Protein AF-0000000076763171 (afdb_homodimer)

Sequence (688 aa):
METGMLSGFSFFEFDQIQEATGNFSEENKLGEGGFGPVYKGHFVQGMEIAVKRLASHSGQGLVEFKNEVQLIAKLQHRNLVRLLGCCSQGEEKILVYEYMPNKSLDFFIFDERRKVLMDWNRRLSIIEGIAEGLLYLHKHSRLRVIHRDLKPSNILLDNEMNPKISDFGLAKIFSPNNNEENSTRRVVGTYGYMAPEYASEGLFSIKSDVFSFGVLVLEILSGKRNSGSHQCGDFINLLGYAWQLWEDRRWIDIVDASLNSFLPKTHPTEIMRCINIALLCVQENAVDRPNMLDVTTMLSSKTMILREPKHPPYFNLRVGNEEDTSATQSCSINGVTLSIATARMETGMLSGFSFFEFDQIQEATGNFSEENKLGEGGFGPVYKGHFVQGMEIAVKRLASHSGQGLVEFKNEVQLIAKLQHRNLVRLLGCCSQGEEKILVYEYMPNKSLDFFIFDERRKVLMDWNRRLSIIEGIAEGLLYLHKHSRLRVIHRDLKPSNILLDNEMNPKISDFGLAKIFSPNNNEENSTRRVVGTYGYMAPEYASEGLFSIKSDVFSFGVLVLEILSGKRNSGSHQCGDFINLLGYAWQLWEDRRWIDIVDASLNSFLPKTHPTEIMRCINIALLCVQENAVDRPNMLDVTTMLSSKTMILREPKHPPYFNLRVGNEEDTSATQSCSINGVTLSIATAR

InterPro domains:
  IPR000719 Protein kinase domain [PS50011] (24-314)
  IPR000719 Protein kinase domain [SM00220] (24-304)
  IPR001245 Serine-threonine/tyrosine-protein kinase, catalytic domain [PF07714] (27-297)
  IPR008271 Serine/threonine-protein kinase, active site [PS00108] (145-157)
  IPR011009 Protein kinase-like domain superfamily [SSF56112] (7-324)

Structure (mmCIF, N/CA/C/O backbone):
data_AF-0000000076763171-model_v1
#
loop_
_entity.id
_entity.type
_entity.pdbx_description
1 polymer 'Protein kinase domain-containing protein'
#
loop_
_atom_site.group_PDB
_atom_site.id
_atom_site.type_symbol
_atom_site.label_atom_id
_atom_site.label_alt_id
_atom_site.label_comp_id
_atom_site.label_asym_id
_atom_site.label_entity_id
_atom_site.label_seq_id
_atom_site.pdbx_PDB_ins_code
_atom_site.Cartn_x
_atom_site.Cartn_y
_atom_site.Cartn_z
_atom_site.occupancy
_atom_site.B_iso_or_equiv
_atom_site.auth_seq_id
_atom_site.auth_comp_id
_atom_site.auth_asym_id
_atom_site.auth_atom_id
_atom_site.pdbx_PDB_model_num
ATOM 1 N N . MET A 1 1 ? 35.25 35.438 4.773 1 22.56 1 MET A N 1
ATOM 2 C CA . MET A 1 1 ? 34.719 34.219 4.137 1 22.56 1 MET A CA 1
ATOM 3 C C . MET A 1 1 ? 33.188 34.25 4.047 1 22.56 1 MET A C 1
ATOM 5 O O . MET A 1 1 ? 32.531 34.469 5.055 1 22.56 1 MET A O 1
ATOM 9 N N . GLU A 1 2 ? 32.594 34.688 2.973 1 28.69 2 GLU A N 1
ATOM 10 C CA . GLU A 1 2 ? 31.219 35.062 2.68 1 28.69 2 GLU A CA 1
ATOM 11 C C . GLU A 1 2 ? 30.25 33.938 3.047 1 28.69 2 GLU A C 1
ATOM 13 O O . GLU A 1 2 ? 30.531 32.781 2.768 1 28.69 2 GLU A O 1
ATOM 18 N N . THR A 1 3 ? 29.609 33.875 4.141 1 33.19 3 THR A N 1
ATOM 19 C CA . THR A 1 3 ? 28.578 33.031 4.73 1 33.19 3 THR A CA 1
ATOM 20 C C . THR A 1 3 ? 27.578 32.594 3.674 1 33.19 3 THR A C 1
ATOM 22 O O . THR A 1 3 ? 26.688 33.344 3.295 1 33.19 3 THR A O 1
ATOM 25 N N . GLY A 1 4 ? 27.984 32.188 2.453 1 34.53 4 GLY A N 1
ATOM 26 C CA . GLY A 1 4 ? 27.219 31.922 1.249 1 34.53 4 GLY A CA 1
ATOM 27 C C . GLY A 1 4 ? 25.984 31.078 1.511 1 34.53 4 GLY A C 1
ATOM 28 O O . GLY A 1 4 ? 26.078 29.922 1.919 1 34.53 4 GLY A O 1
ATOM 29 N N . MET A 1 5 ? 24.906 31.578 2.059 1 41.38 5 MET A N 1
ATOM 30 C CA . MET A 1 5 ? 23.547 31.047 2.148 1 41.38 5 MET A CA 1
ATOM 31 C C . MET A 1 5 ? 23.25 30.109 0.985 1 41.38 5 MET A C 1
ATOM 33 O O . MET A 1 5 ? 23.453 30.469 -0.176 1 41.38 5 MET A O 1
ATOM 37 N N . LEU A 1 6 ? 23.531 28.922 1.033 1 48.62 6 LEU A N 1
ATOM 38 C CA . LEU A 1 6 ? 23.25 27.938 -0.008 1 48.62 6 LEU A CA 1
ATOM 39 C C . LEU A 1 6 ? 21.922 28.234 -0.692 1 48.62 6 LEU A C 1
ATOM 41 O O . LEU A 1 6 ? 20.859 28.109 -0.077 1 48.62 6 LEU A O 1
ATOM 45 N N . SER A 1 7 ? 21.688 29.375 -1.456 1 56.03 7 SER A N 1
ATOM 46 C CA . SER A 1 7 ? 20.531 29.859 -2.191 1 56.03 7 SER A CA 1
ATOM 47 C C . SER A 1 7 ? 19.875 28.75 -2.994 1 56.03 7 SER A C 1
ATOM 49 O O . SER A 1 7 ? 18.656 28.766 -3.201 1 56.03 7 SER A O 1
ATOM 51 N N . GLY A 1 8 ? 20.594 27.75 -3.424 1 72.06 8 GLY A N 1
ATOM 52 C CA . GLY A 1 8 ? 20 26.781 -4.332 1 72.06 8 GLY A CA 1
ATOM 53 C C . GLY A 1 8 ? 20.234 25.344 -3.904 1 72.06 8 GLY A C 1
ATOM 54 O O . GLY A 1 8 ? 20.688 25.094 -2.789 1 72.06 8 GLY A O 1
ATOM 55 N N . PHE A 1 9 ? 19.625 24.5 -4.516 1 85.25 9 PHE A N 1
ATOM 56 C CA . PHE A 1 9 ? 19.797 23.062 -4.359 1 85.25 9 PHE A CA 1
ATOM 57 C C . PHE A 1 9 ? 21.266 22.672 -4.535 1 85.25 9 PHE A C 1
ATOM 59 O O . PHE A 1 9 ? 21.922 23.125 -5.469 1 85.25 9 PHE A O 1
ATOM 66 N N . SER A 1 10 ? 21.859 21.953 -3.551 1 88.38 10 SER A N 1
ATOM 67 C CA . SER A 1 10 ? 23.281 21.594 -3.592 1 88.38 10 SER A CA 1
ATOM 68 C C . SER A 1 10 ? 23.453 20.078 -3.465 1 88.38 10 SER A C 1
ATOM 70 O O . SER A 1 10 ? 22.609 19.391 -2.879 1 88.38 10 SER A O 1
ATOM 72 N N . PHE A 1 11 ? 24.531 19.641 -4.035 1 89 11 PHE A N 1
ATOM 73 C CA . PHE A 1 11 ? 24.984 18.281 -3.807 1 89 11 PHE A CA 1
ATOM 74 C C . PHE A 1 11 ? 26.062 18.25 -2.723 1 89 11 PHE A C 1
ATOM 76 O O . PHE A 1 11 ? 27.141 18.828 -2.887 1 89 11 PHE A O 1
ATOM 83 N N . PHE A 1 12 ? 25.797 17.578 -1.668 1 91 12 PHE A N 1
ATOM 84 C CA . PHE A 1 12 ? 26.703 17.547 -0.527 1 91 12 PHE A CA 1
ATOM 85 C C . PHE A 1 12 ? 27.531 16.281 -0.535 1 91 12 PHE A C 1
ATOM 87 O O . PHE A 1 12 ? 27.094 15.242 -1.048 1 91 12 PHE A O 1
ATOM 94 N N . GLU A 1 13 ? 28.641 16.391 0.02 1 92.12 13 GLU A N 1
ATOM 95 C CA . GLU A 1 13 ? 29.453 15.203 0.271 1 92.12 13 GLU A CA 1
ATOM 96 C C . GLU A 1 13 ? 29.016 14.492 1.545 1 92.12 13 GLU A C 1
ATOM 98 O O . GLU A 1 13 ? 28.594 15.141 2.512 1 92.12 13 GLU A O 1
ATOM 103 N N . PHE A 1 14 ? 29.203 13.219 1.557 1 92.44 14 PHE A N 1
ATOM 104 C CA . PHE A 1 14 ? 28.766 12.422 2.688 1 92.44 14 PHE A CA 1
ATOM 105 C C . PHE A 1 14 ? 29.438 12.867 3.977 1 92.44 14 PHE A C 1
ATOM 107 O O . PHE A 1 14 ? 28.797 12.945 5.027 1 92.44 14 PHE A O 1
ATOM 114 N N . ASP A 1 15 ? 30.672 13.211 3.871 1 92.69 15 ASP A N 1
ATOM 115 C CA . ASP A 1 15 ? 31.438 13.617 5.047 1 92.69 15 ASP A CA 1
ATOM 116 C C . ASP A 1 15 ? 30.859 14.898 5.656 1 92.69 15 ASP A C 1
ATOM 118 O O . ASP A 1 15 ? 30.859 15.062 6.879 1 92.69 15 ASP A O 1
ATOM 122 N N . GLN A 1 16 ? 30.453 15.781 4.84 1 92.19 16 GLN A N 1
ATOM 123 C CA . GLN A 1 16 ? 29.828 17.016 5.305 1 92.19 16 GLN A CA 1
ATOM 124 C C . GLN A 1 16 ? 28.562 16.75 6.102 1 92.19 16 GLN A C 1
ATOM 126 O O . GLN A 1 16 ? 28.344 17.359 7.148 1 92.19 16 GLN A O 1
ATOM 131 N N . ILE A 1 17 ? 27.781 15.82 5.602 1 93.88 17 ILE A N 1
ATOM 132 C CA . ILE A 1 17 ? 26.516 15.484 6.234 1 93.88 17 ILE A CA 1
ATOM 133 C C . ILE A 1 17 ? 26.766 14.75 7.551 1 93.88 17 ILE A C 1
ATOM 135 O O . ILE A 1 17 ? 26.094 14.992 8.547 1 93.88 17 ILE A O 1
ATOM 139 N N . GLN A 1 18 ? 27.734 13.898 7.527 1 94.12 18 GLN A N 1
ATOM 140 C CA . GLN A 1 18 ? 28.109 13.172 8.734 1 94.12 18 GLN A CA 1
ATOM 141 C C . GLN A 1 18 ? 28.531 14.133 9.844 1 94.12 18 GLN A C 1
ATOM 143 O O . GLN A 1 18 ? 28.125 13.977 10.992 1 94.12 18 GLN A O 1
ATOM 148 N N . GLU A 1 19 ? 29.297 15.008 9.453 1 93.44 19 GLU A N 1
ATOM 149 C CA . GLU A 1 19 ? 29.75 16 10.414 1 93.44 19 GLU A CA 1
ATOM 150 C C . GLU A 1 19 ? 28.578 16.844 10.93 1 93.44 19 GLU A C 1
ATOM 152 O O . GLU A 1 19 ? 28.453 17.078 12.141 1 93.44 19 GLU A O 1
ATOM 157 N N . ALA A 1 20 ? 27.766 17.297 10.039 1 94.25 20 ALA A N 1
ATOM 158 C CA . ALA A 1 20 ? 26.656 18.156 10.391 1 94.25 20 ALA A CA 1
ATOM 159 C C . ALA A 1 20 ? 25.703 17.469 11.367 1 94.25 20 ALA A C 1
ATOM 161 O O . ALA A 1 20 ? 25.094 18.125 12.219 1 94.25 20 ALA A O 1
ATOM 162 N N . THR A 1 21 ? 25.547 16.094 11.273 1 95.31 21 THR A N 1
ATOM 163 C CA . THR A 1 21 ? 24.562 15.352 12.055 1 95.31 21 THR A CA 1
ATOM 164 C C . THR A 1 21 ? 25.234 14.68 13.25 1 95.31 21 THR A C 1
ATOM 166 O O . THR A 1 21 ? 24.594 13.906 13.977 1 95.31 21 THR A O 1
ATOM 169 N N . GLY A 1 22 ? 26.547 14.906 13.461 1 94.06 22 GLY A N 1
ATOM 170 C CA . GLY A 1 22 ? 27.25 14.148 14.477 1 94.06 22 GLY A CA 1
ATOM 171 C C . GLY A 1 22 ? 27.266 12.656 14.211 1 94.06 22 GLY A C 1
ATOM 172 O O . GLY A 1 22 ? 26.953 11.859 15.086 1 94.06 22 GLY A O 1
ATOM 173 N N . ASN A 1 23 ? 27.531 12.336 12.992 1 94.06 23 ASN A N 1
ATOM 174 C CA . ASN A 1 23 ? 27.594 10.953 12.539 1 94.06 23 ASN A CA 1
ATOM 175 C C . ASN A 1 23 ? 26.25 10.234 12.758 1 94.06 23 ASN A C 1
ATOM 177 O O . ASN A 1 23 ? 26.219 9.109 13.258 1 94.06 23 ASN A O 1
ATOM 181 N N . PHE A 1 24 ? 25.219 10.977 12.453 1 92.44 24 PHE A N 1
ATOM 182 C CA . PHE A 1 24 ? 23.875 10.422 12.578 1 92.44 24 PHE A CA 1
ATOM 183 C C . PHE A 1 24 ? 23.641 9.875 13.984 1 92.44 24 PHE A C 1
ATOM 185 O O . PHE A 1 24 ? 23.109 8.773 14.148 1 92.44 24 PHE A O 1
ATOM 192 N N . SER A 1 25 ? 23.969 10.664 14.914 1 92.62 25 SER A N 1
ATOM 193 C CA . SER A 1 25 ? 23.828 10.289 16.312 1 92.62 25 SER A CA 1
ATOM 194 C C . SER A 1 25 ? 22.375 10.18 16.719 1 92.62 25 SER A C 1
ATOM 196 O O . SER A 1 25 ? 21.531 10.945 16.25 1 92.62 25 SER A O 1
ATOM 198 N N . GLU A 1 26 ? 22.031 9.305 17.625 1 90.69 26 GLU A N 1
ATOM 199 C CA . GLU A 1 26 ? 20.672 9.109 18.125 1 90.69 26 GLU A CA 1
ATOM 200 C C . GLU A 1 26 ? 20.156 10.359 18.828 1 90.69 26 GLU A C 1
ATOM 202 O O . GLU A 1 26 ? 18.953 10.648 18.781 1 90.69 26 GLU A O 1
ATOM 207 N N . GLU A 1 27 ? 21 11.094 19.406 1 92.25 27 GLU A N 1
ATOM 208 C CA . GLU A 1 27 ? 20.625 12.328 20.094 1 92.25 27 GLU A CA 1
ATOM 209 C C . GLU A 1 27 ? 20.047 13.352 19.109 1 92.25 27 GLU A C 1
ATOM 211 O O . GLU A 1 27 ? 19.25 14.203 19.5 1 92.25 27 GLU A O 1
ATOM 216 N N . ASN A 1 28 ? 20.453 13.281 17.875 1 93.5 28 ASN A N 1
ATOM 217 C CA . ASN A 1 28 ? 20.016 14.234 16.859 1 93.5 28 ASN A CA 1
ATOM 218 C C . ASN A 1 28 ? 18.875 13.68 16.016 1 93.5 28 ASN A C 1
ATOM 220 O O . ASN A 1 28 ? 18.438 14.312 15.055 1 93.5 28 ASN A O 1
ATOM 224 N N . LYS A 1 29 ? 18.375 12.523 16.375 1 92.38 29 LYS A N 1
ATOM 225 C CA . LYS A 1 29 ? 17.281 11.906 15.625 1 92.38 29 LYS A CA 1
ATOM 226 C C . LYS A 1 29 ? 15.961 12.633 15.875 1 92.38 29 LYS A C 1
ATOM 228 O O . LYS A 1 29 ? 15.555 12.812 17.031 1 92.38 29 LYS A O 1
ATOM 233 N N . LEU A 1 30 ? 15.375 13.133 14.844 1 89.69 30 LEU A N 1
ATOM 234 C CA . LEU A 1 30 ? 14.109 13.859 14.922 1 89.69 30 LEU A CA 1
ATOM 235 C C . LEU A 1 30 ? 12.93 12.898 14.812 1 89.69 30 LEU A C 1
ATOM 237 O O . LEU A 1 30 ? 11.859 13.164 15.367 1 89.69 30 LEU A O 1
ATOM 241 N N . GLY A 1 31 ? 13.047 11.891 14.039 1 83.56 31 GLY A N 1
ATOM 242 C CA . GLY A 1 31 ? 11.984 10.922 13.805 1 83.56 31 GLY A CA 1
ATOM 243 C C . GLY A 1 31 ? 12.359 9.859 12.789 1 83.56 31 GLY A C 1
ATOM 244 O O . GLY A 1 31 ? 13.484 9.852 12.281 1 83.56 31 GLY A O 1
ATOM 245 N N . GLU A 1 32 ? 11.461 8.867 12.664 1 79.12 32 GLU A N 1
ATOM 246 C CA . GLU A 1 32 ? 11.656 7.785 11.703 1 79.12 32 GLU A CA 1
ATOM 247 C C . GLU A 1 32 ? 10.344 7.406 11.023 1 79.12 32 GLU A C 1
ATOM 249 O O . GLU A 1 32 ? 9.32 7.227 11.695 1 79.12 32 GLU A O 1
ATOM 254 N N . GLY A 1 33 ? 10.367 7.562 9.75 1 68.5 33 GLY A N 1
ATOM 255 C CA . GLY A 1 33 ? 9.211 7.113 8.984 1 68.5 33 GLY A CA 1
ATOM 256 C C . GLY A 1 33 ? 9.5 5.914 8.102 1 68.5 33 GLY A C 1
ATOM 257 O O . GLY A 1 33 ? 10.516 5.238 8.289 1 68.5 33 GLY A O 1
ATOM 258 N N . GLY A 1 34 ? 8.578 5.566 7.238 1 63.81 34 GLY A N 1
ATOM 259 C CA . GLY A 1 34 ? 8.695 4.414 6.359 1 63.81 34 GLY A CA 1
ATOM 260 C C . GLY A 1 34 ? 9.875 4.504 5.41 1 63.81 34 GLY A C 1
ATOM 261 O O . GLY A 1 34 ? 10.344 3.488 4.887 1 63.81 34 GLY A O 1
ATOM 262 N N . PHE A 1 35 ? 10.391 5.691 5.238 1 69.62 35 PHE A N 1
ATOM 263 C CA . PHE A 1 35 ? 11.445 5.859 4.246 1 69.62 35 PHE A CA 1
ATOM 264 C C . PHE A 1 35 ? 12.789 6.098 4.918 1 69.62 35 PHE A C 1
ATOM 266 O O . PHE A 1 35 ? 13.797 6.328 4.242 1 69.62 35 PHE A O 1
ATOM 273 N N . GLY A 1 36 ? 12.852 6.086 6.262 1 76.75 36 GLY A N 1
ATOM 274 C CA . GLY A 1 36 ? 14.125 6.207 6.945 1 76.75 36 GLY A CA 1
ATOM 275 C C . GLY A 1 36 ? 14.117 7.25 8.047 1 76.75 36 GLY A C 1
ATOM 276 O O . GLY A 1 36 ? 13.148 8 8.188 1 76.75 36 GLY A O 1
ATOM 277 N N . PRO A 1 37 ? 15.164 7.312 8.727 1 86.38 37 PRO A N 1
ATOM 278 C CA . PRO A 1 37 ? 15.258 8.258 9.844 1 86.38 37 PRO A CA 1
ATOM 279 C C . PRO A 1 37 ? 15.609 9.672 9.398 1 86.38 37 PRO A C 1
ATOM 281 O O . PRO A 1 37 ? 16.172 9.859 8.32 1 86.38 37 PRO A O 1
ATOM 284 N N . VAL A 1 38 ? 15.242 10.594 10.203 1 92.31 38 VAL A N 1
ATOM 285 C CA . VAL A 1 38 ? 15.547 12.008 9.984 1 92.31 38 VAL A CA 1
ATOM 286 C C . VAL A 1 38 ? 16.359 12.547 11.164 1 92.31 38 VAL A C 1
ATOM 288 O O . VAL A 1 38 ? 16.031 12.273 12.32 1 92.31 38 VAL A O 1
ATOM 291 N N . TYR A 1 39 ? 17.438 13.312 10.883 1 94.44 39 TYR A N 1
ATOM 292 C CA . TYR A 1 39 ? 18.328 13.844 11.906 1 94.44 39 TYR A CA 1
ATOM 293 C C . TYR A 1 39 ? 18.422 15.367 11.812 1 94.44 39 TYR A C 1
ATOM 295 O O . TYR A 1 39 ? 18.391 15.93 10.719 1 94.44 39 TYR A O 1
ATOM 303 N N . LYS A 1 40 ? 18.531 15.914 12.961 1 95.88 40 LYS A N 1
ATOM 304 C CA . LYS A 1 40 ? 18.891 17.328 13.008 1 95.88 40 LYS A CA 1
ATOM 305 C C . LYS A 1 40 ? 20.375 17.531 12.742 1 95.88 40 LYS A C 1
ATOM 307 O O . LYS A 1 40 ? 21.219 16.75 13.219 1 95.88 40 LYS A O 1
ATOM 312 N N . GLY A 1 41 ? 20.688 18.5 11.938 1 94.69 41 GLY A N 1
ATOM 313 C CA . GLY A 1 41 ? 22.078 18.812 11.656 1 94.69 41 GLY A CA 1
ATOM 314 C C . GLY A 1 41 ? 22.359 20.312 11.656 1 94.69 41 GLY A C 1
ATOM 315 O O . GLY A 1 41 ? 21.438 21.125 11.672 1 94.69 41 GLY A O 1
ATOM 316 N N . HIS A 1 42 ? 23.703 20.594 11.727 1 93.69 42 HIS A N 1
ATOM 317 C CA . HIS A 1 42 ? 24.172 21.969 11.656 1 93.69 42 HIS A CA 1
ATOM 318 C C . HIS A 1 42 ? 25.344 22.094 10.672 1 93.69 42 HIS A C 1
ATOM 320 O O . HIS A 1 42 ? 26.344 21.391 10.812 1 93.69 42 HIS A O 1
ATOM 326 N N . PHE A 1 43 ? 25.062 22.906 9.688 1 87.38 43 PHE A N 1
ATOM 327 C CA . PHE A 1 43 ? 26.203 23.203 8.828 1 87.38 43 PHE A CA 1
ATOM 328 C C . PHE A 1 43 ? 27.125 24.234 9.477 1 87.38 43 PHE A C 1
ATOM 330 O O . PHE A 1 43 ? 26.75 24.875 10.453 1 87.38 43 PHE A O 1
ATOM 337 N N . VAL A 1 44 ? 28.391 24.422 9 1 75.88 44 VAL A N 1
ATOM 338 C CA . VAL A 1 44 ? 29.453 25.219 9.57 1 75.88 44 VAL A CA 1
ATOM 339 C C . VAL A 1 44 ? 28.984 26.656 9.75 1 75.88 44 VAL A C 1
ATOM 341 O O . VAL A 1 44 ? 29.312 27.312 10.734 1 75.88 44 VAL A O 1
ATOM 344 N N . GLN A 1 45 ? 28.109 27.188 8.977 1 73.88 45 GLN A N 1
ATOM 345 C CA . GLN A 1 45 ? 27.688 28.578 9.117 1 73.88 45 GLN A CA 1
ATOM 346 C C . GLN A 1 45 ? 26.5 28.688 10.055 1 73.88 45 GLN A C 1
ATOM 348 O O . GLN A 1 45 ? 25.875 29.75 10.164 1 73.88 45 GLN A O 1
ATOM 353 N N . GLY A 1 46 ? 26.156 27.578 10.703 1 79.25 46 GLY A N 1
ATOM 354 C CA . GLY A 1 46 ? 25.141 27.625 11.742 1 79.25 46 GLY A CA 1
ATOM 355 C C . GLY A 1 46 ? 23.75 27.328 11.234 1 79.25 46 GLY A C 1
ATOM 356 O O . GLY A 1 46 ? 22.781 27.438 11.977 1 79.25 46 GLY A O 1
ATOM 357 N N . MET A 1 47 ? 23.625 27.109 10.078 1 86.62 47 MET A N 1
ATOM 358 C CA . MET A 1 47 ? 22.312 26.812 9.531 1 86.62 47 MET A CA 1
ATOM 359 C C . MET A 1 47 ? 21.828 25.438 10.016 1 86.62 47 MET A C 1
ATOM 361 O O . MET A 1 47 ? 22.516 24.438 9.836 1 86.62 47 MET A O 1
ATOM 365 N N . GLU A 1 48 ? 20.609 25.5 10.633 1 94.12 48 GLU A N 1
ATOM 366 C CA . GLU A 1 48 ? 19.984 24.25 11.055 1 94.12 48 GLU A CA 1
ATOM 367 C C . GLU A 1 48 ? 19.312 23.531 9.875 1 94.12 48 GLU A C 1
ATOM 369 O O . GLU A 1 48 ? 18.688 24.172 9.039 1 94.12 48 GLU A O 1
ATOM 374 N N . ILE A 1 49 ? 19.594 22.203 9.82 1 95.12 49 ILE A N 1
ATOM 375 C CA . ILE A 1 49 ? 19.031 21.422 8.711 1 95.12 49 ILE A CA 1
ATOM 376 C C . ILE A 1 49 ? 18.406 20.141 9.242 1 95.12 49 ILE A C 1
ATOM 378 O O . ILE A 1 49 ? 18.672 19.734 10.383 1 95.12 49 ILE A O 1
ATOM 382 N N . ALA A 1 50 ? 17.5 19.578 8.484 1 95.38 50 ALA A N 1
ATOM 383 C CA . ALA A 1 50 ? 16.969 18.234 8.695 1 95.38 50 ALA A CA 1
ATOM 384 C C . ALA A 1 50 ? 17.469 17.281 7.617 1 95.38 50 ALA A C 1
ATOM 386 O O . ALA A 1 50 ? 17.344 17.562 6.422 1 95.38 50 ALA A O 1
ATOM 387 N N . VAL A 1 51 ? 18.016 16.188 8.062 1 94.56 51 VAL A N 1
ATOM 388 C CA . VAL A 1 51 ? 18.672 15.25 7.16 1 94.56 51 VAL A CA 1
ATOM 389 C C . VAL A 1 51 ? 17.922 13.922 7.172 1 94.56 51 VAL A C 1
ATOM 391 O O . VAL A 1 51 ? 17.844 13.25 8.203 1 94.56 51 VAL A O 1
ATOM 394 N N . LYS A 1 52 ? 17.312 13.555 6.02 1 89.81 52 LYS A N 1
ATOM 395 C CA . LYS A 1 52 ? 16.641 12.266 5.879 1 89.81 52 LYS A CA 1
ATOM 396 C C . LYS A 1 52 ? 17.547 11.242 5.203 1 89.81 52 LYS A C 1
ATOM 398 O O . LYS A 1 52 ? 17.984 11.445 4.062 1 89.81 52 LYS A O 1
ATOM 403 N N . ARG A 1 53 ? 17.844 10.281 5.957 1 87.75 53 ARG A N 1
ATOM 404 C CA . ARG A 1 53 ? 18.625 9.172 5.414 1 87.75 53 ARG A CA 1
ATOM 405 C C . ARG A 1 53 ? 17.719 8.078 4.855 1 87.75 53 ARG A C 1
ATOM 407 O O . ARG A 1 53 ? 17.078 7.352 5.617 1 87.75 53 ARG A O 1
ATOM 414 N N . LEU A 1 54 ? 17.656 8.094 3.504 1 79.44 54 LEU A N 1
ATOM 415 C CA . LEU A 1 54 ? 16.703 7.191 2.857 1 79.44 54 LEU A CA 1
ATOM 416 C C . LEU A 1 54 ? 17.141 5.738 3.016 1 79.44 54 LEU A C 1
ATOM 418 O O . LEU A 1 54 ? 18.328 5.43 2.938 1 79.44 54 LEU A O 1
ATOM 422 N N . ALA A 1 55 ? 16.109 5.082 3.459 1 63.47 55 ALA A N 1
ATOM 423 C CA . ALA A 1 55 ? 16.375 3.648 3.535 1 63.47 55 ALA A CA 1
ATOM 424 C C . ALA A 1 55 ? 16.594 3.055 2.145 1 63.47 55 ALA A C 1
ATOM 426 O O . ALA A 1 55 ? 16.094 3.594 1.151 1 63.47 55 ALA A O 1
ATOM 427 N N . SER A 1 56 ? 17.547 2.389 1.937 1 53.72 56 SER A N 1
ATOM 428 C CA . SER A 1 56 ? 18.016 1.819 0.676 1 53.72 56 SER A CA 1
ATOM 429 C C . SER A 1 56 ? 16.844 1.349 -0.18 1 53.72 56 SER A C 1
ATOM 431 O O . SER A 1 56 ? 17 1.131 -1.384 1 53.72 56 SER A O 1
ATOM 433 N N . HIS A 1 57 ? 15.656 1.229 0.279 1 46.12 57 HIS A N 1
ATOM 434 C CA . HIS A 1 57 ? 14.641 0.533 -0.504 1 46.12 57 HIS A CA 1
ATOM 435 C C . HIS A 1 57 ? 14.086 1.427 -1.609 1 46.12 57 HIS A C 1
ATOM 437 O O . HIS A 1 57 ? 13.109 1.071 -2.271 1 46.12 57 HIS A O 1
ATOM 443 N N . SER A 1 58 ? 14.586 2.715 -1.853 1 45.47 58 SER A N 1
ATOM 444 C CA . SER A 1 58 ? 13.945 3.443 -2.941 1 45.47 58 SER A CA 1
ATOM 445 C C . SER A 1 58 ? 14.359 2.893 -4.301 1 45.47 58 SER A C 1
ATOM 447 O O . SER A 1 58 ? 15.547 2.66 -4.539 1 45.47 58 SER A O 1
ATOM 449 N N . GLY A 1 59 ? 13.789 1.761 -4.754 1 47.59 59 GLY A N 1
ATOM 450 C CA . GLY A 1 59 ? 13.992 1.089 -6.027 1 47.59 59 GLY A CA 1
ATOM 451 C C . GLY A 1 59 ? 14.531 2.006 -7.105 1 47.59 59 GLY A C 1
ATOM 452 O O . GLY A 1 59 ? 14.844 1.556 -8.211 1 47.59 59 GLY A O 1
ATOM 453 N N . GLN A 1 60 ? 14.688 3.188 -6.785 1 53.53 60 GLN A N 1
ATOM 454 C CA . GLN A 1 60 ? 15.008 4.082 -7.895 1 53.53 60 GLN A CA 1
ATOM 455 C C . GLN A 1 60 ? 16.516 4.113 -8.156 1 53.53 60 GLN A C 1
ATOM 457 O O . GLN A 1 60 ? 17.312 4.184 -7.215 1 53.53 60 GLN A O 1
ATOM 462 N N . GLY A 1 61 ? 16.891 3.631 -9.297 1 59.97 61 GLY A N 1
ATOM 463 C CA . GLY A 1 61 ? 18.25 3.85 -9.719 1 59.97 61 GLY A CA 1
ATOM 464 C C . GLY A 1 61 ? 18.797 5.207 -9.305 1 59.97 61 GLY A C 1
ATOM 465 O O . GLY A 1 61 ? 18.031 6.117 -8.992 1 59.97 61 GLY A O 1
ATOM 466 N N . LEU A 1 62 ? 20.094 5.262 -9.102 1 65 62 LEU A N 1
ATOM 467 C CA . LEU A 1 62 ? 20.766 6.488 -8.688 1 65 62 LEU A CA 1
ATOM 468 C C . LEU A 1 62 ? 20.375 7.648 -9.602 1 65 62 LEU A C 1
ATOM 470 O O . LEU A 1 62 ? 20.094 8.75 -9.125 1 65 62 LEU A O 1
ATOM 474 N N . VAL A 1 63 ? 20.359 7.344 -10.891 1 66.75 63 VAL A N 1
ATOM 475 C CA . VAL A 1 63 ? 20.078 8.398 -11.859 1 66.75 63 VAL A CA 1
ATOM 476 C C . VAL A 1 63 ? 18.625 8.844 -11.711 1 66.75 63 VAL A C 1
ATOM 478 O O . VAL A 1 63 ? 18.328 10.047 -11.695 1 66.75 63 VAL A O 1
ATOM 481 N N . GLU A 1 64 ? 17.781 7.836 -11.602 1 67.5 64 GLU A N 1
ATOM 482 C CA . GLU A 1 64 ? 16.375 8.148 -11.438 1 67.5 64 GLU A CA 1
ATOM 483 C C . GLU A 1 64 ? 16.125 8.93 -10.148 1 67.5 64 GLU A C 1
ATOM 485 O O . GLU A 1 64 ? 15.336 9.883 -10.141 1 67.5 64 GLU A O 1
ATOM 490 N N . PHE A 1 65 ? 16.875 8.617 -9.148 1 74.69 65 PHE A N 1
ATOM 491 C CA . PHE A 1 65 ? 16.75 9.297 -7.867 1 74.69 65 PHE A CA 1
ATOM 492 C C . PHE A 1 65 ? 17.172 10.758 -7.988 1 74.69 65 PHE A C 1
ATOM 494 O O . PHE A 1 65 ? 16.438 11.656 -7.574 1 74.69 65 PHE A O 1
ATOM 501 N N . LYS A 1 66 ? 18.281 10.93 -8.625 1 75.69 66 LYS A N 1
ATOM 502 C CA . LYS A 1 66 ? 18.812 12.281 -8.766 1 75.69 66 LYS A CA 1
ATOM 503 C C . LYS A 1 66 ? 17.859 13.156 -9.586 1 75.69 66 LYS A C 1
ATOM 505 O O . LYS A 1 66 ? 17.625 14.32 -9.242 1 75.69 66 LYS A O 1
ATOM 510 N N . ASN A 1 67 ? 17.312 12.594 -10.594 1 77.12 67 ASN A N 1
ATOM 511 C CA . ASN A 1 67 ? 16.391 13.344 -11.445 1 77.12 67 ASN A CA 1
ATOM 512 C C . ASN A 1 67 ? 15.117 13.727 -10.688 1 77.12 67 ASN A C 1
ATOM 514 O O . ASN A 1 67 ? 14.656 14.867 -10.781 1 77.12 67 ASN A O 1
ATOM 518 N N . GLU A 1 68 ? 14.664 12.805 -9.977 1 78.19 68 GLU A N 1
ATOM 519 C CA . GLU A 1 68 ? 13.453 13.062 -9.203 1 78.19 68 GLU A CA 1
ATOM 520 C C . GLU A 1 68 ? 13.695 14.117 -8.133 1 78.19 68 GLU A C 1
ATOM 522 O O . GLU A 1 68 ? 12.859 15 -7.926 1 78.19 68 GLU A O 1
ATOM 527 N N . VAL A 1 69 ? 14.836 13.984 -7.57 1 84.62 69 VAL A N 1
ATOM 528 C CA . VAL A 1 69 ? 15.172 14.906 -6.484 1 84.62 69 VAL A CA 1
ATOM 529 C C . VAL A 1 69 ? 15.336 16.312 -7.035 1 84.62 69 VAL A C 1
ATOM 531 O O . VAL A 1 69 ? 14.922 17.297 -6.402 1 84.62 69 VAL A O 1
ATOM 534 N N . GLN A 1 70 ? 15.859 16.406 -8.18 1 85.31 70 GLN A N 1
ATOM 535 C CA . GLN A 1 70 ? 16.047 17.719 -8.797 1 85.31 70 GLN A CA 1
ATOM 536 C C . GLN A 1 70 ? 14.711 18.359 -9.148 1 85.31 70 GLN A C 1
ATOM 538 O O . GLN A 1 70 ? 14.547 19.578 -9.047 1 85.31 70 GLN A O 1
ATOM 543 N N . LEU A 1 71 ? 13.836 17.562 -9.562 1 84.75 71 LEU A N 1
ATOM 544 C CA . LEU A 1 71 ? 12.5 18.062 -9.867 1 84.75 71 LEU A CA 1
ATOM 545 C C . LEU A 1 71 ? 11.805 18.562 -8.602 1 84.75 71 LEU A C 1
ATOM 547 O O . LEU A 1 71 ? 11.188 19.641 -8.609 1 84.75 71 LEU A O 1
ATOM 551 N N . ILE A 1 72 ? 11.984 17.844 -7.578 1 86.69 72 ILE A N 1
ATOM 552 C CA . ILE A 1 72 ? 11.367 18.219 -6.309 1 86.69 72 ILE A CA 1
ATOM 553 C C . ILE A 1 72 ? 12 19.5 -5.777 1 86.69 72 ILE A C 1
ATOM 555 O O . ILE A 1 72 ? 11.32 20.328 -5.18 1 86.69 72 ILE A O 1
ATOM 559 N N . ALA A 1 73 ? 13.258 19.609 -6.035 1 88.69 73 ALA A N 1
ATOM 560 C CA . ALA A 1 73 ? 13.992 20.781 -5.551 1 88.69 73 ALA A CA 1
ATOM 561 C C . ALA A 1 73 ? 13.477 22.062 -6.195 1 88.69 73 ALA A C 1
ATOM 563 O O . ALA A 1 73 ? 13.633 23.156 -5.641 1 88.69 73 ALA A O 1
ATOM 564 N N . LYS A 1 74 ? 12.891 21.969 -7.277 1 87.88 74 LYS A N 1
ATOM 565 C CA . LYS A 1 74 ? 12.391 23.141 -7.996 1 87.88 74 LYS A CA 1
ATOM 566 C C . LYS A 1 74 ? 11.094 23.641 -7.375 1 87.88 74 LYS A C 1
ATOM 568 O O . LYS A 1 74 ? 10.664 24.766 -7.652 1 87.88 74 LYS A O 1
ATOM 573 N N . LEU A 1 75 ? 10.492 22.844 -6.633 1 90.12 75 LEU A N 1
ATOM 574 C CA . LEU A 1 75 ? 9.258 23.234 -5.973 1 90.12 75 LEU A CA 1
ATOM 575 C C . LEU A 1 75 ? 9.539 24.219 -4.836 1 90.12 75 LEU A C 1
ATOM 577 O O . LEU A 1 75 ? 10.227 23.875 -3.871 1 90.12 75 LEU A O 1
ATOM 581 N N . GLN A 1 76 ? 9.062 25.453 -5.008 1 91.44 76 GLN A N 1
ATOM 582 C CA . GLN A 1 76 ? 9.258 26.5 -4.004 1 91.44 76 GLN A CA 1
ATOM 583 C C . GLN A 1 76 ? 7.938 27.156 -3.627 1 91.44 76 GLN A C 1
ATOM 585 O O . GLN A 1 76 ? 7.277 27.766 -4.473 1 91.44 76 GLN A O 1
ATOM 590 N N . HIS A 1 77 ? 7.574 27.047 -2.43 1 95.38 77 HIS A N 1
ATOM 591 C CA . HIS A 1 77 ? 6.355 27.625 -1.877 1 95.38 77 HIS A CA 1
ATOM 592 C C . HIS A 1 77 ? 6.449 27.766 -0.362 1 95.38 77 HIS A C 1
ATOM 594 O O . HIS A 1 77 ? 7.094 26.953 0.302 1 95.38 77 HIS A O 1
ATOM 600 N N . ARG A 1 78 ? 5.82 28.719 0.158 1 96.38 78 ARG A N 1
ATOM 601 C CA . ARG A 1 78 ? 5.906 29 1.588 1 96.38 78 ARG A CA 1
ATOM 602 C C . ARG A 1 78 ? 5.332 27.844 2.406 1 96.38 78 ARG A C 1
ATOM 604 O O . ARG A 1 78 ? 5.684 27.672 3.576 1 96.38 78 ARG A O 1
ATOM 611 N N . ASN A 1 79 ? 4.426 27.047 1.842 1 98.06 79 ASN A N 1
ATOM 612 C CA . ASN A 1 79 ? 3.789 25.953 2.564 1 98.06 79 ASN A CA 1
ATOM 613 C C . ASN A 1 79 ? 4.367 24.609 2.158 1 98.06 79 ASN A C 1
ATOM 615 O O . ASN A 1 79 ? 3.736 23.562 2.357 1 98.06 79 ASN A O 1
ATOM 619 N N . LEU A 1 80 ? 5.555 24.562 1.534 1 97.25 80 LEU A N 1
ATOM 620 C CA . LEU A 1 80 ? 6.332 23.359 1.248 1 97.25 80 LEU A CA 1
ATOM 621 C C . LEU A 1 80 ? 7.699 23.422 1.922 1 97.25 80 LEU A C 1
ATOM 623 O O . LEU A 1 80 ? 8.352 24.469 1.923 1 97.25 80 LEU A O 1
ATOM 627 N N . VAL A 1 81 ? 8.047 22.328 2.525 1 96.44 81 VAL A N 1
ATOM 628 C CA . VAL A 1 81 ? 9.398 22.266 3.07 1 96.44 81 VAL A CA 1
ATOM 629 C C . VAL A 1 81 ? 10.422 22.375 1.938 1 96.44 81 VAL A C 1
ATOM 631 O O . VAL A 1 81 ? 10.273 21.719 0.901 1 96.44 81 VAL A O 1
ATOM 634 N N . ARG A 1 82 ? 11.375 23.109 2.178 1 93.88 82 ARG A N 1
ATOM 635 C CA . ARG A 1 82 ? 12.375 23.344 1.141 1 93.88 82 ARG A CA 1
ATOM 636 C C . ARG A 1 82 ? 13.445 22.25 1.149 1 93.88 82 ARG A C 1
ATOM 638 O O . ARG A 1 82 ? 13.984 21.922 2.205 1 93.88 82 ARG A O 1
ATOM 645 N N . LEU A 1 83 ? 13.656 21.688 -0.022 1 93.5 83 LEU A N 1
ATOM 646 C CA . LEU A 1 83 ? 14.781 20.781 -0.218 1 93.5 83 LEU A CA 1
ATOM 647 C C . LEU A 1 83 ? 16.062 21.562 -0.52 1 93.5 83 LEU A C 1
ATOM 649 O O . LEU A 1 83 ? 16.156 22.219 -1.555 1 93.5 83 LEU A O 1
ATOM 653 N N . LEU A 1 84 ? 17.016 21.438 0.346 1 92 84 LEU A N 1
ATOM 654 C CA . LEU A 1 84 ? 18.234 22.219 0.237 1 92 84 LEU A CA 1
ATOM 655 C C . LEU A 1 84 ? 19.297 21.484 -0.582 1 92 84 LEU A C 1
ATOM 657 O O . LEU A 1 84 ? 20.156 22.109 -1.206 1 92 84 LEU A O 1
ATOM 661 N N . GLY A 1 85 ? 19.234 20.203 -0.508 1 91.88 85 GLY A N 1
ATOM 662 C CA . GLY A 1 85 ? 20.219 19.438 -1.238 1 91.88 85 GLY A CA 1
ATOM 663 C C . GLY A 1 85 ? 20.094 17.938 -1.012 1 91.88 85 GLY A C 1
ATOM 664 O O . GLY A 1 85 ? 19.109 17.484 -0.43 1 91.88 85 GLY A O 1
ATOM 665 N N . CYS A 1 86 ? 21.016 17.172 -1.645 1 91.31 86 CYS A N 1
ATOM 666 C CA . CYS A 1 86 ? 21.047 15.727 -1.48 1 91.31 86 CYS A CA 1
ATOM 667 C C . CYS A 1 86 ? 22.469 15.211 -1.507 1 91.31 86 CYS A C 1
ATOM 669 O O . CYS A 1 86 ? 23.406 15.969 -1.782 1 91.31 86 CYS A O 1
ATOM 671 N N . CYS A 1 87 ? 22.609 14.086 -1.002 1 89.75 87 CYS A N 1
ATOM 672 C CA . CYS A 1 87 ? 23.859 13.352 -1.035 1 89.75 87 CYS A CA 1
ATOM 673 C C . CYS A 1 87 ? 23.656 11.922 -1.534 1 89.75 87 CYS A C 1
ATOM 675 O O . CYS A 1 87 ? 22.719 11.242 -1.101 1 89.75 87 CYS A O 1
ATOM 677 N N . SER A 1 88 ? 24.359 11.586 -2.549 1 83.81 88 SER A N 1
ATOM 678 C CA . SER A 1 88 ? 24.344 10.219 -3.041 1 83.81 88 SER A CA 1
ATOM 679 C C . SER A 1 88 ? 25.75 9.641 -3.137 1 83.81 88 SER A C 1
ATOM 681 O O . SER A 1 88 ? 26.562 10.109 -3.934 1 83.81 88 SER A O 1
ATOM 683 N N . GLN A 1 89 ? 26.078 8.758 -2.295 1 77.69 89 GLN A N 1
ATOM 684 C CA . GLN A 1 89 ? 27.375 8.102 -2.281 1 77.69 89 GLN A CA 1
ATOM 685 C C . GLN A 1 89 ? 27.25 6.617 -1.952 1 77.69 89 GLN A C 1
ATOM 687 O O . GLN A 1 89 ? 26.859 6.254 -0.84 1 77.69 89 GLN A O 1
ATOM 692 N N . GLY A 1 90 ? 27.641 5.859 -2.881 1 70.81 90 GLY A N 1
ATOM 693 C CA . GLY A 1 90 ? 27.453 4.434 -2.658 1 70.81 90 GLY A CA 1
ATOM 694 C C . GLY A 1 90 ? 26.016 4.051 -2.393 1 70.81 90 GLY A C 1
ATOM 695 O O . GLY A 1 90 ? 25.125 4.348 -3.199 1 70.81 90 GLY A O 1
ATOM 696 N N . GLU A 1 91 ? 25.828 3.545 -1.132 1 67.88 91 GLU A N 1
ATOM 697 C CA . GLU A 1 91 ? 24.5 3.082 -0.748 1 67.88 91 GLU A CA 1
ATOM 698 C C . GLU A 1 91 ? 23.719 4.18 -0.034 1 67.88 91 GLU A C 1
ATOM 700 O O . GLU A 1 91 ? 22.516 4.039 0.199 1 67.88 91 GLU A O 1
ATOM 705 N N . GLU A 1 92 ? 24.422 5.23 0.105 1 76.44 92 GLU A N 1
ATOM 706 C CA . GLU A 1 92 ? 23.797 6.285 0.905 1 76.44 92 GLU A CA 1
ATOM 707 C C . GLU A 1 92 ? 23.031 7.27 0.026 1 76.44 92 GLU A C 1
ATOM 709 O O . GLU A 1 92 ? 23.594 7.832 -0.918 1 76.44 92 GLU A O 1
ATOM 714 N N . LYS A 1 93 ? 21.766 7.34 0.235 1 83.25 93 LYS A N 1
ATOM 715 C CA . LYS A 1 93 ? 20.906 8.383 -0.326 1 83.25 93 LYS A CA 1
ATOM 716 C C . LYS A 1 93 ? 20.312 9.258 0.773 1 83.25 93 LYS A C 1
ATOM 718 O O . LYS A 1 93 ? 19.641 8.766 1.675 1 83.25 93 LYS A O 1
ATOM 723 N N . ILE A 1 94 ? 20.688 10.492 0.651 1 89.31 94 ILE A N 1
ATOM 724 C CA . ILE A 1 94 ? 20.359 11.398 1.74 1 89.31 94 ILE A CA 1
ATOM 725 C C . ILE A 1 94 ? 19.703 12.664 1.175 1 89.31 94 ILE A C 1
ATOM 727 O O . ILE A 1 94 ? 20.156 13.195 0.155 1 89.31 94 ILE A O 1
ATOM 731 N N . LEU A 1 95 ? 18.672 13.086 1.797 1 91.19 95 LEU A N 1
ATOM 732 C CA . LEU A 1 95 ? 18.031 14.352 1.465 1 91.19 95 LEU A CA 1
ATOM 733 C C . LEU A 1 95 ? 18.219 15.367 2.582 1 91.19 95 LEU A C 1
ATOM 735 O O . LEU A 1 95 ? 18.125 15.023 3.764 1 91.19 95 LEU A O 1
ATOM 739 N N . VAL A 1 96 ? 18.547 16.562 2.227 1 93.62 96 VAL A N 1
ATOM 740 C CA . VAL A 1 96 ? 18.781 17.641 3.186 1 93.62 96 VAL A CA 1
ATOM 741 C C . VAL A 1 96 ? 17.688 18.688 3.039 1 93.62 96 VAL A C 1
ATOM 743 O O . VAL A 1 96 ? 17.547 19.297 1.979 1 93.62 96 VAL A O 1
ATOM 746 N N . TYR A 1 97 ? 16.969 18.938 4.168 1 94.44 97 TYR A N 1
ATOM 747 C CA . TYR A 1 97 ? 15.859 19.875 4.176 1 94.44 97 TYR A CA 1
ATOM 748 C C . TYR A 1 97 ? 16.125 21.016 5.152 1 94.44 97 TYR A C 1
ATOM 750 O O . TYR A 1 97 ? 16.984 20.906 6.027 1 94.44 97 TYR A O 1
ATOM 758 N N . GLU A 1 98 ? 15.398 22.125 4.914 1 94.19 98 GLU A N 1
ATOM 759 C CA . GLU A 1 98 ? 15.328 23.109 5.98 1 94.19 98 GLU A CA 1
ATOM 760 C C . GLU A 1 98 ? 14.742 22.516 7.258 1 94.19 98 GLU A C 1
ATOM 762 O O . GLU A 1 98 ? 13.891 21.625 7.199 1 94.19 98 GLU A O 1
ATOM 767 N N . TYR A 1 99 ? 15.234 22.969 8.328 1 95 99 TYR A N 1
ATOM 768 C CA . TYR A 1 99 ? 14.805 22.453 9.625 1 95 99 TYR A CA 1
ATOM 769 C C . TYR A 1 99 ? 13.523 23.141 10.078 1 95 99 TYR A C 1
ATOM 771 O O . TYR A 1 99 ? 13.383 24.359 9.969 1 95 99 TYR A O 1
ATOM 779 N N . MET A 1 100 ? 12.555 22.375 10.539 1 94.81 100 MET A N 1
ATOM 780 C CA . MET A 1 100 ? 11.305 22.844 11.117 1 94.81 100 MET A CA 1
ATOM 781 C C . MET A 1 100 ? 11.305 22.672 12.633 1 94.81 100 MET A C 1
ATOM 783 O O . MET A 1 100 ? 11.125 21.547 13.133 1 94.81 100 MET A O 1
ATOM 787 N N . PRO A 1 101 ? 11.305 23.688 13.367 1 93.5 101 PRO A N 1
ATOM 788 C CA . PRO A 1 101 ? 11.578 23.594 14.805 1 93.5 101 PRO A CA 1
ATOM 789 C C . PRO A 1 101 ? 10.398 23.031 15.594 1 93.5 101 PRO A C 1
ATOM 791 O O . PRO A 1 101 ? 10.586 22.438 16.656 1 93.5 101 PRO A O 1
ATOM 794 N N . ASN A 1 102 ? 9.133 23.25 15.141 1 94.62 102 ASN A N 1
ATOM 795 C CA . ASN A 1 102 ? 7.977 22.844 15.945 1 94.62 102 ASN A CA 1
ATOM 796 C C . ASN A 1 102 ? 7.516 21.438 15.586 1 94.62 102 ASN A C 1
ATOM 798 O O . ASN A 1 102 ? 6.41 21.031 15.953 1 94.62 102 ASN A O 1
ATOM 802 N N . LYS A 1 103 ? 8.258 20.656 14.812 1 92.75 103 LYS A N 1
ATOM 803 C CA . LYS A 1 103 ? 7.992 19.266 14.477 1 92.75 103 LYS A CA 1
ATOM 804 C C . LYS A 1 103 ? 6.719 19.141 13.648 1 92.75 103 LYS A C 1
ATOM 806 O O . LYS A 1 103 ? 6.352 20.047 12.914 1 92.75 103 LYS A O 1
ATOM 811 N N . SER A 1 104 ? 6.18 17.953 13.68 1 95.25 104 SER A N 1
ATOM 812 C CA . SER A 1 104 ? 5.043 17.656 12.812 1 95.25 104 SER A CA 1
ATOM 813 C C . SER A 1 104 ? 3.723 17.969 13.5 1 95.25 104 SER A C 1
ATOM 815 O O . SER A 1 104 ? 3.67 18.094 14.727 1 95.25 104 SER A O 1
ATOM 817 N N . LEU A 1 105 ? 2.709 18.156 12.719 1 97.5 105 LEU A N 1
ATOM 818 C CA . LEU A 1 105 ? 1.369 18.516 13.18 1 97.5 105 LEU A CA 1
ATOM 819 C C . LEU A 1 105 ? 0.829 17.453 14.141 1 97.5 105 LEU A C 1
ATOM 821 O O . LEU A 1 105 ? 0.14 17.781 15.109 1 97.5 105 LEU A O 1
ATOM 825 N N . ASP A 1 106 ? 1.129 16.156 13.891 1 94.88 106 ASP A N 1
ATOM 826 C CA . ASP A 1 106 ? 0.625 15.078 14.734 1 94.88 106 ASP A CA 1
ATOM 827 C C . ASP A 1 106 ? 1.168 15.195 16.156 1 94.88 106 ASP A C 1
ATOM 829 O O . ASP A 1 106 ? 0.537 14.727 17.109 1 94.88 106 ASP A O 1
ATOM 833 N N . PHE A 1 107 ? 2.236 15.891 16.328 1 94.12 107 PHE A N 1
ATOM 834 C CA . PHE A 1 107 ? 2.852 16.125 17.625 1 94.12 107 PHE A CA 1
ATOM 835 C C . PHE A 1 107 ? 1.955 17 18.5 1 94.12 107 PHE A C 1
ATOM 837 O O . PHE A 1 107 ? 2.053 16.969 19.734 1 94.12 107 PHE A O 1
ATOM 844 N N . PHE A 1 108 ? 1.043 17.719 17.922 1 95.69 108 PHE A N 1
ATOM 845 C CA . PHE A 1 108 ? 0.196 18.672 18.641 1 95.69 108 PHE A CA 1
ATOM 846 C C . PHE A 1 108 ? -1.243 18.172 18.703 1 95.69 108 PHE A C 1
ATOM 848 O O . PHE A 1 108 ? -1.789 17.953 19.781 1 95.69 108 PHE A O 1
ATOM 855 N N . ILE A 1 109 ? -1.8 17.797 17.641 1 95.12 109 ILE A N 1
ATOM 856 C CA . ILE A 1 109 ? -3.25 17.656 17.562 1 95.12 109 ILE A CA 1
ATOM 857 C C . ILE A 1 109 ? -3.672 16.344 18.219 1 95.12 109 ILE A C 1
ATOM 859 O O . ILE A 1 109 ? -4.82 16.188 18.641 1 95.12 109 ILE A O 1
ATOM 863 N N . PHE A 1 110 ? -2.76 15.383 18.328 1 93.62 110 PHE A N 1
ATOM 864 C CA . PHE A 1 110 ? -3.148 14.094 18.891 1 93.62 110 PHE A CA 1
ATOM 865 C C . PHE A 1 110 ? -2.668 13.977 20.328 1 93.62 110 PHE A C 1
ATOM 867 O O . PHE A 1 110 ? -2.902 12.953 20.984 1 93.62 110 PHE A O 1
ATOM 874 N N . ASP A 1 111 ? -2.029 14.984 20.844 1 93.88 111 ASP A N 1
ATOM 875 C CA . ASP A 1 111 ? -1.533 14.984 22.203 1 93.88 111 ASP A CA 1
ATOM 876 C C . ASP A 1 111 ? -2.424 15.828 23.109 1 93.88 111 ASP A C 1
ATOM 878 O O . ASP A 1 111 ? -2.615 17.016 22.875 1 93.88 111 ASP A O 1
ATOM 882 N N . GLU A 1 112 ? -2.877 15.289 24.188 1 90.5 112 GLU A N 1
ATOM 883 C CA . GLU A 1 112 ? -3.854 15.93 25.062 1 90.5 112 GLU A CA 1
ATOM 884 C C . GLU A 1 112 ? -3.268 17.172 25.719 1 90.5 112 GLU A C 1
ATOM 886 O O . GLU A 1 112 ? -3.984 18.141 25.984 1 90.5 112 GLU A O 1
ATOM 891 N N . ARG A 1 113 ? -2.066 17.203 25.922 1 91.19 113 ARG A N 1
ATOM 892 C CA . ARG A 1 113 ? -1.432 18.328 26.594 1 91.19 113 ARG A CA 1
ATOM 893 C C . ARG A 1 113 ? -1.068 19.422 25.594 1 91.19 113 ARG A C 1
ATOM 895 O O . ARG A 1 113 ? -1.257 20.609 25.859 1 91.19 113 ARG A O 1
ATOM 902 N N . ARG A 1 114 ? -0.657 19.062 24.438 1 92.94 114 ARG A N 1
ATOM 903 C CA . ARG A 1 114 ? -0.149 20.016 23.469 1 92.94 114 ARG A CA 1
ATOM 904 C C . ARG A 1 114 ? -1.282 20.594 22.625 1 92.94 114 ARG A C 1
ATOM 906 O O . ARG A 1 114 ? -1.145 21.672 22.047 1 92.94 114 ARG A O 1
ATOM 913 N N . LYS A 1 115 ? -2.293 19.828 22.594 1 90.31 115 LYS A N 1
ATOM 914 C CA . LYS A 1 115 ? -3.389 20.25 21.734 1 90.31 115 LYS A CA 1
ATOM 915 C C . LYS A 1 115 ? -3.957 21.594 22.188 1 90.31 115 LYS A C 1
ATOM 917 O O . LYS A 1 115 ? -4.547 22.328 21.406 1 90.31 115 LYS A O 1
ATOM 922 N N . VAL A 1 116 ? -3.822 21.953 23.422 1 87.81 116 VAL A N 1
ATOM 923 C CA . VAL A 1 116 ? -4.324 23.203 23.969 1 87.81 116 VAL A CA 1
ATOM 924 C C . VAL A 1 116 ? -3.615 24.391 23.312 1 87.81 116 VAL A C 1
ATOM 926 O O . VAL A 1 116 ? -4.145 25.5 23.281 1 87.81 116 VAL A O 1
ATOM 929 N N . LEU A 1 117 ? -2.449 24.172 22.766 1 90.25 117 LEU A N 1
ATOM 930 C CA . LEU A 1 117 ? -1.677 25.219 22.109 1 90.25 117 LEU A CA 1
ATOM 931 C C . LEU A 1 117 ? -2.232 25.5 20.703 1 90.25 117 LEU A C 1
ATOM 933 O O . LEU A 1 117 ? -1.869 26.5 20.078 1 90.25 117 LEU A O 1
ATOM 937 N N . MET A 1 118 ? -3.127 24.625 20.281 1 92.69 118 MET A N 1
ATOM 938 C CA . MET A 1 118 ? -3.742 24.75 18.969 1 92.69 118 MET A CA 1
ATOM 939 C C . MET A 1 118 ? -5.145 25.344 19.078 1 92.69 118 MET A C 1
ATOM 941 O O . MET A 1 118 ? -6.133 24.609 19.062 1 92.69 118 MET A O 1
ATOM 945 N N . ASP A 1 119 ? -5.188 26.656 19.109 1 91.38 119 ASP A N 1
ATOM 946 C CA . ASP A 1 119 ? -6.5 27.297 19.156 1 91.38 119 ASP A CA 1
ATOM 947 C C . ASP A 1 119 ? -7.137 27.344 17.781 1 91.38 119 ASP A C 1
ATOM 949 O O . ASP A 1 119 ? -6.547 26.875 16.797 1 91.38 119 ASP A O 1
ATOM 953 N N . TRP A 1 120 ? -8.258 27.875 17.688 1 92.38 120 TRP A N 1
ATOM 954 C CA . TRP A 1 120 ? -9.016 27.844 16.438 1 92.38 120 TRP A CA 1
ATOM 955 C C . TRP A 1 120 ? -8.273 28.578 15.328 1 92.38 120 TRP A C 1
ATOM 957 O O . TRP A 1 120 ? -8.141 28.062 14.211 1 92.38 120 TRP A O 1
ATOM 967 N N . ASN A 1 121 ? -7.816 29.75 15.641 1 91.94 121 ASN A N 1
ATOM 968 C CA . ASN A 1 121 ? -7.137 30.547 14.625 1 91.94 121 ASN A CA 1
ATOM 969 C C . ASN A 1 121 ? -5.918 29.828 14.062 1 91.94 121 ASN A C 1
ATOM 971 O O . ASN A 1 121 ? -5.672 29.859 12.859 1 91.94 121 ASN A O 1
ATOM 975 N N . ARG A 1 122 ? -5.195 29.203 14.938 1 94.56 122 ARG A N 1
ATOM 976 C CA . ARG A 1 122 ? -4.027 28.453 14.5 1 94.56 122 ARG A CA 1
ATOM 977 C C . ARG A 1 122 ? -4.441 27.266 13.641 1 94.56 122 ARG A C 1
ATOM 979 O O . ARG A 1 122 ? -3.846 27.016 12.594 1 94.56 122 ARG A O 1
ATOM 986 N N . ARG A 1 123 ? -5.441 26.562 14.094 1 95.94 123 ARG A N 1
ATOM 987 C CA . ARG A 1 123 ? -5.926 25.422 13.336 1 95.94 123 ARG A CA 1
ATOM 988 C C . ARG A 1 123 ? -6.41 25.844 11.953 1 95.94 123 ARG A C 1
ATOM 990 O O . ARG A 1 123 ? -6.098 25.203 10.953 1 95.94 123 ARG A O 1
ATOM 997 N N . LEU A 1 124 ? -7.152 26.922 11.93 1 95.44 124 LEU A N 1
ATOM 998 C CA . LEU A 1 124 ? -7.656 27.422 10.656 1 95.44 124 LEU A CA 1
ATOM 999 C C . LEU A 1 124 ? -6.508 27.828 9.742 1 95.44 124 LEU A C 1
ATOM 1001 O O . LEU A 1 124 ? -6.512 27.516 8.555 1 95.44 124 LEU A O 1
ATOM 1005 N N . SER A 1 125 ? -5.586 28.547 10.297 1 97 125 SER A N 1
ATOM 1006 C CA . SER A 1 125 ? -4.422 28.969 9.531 1 97 125 SER A CA 1
ATOM 1007 C C . SER A 1 125 ? -3.666 27.781 8.961 1 97 125 SER A C 1
ATOM 1009 O O . SER A 1 125 ? -3.209 27.812 7.82 1 97 125 SER A O 1
ATOM 1011 N N . ILE A 1 126 ? -3.557 26.766 9.727 1 98.38 126 ILE A N 1
ATOM 1012 C CA . ILE A 1 126 ? -2.869 25.547 9.297 1 98.38 126 ILE A CA 1
ATOM 1013 C C . ILE A 1 126 ? -3.645 24.891 8.164 1 98.38 126 ILE A C 1
ATOM 1015 O O . ILE A 1 126 ? -3.062 24.516 7.145 1 98.38 126 ILE A O 1
ATOM 1019 N N . ILE A 1 127 ? -4.938 24.781 8.32 1 98.62 127 ILE A N 1
ATOM 1020 C CA . ILE A 1 127 ? -5.789 24.203 7.289 1 98.62 127 ILE A CA 1
ATOM 1021 C C . ILE A 1 127 ? -5.633 25 5.988 1 98.62 127 ILE A C 1
ATOM 1023 O O . ILE A 1 127 ? -5.418 24.406 4.926 1 98.62 127 ILE A O 1
ATOM 1027 N N . GLU A 1 128 ? -5.688 26.266 6.094 1 98.38 128 GLU A N 1
ATOM 1028 C CA . GLU A 1 128 ? -5.574 27.141 4.926 1 98.38 128 GLU A CA 1
ATOM 1029 C C . GLU A 1 128 ? -4.195 27.016 4.281 1 98.38 128 GLU A C 1
ATOM 1031 O O . GLU A 1 128 ? -4.078 26.984 3.055 1 98.38 128 GLU A O 1
ATOM 1036 N N . GLY A 1 129 ? -3.178 26.984 5.086 1 98.69 129 GLY A N 1
ATOM 1037 C CA . GLY A 1 129 ? -1.827 26.844 4.57 1 98.69 129 GLY A CA 1
ATOM 1038 C C . GLY A 1 129 ? -1.614 25.547 3.816 1 98.69 129 GLY A C 1
ATOM 1039 O O . GLY A 1 129 ? -0.983 25.531 2.758 1 98.69 129 GLY A O 1
ATOM 1040 N N . ILE A 1 130 ? -2.123 24.438 4.348 1 98.81 130 ILE A N 1
ATOM 1041 C CA . ILE A 1 130 ? -2.012 23.141 3.678 1 98.81 130 ILE A CA 1
ATOM 1042 C C . ILE A 1 130 ? -2.742 23.188 2.338 1 98.81 130 ILE A C 1
ATOM 1044 O O . ILE A 1 130 ? -2.227 22.719 1.326 1 98.81 130 ILE A O 1
ATOM 1048 N N . ALA A 1 131 ? -3.918 23.781 2.361 1 98.81 131 ALA A N 1
ATOM 1049 C CA . ALA A 1 131 ? -4.695 23.906 1.131 1 98.81 131 ALA A CA 1
ATOM 1050 C C . ALA A 1 131 ? -3.92 24.688 0.069 1 98.81 131 ALA A C 1
ATOM 1052 O O . ALA A 1 131 ? -3.887 24.297 -1.098 1 98.81 131 ALA A O 1
ATOM 1053 N N . GLU A 1 132 ? -3.324 25.719 0.465 1 98.5 132 GLU A N 1
ATOM 1054 C CA . GLU A 1 132 ? -2.535 26.547 -0.452 1 98.5 132 GLU A CA 1
ATOM 1055 C C . GLU A 1 132 ? -1.351 25.766 -1.009 1 98.5 132 GLU A C 1
ATOM 1057 O O . GLU A 1 132 ? -1.026 25.875 -2.193 1 98.5 132 GLU A O 1
ATOM 1062 N N . GLY A 1 133 ? -0.667 25.031 -0.148 1 98.56 133 GLY A N 1
ATOM 1063 C CA . GLY A 1 133 ? 0.429 24.188 -0.602 1 98.56 133 GLY A CA 1
ATOM 1064 C C . GLY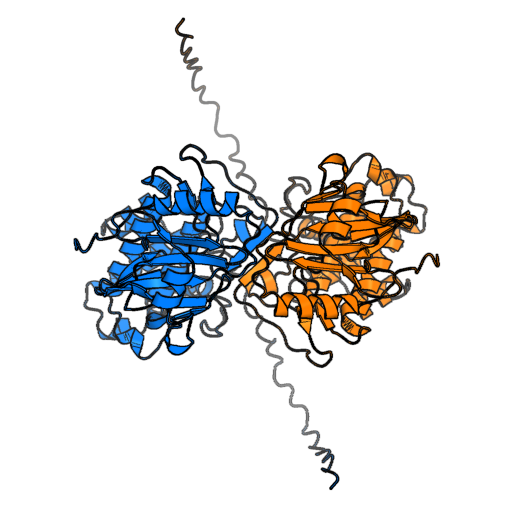 A 1 133 ? 0.006 23.172 -1.641 1 98.56 133 GLY A C 1
ATOM 1065 O O . GLY A 1 133 ? 0.689 22.984 -2.648 1 98.56 133 GLY A O 1
ATOM 1066 N N . LEU A 1 134 ? -1.11 22.516 -1.394 1 98.56 134 LEU A N 1
ATOM 1067 C CA . LEU A 1 134 ? -1.626 21.531 -2.332 1 98.56 134 LEU A CA 1
ATOM 1068 C C . LEU A 1 134 ? -2.033 22.188 -3.646 1 98.56 134 LEU A C 1
ATOM 1070 O O . LEU A 1 134 ? -1.801 21.625 -4.723 1 98.56 134 LEU A O 1
ATOM 1074 N N . LEU A 1 135 ? -2.707 23.344 -3.502 1 98.19 135 LEU A N 1
ATOM 1075 C CA . LEU A 1 135 ? -3.088 24.078 -4.703 1 98.19 135 LEU A CA 1
ATOM 1076 C C . LEU A 1 135 ? -1.864 24.375 -5.562 1 98.19 135 LEU A C 1
ATOM 1078 O O . LEU A 1 135 ? -1.897 24.203 -6.785 1 98.19 135 LEU A O 1
ATOM 1082 N N . TYR A 1 136 ? -0.817 24.781 -4.969 1 97.5 136 TYR A N 1
ATOM 1083 C CA . TYR A 1 136 ? 0.431 25.031 -5.68 1 97.5 136 TYR A CA 1
ATOM 1084 C C . TYR A 1 136 ? 0.921 23.781 -6.391 1 97.5 136 TYR A C 1
ATOM 1086 O O . TYR A 1 136 ? 1.255 23.812 -7.578 1 97.5 136 TYR A O 1
ATOM 1094 N N . LEU A 1 137 ? 0.969 22.641 -5.73 1 96.75 137 LEU A N 1
ATOM 1095 C CA . LEU A 1 137 ? 1.453 21.375 -6.285 1 96.75 137 LEU A CA 1
ATOM 1096 C C . LEU A 1 137 ? 0.591 20.938 -7.461 1 96.75 137 LEU A C 1
ATOM 1098 O O . LEU A 1 137 ? 1.104 20.391 -8.445 1 96.75 137 LEU A O 1
ATOM 1102 N N . HIS A 1 138 ? -0.683 21.219 -7.355 1 95.88 138 HIS A N 1
ATOM 1103 C CA . HIS A 1 138 ? -1.636 20.672 -8.312 1 95.88 138 HIS A CA 1
ATOM 1104 C C . HIS A 1 138 ? -1.771 21.578 -9.531 1 95.88 138 HIS A C 1
ATOM 1106 O O . HIS A 1 138 ? -2.074 21.109 -10.633 1 95.88 138 HIS A O 1
ATOM 1112 N N . LYS A 1 139 ? -1.584 22.875 -9.328 1 93.12 139 LYS A N 1
ATOM 1113 C CA . LYS A 1 139 ? -2.033 23.766 -10.383 1 93.12 139 LYS A CA 1
ATOM 1114 C C . LYS A 1 139 ? -0.991 24.844 -10.672 1 93.12 139 LYS A C 1
ATOM 1116 O O . LYS A 1 139 ? -0.794 25.234 -11.82 1 93.12 139 LYS A O 1
ATOM 1121 N N . HIS A 1 140 ? -0.332 25.391 -9.711 1 92.69 140 HIS A N 1
ATOM 1122 C CA . HIS A 1 140 ? 0.415 26.625 -9.891 1 92.69 140 HIS A CA 1
ATOM 1123 C C . HIS A 1 140 ? 1.887 26.344 -10.18 1 92.69 140 HIS A C 1
ATOM 1125 O O . HIS A 1 140 ? 2.594 27.203 -10.711 1 92.69 140 HIS A O 1
ATOM 1131 N N . SER A 1 141 ? 2.373 25.203 -9.797 1 90.56 141 SER A N 1
ATOM 1132 C CA . SER A 1 141 ? 3.75 24.844 -10.133 1 90.56 141 SER A CA 1
ATOM 1133 C C . SER A 1 141 ? 3.893 24.5 -11.609 1 90.56 141 SER A C 1
ATOM 1135 O O . SER A 1 141 ? 2.896 24.25 -12.289 1 90.56 141 SER A O 1
ATOM 1137 N N . ARG A 1 142 ? 5.133 24.547 -12.102 1 87.5 142 ARG A N 1
ATOM 1138 C CA . ARG A 1 142 ? 5.406 24.156 -13.477 1 87.5 142 ARG A CA 1
ATOM 1139 C C . ARG A 1 142 ? 5.215 22.656 -13.664 1 87.5 142 ARG A C 1
ATOM 1141 O O . ARG A 1 142 ? 5.145 22.156 -14.797 1 87.5 142 ARG A O 1
ATOM 1148 N N . LEU A 1 143 ? 5.164 22 -12.562 1 88.19 143 LEU A N 1
ATOM 1149 C CA . LEU A 1 143 ? 4.918 20.562 -12.539 1 88.19 143 LEU A CA 1
ATOM 1150 C C . LEU A 1 143 ? 3.607 20.25 -11.82 1 88.19 143 LEU A C 1
ATOM 1152 O O . LEU A 1 143 ? 3.17 21 -10.953 1 88.19 143 LEU A O 1
ATOM 1156 N N . ARG A 1 144 ? 2.996 19.281 -12.289 1 91.88 144 ARG A N 1
ATOM 1157 C CA . ARG A 1 144 ? 1.88 18.734 -11.516 1 91.88 144 ARG A CA 1
ATOM 1158 C C . ARG A 1 144 ? 2.344 17.609 -10.602 1 91.88 144 ARG A C 1
ATOM 1160 O O . ARG A 1 144 ? 2.881 16.594 -11.07 1 91.88 144 ARG A O 1
ATOM 1167 N N . VAL A 1 145 ? 2.127 17.797 -9.375 1 94.25 145 VAL A N 1
ATOM 1168 C CA . VAL A 1 145 ? 2.635 16.844 -8.398 1 94.25 145 VAL A CA 1
ATOM 1169 C C . VAL A 1 145 ? 1.478 16.266 -7.582 1 94.25 145 VAL A C 1
ATOM 1171 O O . VAL A 1 145 ? 0.675 17.016 -7.027 1 94.25 145 VAL A O 1
ATOM 1174 N N . ILE A 1 146 ? 1.309 14.992 -7.551 1 95.44 146 ILE A N 1
ATOM 1175 C CA . ILE A 1 146 ? 0.408 14.297 -6.645 1 95.44 146 ILE A CA 1
ATOM 1176 C C . ILE A 1 146 ? 1.197 13.742 -5.461 1 95.44 146 ILE A C 1
ATOM 1178 O O . ILE A 1 146 ? 2.08 12.898 -5.633 1 95.44 146 ILE A O 1
ATOM 1182 N N . HIS A 1 147 ? 0.97 14.188 -4.258 1 95.88 147 HIS A N 1
ATOM 1183 C CA . HIS A 1 147 ? 1.775 13.898 -3.078 1 95.88 147 HIS A CA 1
ATOM 1184 C C . HIS A 1 147 ? 1.653 12.43 -2.672 1 95.88 147 HIS A C 1
ATOM 1186 O O . HIS A 1 147 ? 2.66 11.766 -2.426 1 95.88 147 HIS A O 1
ATOM 1192 N N . ARG A 1 148 ? 0.336 11.922 -2.498 1 94.81 148 ARG A N 1
ATOM 1193 C CA . ARG A 1 148 ? -0.057 10.531 -2.326 1 94.81 148 ARG A CA 1
ATOM 1194 C C . ARG A 1 148 ? 0.197 10.062 -0.896 1 94.81 148 ARG A C 1
ATOM 1196 O O . ARG A 1 148 ? -0.062 8.906 -0.561 1 94.81 148 ARG A O 1
ATOM 1203 N N . ASP A 1 149 ? 0.635 10.953 -0.013 1 94.31 149 ASP A N 1
ATOM 1204 C CA . ASP A 1 149 ? 0.834 10.547 1.376 1 94.31 149 ASP A CA 1
ATOM 1205 C C . ASP A 1 149 ? 0.636 11.734 2.324 1 94.31 149 ASP A C 1
ATOM 1207 O O . ASP A 1 149 ? 1.437 11.945 3.236 1 94.31 149 ASP A O 1
ATOM 1211 N N . LEU A 1 150 ? -0.334 12.523 2.07 1 97.12 150 LEU A N 1
ATOM 1212 C CA . LEU A 1 150 ? -0.675 13.641 2.945 1 97.12 150 LEU A CA 1
ATOM 1213 C C . LEU A 1 150 ? -1.28 13.141 4.254 1 97.12 150 LEU A C 1
ATOM 1215 O O . LEU A 1 150 ? -2.264 12.398 4.242 1 97.12 150 LEU A O 1
ATOM 1219 N N . LYS A 1 151 ? -0.691 13.469 5.359 1 95.69 151 LYS A N 1
ATOM 1220 C CA . LYS A 1 151 ? -1.087 13.086 6.711 1 95.69 151 LYS A CA 1
ATOM 1221 C C . LYS A 1 151 ? -0.436 14 7.75 1 95.69 151 LYS A C 1
ATOM 1223 O O . LYS A 1 151 ? 0.489 14.75 7.43 1 95.69 151 LYS A O 1
ATOM 1228 N N . PRO A 1 152 ? -0.899 14 8.961 1 96.38 152 PRO A N 1
ATOM 1229 C CA . PRO A 1 152 ? -0.416 14.969 9.945 1 96.38 152 PRO A CA 1
ATOM 1230 C C . PRO A 1 152 ? 1.09 14.867 10.188 1 96.38 152 PRO A C 1
ATOM 1232 O O . PRO A 1 152 ? 1.753 15.883 10.398 1 96.38 152 PRO A O 1
ATOM 1235 N N . SER A 1 153 ? 1.661 13.664 10.055 1 94.12 153 SER A N 1
ATOM 1236 C CA . SER A 1 153 ? 3.088 13.492 10.312 1 94.12 153 SER A CA 1
ATOM 1237 C C . SER A 1 153 ? 3.928 14.086 9.188 1 94.12 153 SER A C 1
ATOM 1239 O O . SER A 1 153 ? 5.133 14.289 9.352 1 94.12 153 SER A O 1
ATOM 1241 N N . ASN A 1 154 ? 3.273 14.344 8.078 1 94.94 154 ASN A N 1
ATOM 1242 C CA . ASN A 1 154 ? 3.982 14.914 6.934 1 94.94 154 ASN A CA 1
ATOM 1243 C C . ASN A 1 154 ? 3.701 16.406 6.789 1 94.94 154 ASN A C 1
ATOM 1245 O O . ASN A 1 154 ? 4 17 5.75 1 94.94 154 ASN A O 1
ATOM 1249 N N . ILE A 1 155 ? 3.033 16.984 7.773 1 98.12 155 ILE A N 1
ATOM 1250 C CA . ILE A 1 155 ? 2.867 18.422 7.898 1 98.12 155 ILE A CA 1
ATOM 1251 C C . ILE A 1 155 ? 3.766 18.953 9.016 1 98.12 155 ILE A C 1
ATOM 1253 O O . ILE A 1 155 ? 3.488 18.75 10.195 1 98.12 155 ILE A O 1
ATOM 1257 N N . LEU A 1 156 ? 4.781 19.641 8.594 1 97.38 156 LEU A N 1
ATOM 1258 C CA . LEU A 1 156 ? 5.695 20.219 9.57 1 97.38 156 LEU A CA 1
ATOM 1259 C C . LEU A 1 156 ? 5.336 21.672 9.867 1 97.38 156 LEU A C 1
ATOM 1261 O O . LEU A 1 156 ? 4.711 22.344 9.039 1 97.38 156 LEU A O 1
ATOM 1265 N N . LEU A 1 157 ? 5.664 22.109 11.07 1 97.81 157 LEU A N 1
ATOM 1266 C CA . LEU A 1 157 ? 5.34 23.469 11.492 1 97.81 157 LEU A CA 1
ATOM 1267 C C . LEU A 1 157 ? 6.605 24.281 11.719 1 97.81 157 LEU A C 1
ATOM 1269 O O . LEU A 1 157 ? 7.52 23.844 12.422 1 97.81 157 LEU A O 1
ATOM 1273 N N . ASP A 1 158 ? 6.652 25.453 11.125 1 96.56 158 ASP A N 1
ATOM 1274 C CA . ASP A 1 158 ? 7.812 26.328 11.32 1 96.56 158 ASP A CA 1
ATOM 1275 C C . ASP A 1 158 ? 7.715 27.078 12.648 1 96.56 158 ASP A C 1
ATOM 1277 O O . ASP A 1 158 ? 6.871 26.75 13.492 1 96.56 158 ASP A O 1
ATOM 1281 N N . ASN A 1 159 ? 8.602 28.047 12.828 1 94.88 159 ASN A N 1
ATOM 1282 C CA . ASN A 1 159 ? 8.711 28.766 14.086 1 94.88 159 ASN A CA 1
ATOM 1283 C C . ASN A 1 159 ? 7.418 29.516 14.406 1 94.88 159 ASN A C 1
ATOM 1285 O O . ASN A 1 159 ? 7.082 29.703 15.578 1 94.88 159 ASN A O 1
ATOM 1289 N N . GLU A 1 160 ? 6.684 29.953 13.398 1 95.56 160 GLU A N 1
ATOM 1290 C CA . GLU A 1 160 ? 5.449 30.703 13.578 1 95.56 160 GLU A CA 1
ATOM 1291 C C . GLU A 1 160 ? 4.227 29.797 13.484 1 95.56 160 GLU A C 1
ATOM 1293 O O . GLU A 1 160 ? 3.098 30.281 13.367 1 95.56 160 GLU A O 1
ATOM 1298 N N . MET A 1 161 ? 4.383 28.5 13.383 1 96.38 161 MET A N 1
ATOM 1299 C CA . MET A 1 161 ? 3.34 27.469 13.352 1 96.38 161 MET A CA 1
ATOM 1300 C C . MET A 1 161 ? 2.656 27.438 11.992 1 96.38 161 MET A C 1
ATOM 1302 O O . MET A 1 161 ? 1.522 26.969 11.875 1 96.38 161 MET A O 1
ATOM 1306 N N . ASN A 1 162 ? 3.414 28.031 11.031 1 97.44 162 ASN A N 1
ATOM 1307 C CA . ASN A 1 162 ? 2.92 27.844 9.672 1 97.44 162 ASN A CA 1
ATOM 1308 C C . ASN A 1 162 ? 3.174 26.438 9.164 1 97.44 162 ASN A C 1
ATOM 1310 O O . ASN A 1 162 ? 4.242 25.875 9.398 1 97.44 162 ASN A O 1
ATOM 1314 N N . PRO A 1 163 ? 2.154 25.875 8.516 1 98.62 163 PRO A N 1
ATOM 1315 C CA . PRO A 1 163 ? 2.322 24.516 8.031 1 98.62 163 PRO A CA 1
ATOM 1316 C C . PRO A 1 163 ? 3.17 24.422 6.762 1 98.62 163 PRO A C 1
ATOM 1318 O O . PRO A 1 163 ? 3.068 25.297 5.891 1 98.62 163 PRO A O 1
ATOM 1321 N N . LYS A 1 164 ? 4.004 23.422 6.617 1 98.5 164 LYS A N 1
ATOM 1322 C CA . LYS A 1 164 ? 4.758 23.078 5.414 1 98.5 164 LYS A CA 1
ATOM 1323 C C . LYS A 1 164 ? 4.633 21.594 5.078 1 98.5 164 LYS A C 1
ATOM 1325 O O . LYS A 1 164 ? 4.91 20.734 5.922 1 98.5 164 LYS A O 1
ATOM 1330 N N . ILE A 1 165 ? 4.16 21.312 3.912 1 98.12 165 ILE A N 1
ATOM 1331 C CA . ILE A 1 165 ? 4.035 19.953 3.436 1 98.12 165 ILE A CA 1
ATOM 1332 C C . ILE A 1 165 ? 5.418 19.344 3.203 1 98.12 165 ILE A C 1
ATOM 1334 O O . ILE A 1 165 ? 6.289 20 2.617 1 98.12 165 ILE A O 1
ATOM 1338 N N . SER A 1 166 ? 5.621 18.141 3.711 1 94.88 166 SER A N 1
ATOM 1339 C CA . SER A 1 166 ? 6.91 17.469 3.586 1 94.88 166 SER A CA 1
ATOM 1340 C C . SER A 1 166 ? 6.742 16.031 3.09 1 94.88 166 SER A C 1
ATOM 1342 O O . SER A 1 166 ? 5.629 15.602 2.785 1 94.88 166 SER A O 1
ATOM 1344 N N . ASP A 1 167 ? 7.828 15.328 2.887 1 89.12 167 ASP A N 1
ATOM 1345 C CA . ASP A 1 167 ? 7.918 13.914 2.547 1 89.12 167 ASP A CA 1
ATOM 1346 C C . ASP A 1 167 ? 7.27 13.633 1.194 1 89.12 167 ASP A C 1
ATOM 1348 O O . ASP A 1 167 ? 6.191 13.039 1.13 1 89.12 167 ASP A O 1
ATOM 1352 N N . PHE A 1 168 ? 7.992 13.898 0.21 1 88.94 168 PHE A N 1
ATOM 1353 C CA . PHE A 1 168 ? 7.543 13.68 -1.16 1 88.94 168 PHE A CA 1
ATOM 1354 C C . PHE A 1 168 ? 8 12.312 -1.667 1 88.94 168 PHE A C 1
ATOM 1356 O O . PHE A 1 168 ? 8.188 12.125 -2.871 1 88.94 168 PHE A O 1
ATOM 1363 N N . GLY A 1 169 ? 8.195 11.406 -0.771 1 81.25 169 GLY A N 1
ATOM 1364 C CA . GLY A 1 169 ? 8.711 10.094 -1.105 1 81.25 169 GLY A CA 1
ATOM 1365 C C . GLY A 1 169 ? 7.797 9.312 -2.029 1 81.25 169 GLY A C 1
ATOM 1366 O O . GLY A 1 169 ? 8.266 8.508 -2.842 1 81.25 169 GLY A O 1
ATOM 1367 N N . LEU A 1 170 ? 6.555 9.484 -1.935 1 82.69 170 LEU A N 1
ATOM 1368 C CA . LEU A 1 170 ? 5.586 8.758 -2.746 1 82.69 170 LEU A CA 1
ATOM 1369 C C . LEU A 1 170 ? 5.043 9.641 -3.865 1 82.69 170 LEU A C 1
ATOM 1371 O O . LEU A 1 170 ? 4.219 9.188 -4.668 1 82.69 170 LEU A O 1
ATOM 1375 N N . ALA A 1 171 ? 5.535 10.812 -3.938 1 89.31 171 ALA A N 1
ATOM 1376 C CA . ALA A 1 171 ? 4.984 11.781 -4.879 1 89.31 171 ALA A CA 1
ATOM 1377 C C . ALA A 1 171 ? 5.211 11.336 -6.32 1 89.31 171 ALA A C 1
ATOM 1379 O O . ALA A 1 171 ? 6.215 10.695 -6.629 1 89.31 171 ALA A O 1
ATOM 1380 N N . LYS A 1 172 ? 4.254 11.586 -7.129 1 89.44 172 LYS A N 1
ATOM 1381 C CA . LYS A 1 172 ? 4.367 11.422 -8.578 1 89.44 172 LYS A CA 1
ATOM 1382 C C . LYS A 1 172 ? 4.34 12.773 -9.289 1 89.44 172 LYS A C 1
ATOM 1384 O O . LYS A 1 172 ? 3.508 13.625 -8.977 1 89.44 172 LYS A O 1
ATOM 1389 N N . ILE A 1 173 ? 5.293 12.906 -10.172 1 88.38 173 ILE A N 1
ATOM 1390 C CA . ILE A 1 173 ? 5.453 14.18 -10.859 1 88.38 173 ILE A CA 1
ATOM 1391 C C . ILE A 1 173 ? 5.086 14.016 -12.336 1 88.38 173 ILE A C 1
ATOM 1393 O O . ILE A 1 173 ? 5.555 13.086 -12.992 1 88.38 173 ILE A O 1
ATOM 1397 N N . PHE A 1 174 ? 4.242 14.875 -12.773 1 86 174 PHE A N 1
ATOM 1398 C CA . PHE A 1 174 ? 3.762 14.844 -14.148 1 86 174 PHE A CA 1
ATOM 1399 C C . PHE A 1 174 ? 3.969 16.188 -14.828 1 86 174 PHE A C 1
ATOM 1401 O O . PHE A 1 174 ? 4.129 17.219 -14.156 1 86 174 PHE A O 1
ATOM 1408 N N . SER A 1 175 ? 4.004 16.047 -16.172 1 82.94 175 SER A N 1
ATOM 1409 C CA . SER A 1 175 ? 3.934 17.297 -16.906 1 82.94 175 SER A CA 1
ATOM 1410 C C . SER A 1 175 ? 2.588 17.984 -16.703 1 82.94 175 SER A C 1
ATOM 1412 O O . SER A 1 175 ? 1.564 17.328 -16.531 1 82.94 175 SER A O 1
ATOM 1414 N N . PRO A 1 176 ? 2.547 19.266 -16.734 1 74.94 176 PRO A N 1
ATOM 1415 C CA . PRO A 1 176 ? 1.318 20.016 -16.453 1 74.94 176 PRO A CA 1
ATOM 1416 C C . PRO A 1 176 ? 0.165 19.609 -17.375 1 74.94 176 PRO A C 1
ATOM 1418 O O . PRO A 1 176 ? -1.001 19.719 -16.984 1 74.94 176 PRO A O 1
ATOM 1421 N N . ASN A 1 177 ? 0.505 19.125 -18.516 1 72.81 177 ASN A N 1
ATOM 1422 C CA . ASN A 1 177 ? -0.538 18.828 -19.484 1 72.81 177 ASN A CA 1
ATOM 1423 C C . ASN A 1 177 ? -1.041 17.391 -19.344 1 72.81 177 ASN A C 1
ATOM 1425 O O . ASN A 1 177 ? -1.944 16.969 -20.078 1 72.81 177 ASN A O 1
ATOM 1429 N N . ASN A 1 178 ? -0.478 16.781 -18.375 1 68.56 178 ASN A N 1
ATOM 1430 C CA . ASN A 1 178 ? -0.89 15.398 -18.188 1 68.56 178 ASN A CA 1
ATOM 1431 C C . ASN A 1 178 ? -2.051 15.289 -17.203 1 68.56 178 ASN A C 1
ATOM 1433 O O . ASN A 1 178 ? -1.841 15.281 -15.984 1 68.56 178 ASN A O 1
ATOM 1437 N N . ASN A 1 179 ? -3.299 15.367 -17.688 1 64.38 179 ASN A N 1
ATOM 1438 C CA . ASN A 1 179 ? -4.473 15.258 -16.828 1 64.38 179 ASN A CA 1
ATOM 1439 C C . ASN A 1 179 ? -4.98 13.82 -16.75 1 64.38 179 ASN A C 1
ATOM 1441 O O . ASN A 1 179 ? -6.113 13.578 -16.328 1 64.38 179 ASN A O 1
ATOM 1445 N N . GLU A 1 180 ? -4.184 12.93 -17.141 1 63.5 180 GLU A N 1
ATOM 1446 C CA . GLU A 1 180 ? -4.648 11.547 -17.25 1 63.5 180 GLU A CA 1
ATOM 1447 C C . GLU A 1 180 ? -4.699 10.867 -15.891 1 63.5 180 GLU A C 1
ATOM 1449 O O . GLU A 1 180 ? -3.939 11.227 -14.984 1 63.5 180 GLU A O 1
ATOM 1454 N N . GLU A 1 181 ? -5.844 10.266 -15.703 1 70.25 181 GLU A N 1
ATOM 1455 C CA . GLU A 1 181 ? -5.91 9.328 -14.586 1 70.25 181 GLU A CA 1
ATOM 1456 C C . GLU A 1 181 ? -4.773 8.312 -14.656 1 70.25 181 GLU A C 1
ATOM 1458 O O . GLU A 1 181 ? -4.492 7.754 -15.719 1 70.25 181 GLU A O 1
ATOM 1463 N N . ASN A 1 182 ? -4.066 8.367 -13.484 1 83.94 182 ASN A N 1
ATOM 1464 C CA . ASN A 1 182 ? -2.939 7.445 -13.391 1 83.94 182 ASN A CA 1
ATOM 1465 C C . ASN A 1 182 ? -3.316 6.176 -12.633 1 83.94 182 ASN A C 1
ATOM 1467 O O . ASN A 1 182 ? -4.223 6.191 -11.797 1 83.94 182 ASN A O 1
ATOM 1471 N N . SER A 1 183 ? -2.791 5.156 -13.109 1 83 183 SER A N 1
ATOM 1472 C CA . SER A 1 183 ? -3.064 3.889 -12.438 1 83 183 SER A CA 1
ATOM 1473 C C . SER A 1 183 ? -1.773 3.133 -12.133 1 83 183 SER A C 1
ATOM 1475 O O . SER A 1 183 ? -0.738 3.393 -12.75 1 83 183 SER A O 1
ATOM 1477 N N . THR A 1 184 ? -1.861 2.438 -11.055 1 83.75 184 THR A N 1
ATOM 1478 C CA . THR A 1 184 ? -0.769 1.55 -10.672 1 83.75 184 THR A CA 1
ATOM 1479 C C . THR A 1 184 ? -1.305 0.198 -10.211 1 83.75 184 THR A C 1
ATOM 1481 O O . THR A 1 184 ? -2.416 0.112 -9.688 1 83.75 184 THR A O 1
ATOM 1484 N N . ARG A 1 185 ? -0.563 -0.804 -10.422 1 81.31 185 ARG A N 1
ATOM 1485 C CA . ARG A 1 185 ? -0.901 -2.109 -9.867 1 81.31 185 ARG A CA 1
ATOM 1486 C C . ARG A 1 185 ? -0.423 -2.227 -8.422 1 81.31 185 ARG A C 1
ATOM 1488 O O . ARG A 1 185 ? -1.017 -2.953 -7.625 1 81.31 185 ARG A O 1
ATOM 1495 N N . ARG A 1 186 ? 0.62 -1.457 -8.117 1 85.31 186 ARG A N 1
ATOM 1496 C CA . ARG A 1 186 ? 1.194 -1.484 -6.777 1 85.31 186 ARG A CA 1
ATOM 1497 C C . ARG A 1 186 ? 0.698 -0.306 -5.945 1 85.31 186 ARG A C 1
ATOM 1499 O O . ARG A 1 186 ? 0.909 0.852 -6.312 1 85.31 186 ARG A O 1
ATOM 1506 N N . VAL A 1 187 ? 0.138 -0.628 -4.855 1 87.19 187 VAL A N 1
ATOM 1507 C CA . VAL A 1 187 ? -0.395 0.398 -3.967 1 87.19 187 VAL A CA 1
ATOM 1508 C C . VAL A 1 187 ? 0.528 0.567 -2.762 1 87.19 187 VAL A C 1
ATOM 1510 O O . VAL A 1 187 ? 0.943 -0.417 -2.146 1 87.19 187 VAL A O 1
ATOM 1513 N N . VAL A 1 188 ? 0.895 1.805 -2.529 1 88.19 188 VAL A N 1
ATOM 1514 C CA . VAL A 1 188 ? 1.702 2.18 -1.374 1 88.19 188 VAL A CA 1
ATOM 1515 C C . VAL A 1 188 ? 1.106 3.418 -0.708 1 88.19 188 VAL A C 1
ATOM 1517 O O . VAL A 1 188 ? 0.745 4.383 -1.387 1 88.19 188 VAL A O 1
ATOM 1520 N N . GLY A 1 189 ? 0.941 3.41 0.533 1 88.94 189 GLY A N 1
ATOM 1521 C CA . GLY A 1 189 ? 0.418 4.559 1.258 1 88.94 189 GLY A CA 1
ATOM 1522 C C . GLY A 1 189 ? 0.159 4.27 2.725 1 88.94 189 GLY A C 1
ATOM 1523 O O . GLY A 1 189 ? 0.617 3.256 3.254 1 88.94 189 GLY A O 1
ATOM 1524 N N . THR A 1 190 ? -0.425 5.246 3.342 1 90.56 190 THR A N 1
ATOM 1525 C CA . THR A 1 190 ? -0.778 5.109 4.75 1 90.56 190 THR A CA 1
ATOM 1526 C C . THR A 1 190 ? -2.273 4.852 4.91 1 90.56 190 THR A C 1
ATOM 1528 O O . THR A 1 190 ? -3.1 5.605 4.391 1 90.56 190 THR A O 1
ATOM 1531 N N . TYR A 1 191 ? -2.566 3.775 5.602 1 85.31 191 TYR A N 1
ATOM 1532 C CA . TYR A 1 191 ? -3.965 3.434 5.832 1 85.31 191 TYR A CA 1
ATOM 1533 C C . TYR A 1 191 ? -4.711 4.59 6.488 1 85.31 191 TYR A C 1
ATOM 1535 O O . TYR A 1 191 ? -4.172 5.262 7.371 1 85.31 191 TYR A O 1
ATOM 1543 N N . GLY A 1 192 ? -5.941 4.832 6.055 1 88.38 192 GLY A N 1
ATOM 1544 C CA . GLY A 1 192 ? -6.773 5.879 6.621 1 88.38 192 GLY A CA 1
ATOM 1545 C C . GLY A 1 192 ? -6.727 7.172 5.832 1 88.38 192 GLY A C 1
ATOM 1546 O O . GLY A 1 192 ? -7.578 8.047 6.008 1 88.38 192 GLY A O 1
ATOM 1547 N N . TYR A 1 193 ? -5.715 7.254 5.031 1 93.56 193 TYR A N 1
ATOM 1548 C CA . TYR A 1 193 ? -5.562 8.5 4.285 1 93.56 193 TYR A CA 1
ATOM 1549 C C . TYR A 1 193 ? -5.664 8.25 2.785 1 93.56 193 TYR A C 1
ATOM 1551 O O . TYR A 1 193 ? -5.742 9.195 1.998 1 93.56 193 TYR A O 1
ATOM 1559 N N . MET A 1 194 ? -5.645 6.996 2.416 1 91.44 194 MET A N 1
ATOM 1560 C CA . MET A 1 194 ? -5.703 6.652 0.998 1 91.44 194 MET A CA 1
ATOM 1561 C C . MET A 1 194 ? -7.129 6.758 0.47 1 91.44 194 MET A C 1
ATOM 1563 O O . MET A 1 194 ? -8.07 6.27 1.103 1 91.44 194 MET A O 1
ATOM 1567 N N . ALA A 1 195 ? -7.219 7.367 -0.679 1 92.12 195 ALA A N 1
ATOM 1568 C CA . ALA A 1 195 ? -8.523 7.477 -1.32 1 92.12 195 ALA A CA 1
ATOM 1569 C C . ALA A 1 195 ? -9.055 6.102 -1.729 1 92.12 195 ALA A C 1
ATOM 1571 O O . ALA A 1 195 ? -8.273 5.203 -2.059 1 92.12 195 ALA A O 1
ATOM 1572 N N . PRO A 1 196 ? -10.367 6 -1.758 1 86.94 196 PRO A N 1
ATOM 1573 C CA . PRO A 1 196 ? -10.969 4.699 -2.064 1 86.94 196 PRO A CA 1
ATOM 1574 C C . PRO A 1 196 ? -10.57 4.18 -3.445 1 86.94 196 PRO A C 1
ATOM 1576 O O . PRO A 1 196 ? -10.273 2.99 -3.6 1 86.94 196 PRO A O 1
ATOM 1579 N N . GLU A 1 197 ? -10.562 5 -4.492 1 86.94 197 GLU A N 1
ATOM 1580 C CA . GLU A 1 197 ? -10.227 4.551 -5.84 1 86.94 197 GLU A CA 1
ATOM 1581 C C . GLU A 1 197 ? -8.773 4.098 -5.93 1 86.94 197 GLU A C 1
ATOM 1583 O O . GLU A 1 197 ? -8.438 3.221 -6.727 1 86.94 197 GLU A O 1
ATOM 1588 N N . TYR A 1 198 ? -7.949 4.676 -5.152 1 89.69 198 TYR A N 1
ATOM 1589 C CA . TYR A 1 198 ? -6.547 4.277 -5.117 1 89.69 198 TYR A CA 1
ATOM 1590 C C . TYR A 1 198 ? -6.375 2.951 -4.383 1 89.69 198 TYR A C 1
ATOM 1592 O O . TYR A 1 198 ? -5.719 2.037 -4.883 1 89.69 198 TYR A O 1
ATOM 1600 N N . ALA A 1 199 ? -6.977 2.877 -3.291 1 83.38 199 ALA A N 1
ATOM 1601 C CA . ALA A 1 199 ? -6.852 1.69 -2.449 1 83.38 199 ALA A CA 1
ATOM 1602 C C . ALA A 1 199 ? -7.469 0.47 -3.125 1 83.38 199 ALA A C 1
ATOM 1604 O O . ALA A 1 199 ? -6.941 -0.639 -3.021 1 83.38 199 ALA A O 1
ATOM 1605 N N . SER A 1 200 ? -8.508 0.687 -3.834 1 77.38 200 SER A N 1
ATOM 1606 C CA . SER A 1 200 ? -9.273 -0.444 -4.352 1 77.38 200 SER A CA 1
ATOM 1607 C C . SER A 1 200 ? -8.867 -0.769 -5.789 1 77.38 200 SER A C 1
ATOM 1609 O O . SER A 1 200 ? -8.922 -1.928 -6.203 1 77.38 200 SER A O 1
ATOM 1611 N N . GLU A 1 201 ? -8.492 0.318 -6.488 1 80.25 201 GLU A N 1
ATOM 1612 C CA . GLU A 1 201 ? -8.297 0.107 -7.918 1 80.25 201 GLU A CA 1
ATOM 1613 C C . GLU A 1 201 ? -6.926 0.598 -8.367 1 80.25 201 GLU A C 1
ATOM 1615 O O . GLU A 1 201 ? -6.566 0.462 -9.539 1 80.25 201 GLU A O 1
ATOM 1620 N N . GLY A 1 202 ? -6.27 1.184 -7.551 1 86.44 202 GLY A N 1
ATOM 1621 C CA . GLY A 1 202 ? -4.957 1.699 -7.91 1 86.44 202 GLY A CA 1
ATOM 1622 C C . GLY A 1 202 ? -5.02 2.984 -8.711 1 86.44 202 GLY A C 1
ATOM 1623 O O . GLY A 1 202 ? -4.027 3.391 -9.32 1 86.44 202 GLY A O 1
ATOM 1624 N N . LEU A 1 203 ? -6.18 3.543 -8.727 1 88.75 203 LEU A N 1
ATOM 1625 C CA . LEU A 1 203 ? -6.344 4.797 -9.453 1 88.75 203 LEU A CA 1
ATOM 1626 C C . LEU A 1 203 ? -6.004 5.988 -8.57 1 88.75 203 LEU A C 1
ATOM 1628 O O . LEU A 1 203 ? -6.398 6.035 -7.402 1 88.75 203 LEU A O 1
ATOM 1632 N N . PHE A 1 204 ? -5.152 6.926 -9.172 1 92.31 204 PHE A N 1
ATOM 1633 C CA . PHE A 1 204 ? -4.863 8.102 -8.367 1 92.31 204 PHE A CA 1
ATOM 1634 C C . PHE A 1 204 ? -4.785 9.352 -9.234 1 92.31 204 PHE A C 1
ATOM 1636 O O . PHE A 1 204 ? -4.504 9.266 -10.438 1 92.31 204 PHE A O 1
ATOM 1643 N N . SER A 1 205 ? -5.125 10.445 -8.695 1 94.69 205 SER A N 1
ATOM 1644 C CA . SER A 1 205 ? -5.129 11.781 -9.273 1 94.69 205 SER A CA 1
ATOM 1645 C C . SER A 1 205 ? -4.984 12.852 -8.203 1 94.69 205 SER A C 1
ATOM 1647 O O . SER A 1 205 ? -4.766 12.539 -7.027 1 94.69 205 SER A O 1
ATOM 1649 N N . ILE A 1 206 ? -5.082 14.086 -8.625 1 96.38 206 ILE A N 1
ATOM 1650 C CA . ILE A 1 206 ? -5.023 15.172 -7.648 1 96.38 206 ILE A CA 1
ATOM 1651 C C . ILE A 1 206 ? -6.148 15.008 -6.625 1 96.38 206 ILE A C 1
ATOM 1653 O O . ILE A 1 206 ? -6.02 15.445 -5.48 1 96.38 206 ILE A O 1
ATOM 1657 N N . LYS A 1 207 ? -7.207 14.273 -7.016 1 97.06 207 LYS A N 1
ATOM 1658 C CA . LYS A 1 207 ? -8.359 14.078 -6.137 1 97.06 207 LYS A CA 1
ATOM 1659 C C . LYS A 1 207 ? -8 13.156 -4.973 1 97.06 207 LYS A C 1
ATOM 1661 O O . LYS A 1 207 ? -8.68 13.156 -3.943 1 97.06 207 LYS A O 1
ATOM 1666 N N . SER A 1 208 ? -6.98 12.328 -5.168 1 96.56 208 SER A N 1
ATOM 1667 C CA . SER A 1 208 ? -6.504 11.484 -4.074 1 96.56 208 SER A CA 1
ATOM 1668 C C . SER A 1 208 ? -5.918 12.328 -2.945 1 96.56 208 SER A C 1
ATOM 1670 O O . SER A 1 208 ? -6.152 12.047 -1.768 1 96.56 208 SER A O 1
ATOM 1672 N N . ASP A 1 209 ? -5.215 13.391 -3.342 1 98.12 209 ASP A N 1
ATOM 1673 C CA . ASP A 1 209 ? -4.684 14.32 -2.35 1 98.12 209 ASP A CA 1
ATOM 1674 C C . ASP A 1 209 ? -5.809 15.086 -1.659 1 98.12 209 ASP A C 1
ATOM 1676 O O . ASP A 1 209 ? -5.727 15.375 -0.464 1 98.12 209 ASP A O 1
ATOM 1680 N N . VAL A 1 210 ? -6.82 15.383 -2.447 1 98.62 210 VAL A N 1
ATOM 1681 C CA . VAL A 1 210 ? -7.969 16.094 -1.898 1 98.62 210 VAL A CA 1
ATOM 1682 C C . VAL A 1 210 ? -8.641 15.25 -0.819 1 98.62 210 VAL A C 1
ATOM 1684 O O . VAL A 1 210 ? -9.023 15.766 0.232 1 98.62 210 VAL A O 1
ATOM 1687 N N . PHE A 1 211 ? -8.75 14 -1.11 1 97.75 211 PHE A N 1
ATOM 1688 C CA . PHE A 1 211 ? -9.305 13.086 -0.121 1 97.75 211 PHE A CA 1
ATOM 1689 C C . PHE A 1 211 ? -8.492 13.125 1.168 1 97.75 211 PHE A C 1
ATOM 1691 O O . PHE A 1 211 ? -9.047 13.305 2.254 1 97.75 211 PHE A O 1
ATOM 1698 N N . SER A 1 212 ? -7.184 12.953 1.064 1 97.81 212 SER A N 1
ATOM 1699 C CA . SER A 1 212 ? -6.297 12.969 2.223 1 97.81 212 SER A CA 1
ATOM 1700 C C . SER A 1 212 ? -6.418 14.281 2.992 1 97.81 212 SER A C 1
ATOM 1702 O O . SER A 1 212 ? -6.352 14.297 4.223 1 97.81 212 SER A O 1
ATOM 1704 N N . PHE A 1 213 ? -6.582 15.391 2.252 1 98.81 213 PHE A N 1
ATOM 1705 C CA . PHE A 1 213 ? -6.758 16.703 2.869 1 98.81 213 PHE A CA 1
ATOM 1706 C C . PHE A 1 213 ? -8.016 16.719 3.729 1 98.81 213 PHE A C 1
ATOM 1708 O O . PHE A 1 213 ? -7.992 17.219 4.855 1 98.81 213 PHE A O 1
ATOM 1715 N N . GLY A 1 214 ? -9.125 16.203 3.178 1 98.56 214 GLY A N 1
ATOM 1716 C CA . GLY A 1 214 ? -10.352 16.141 3.951 1 98.56 214 GLY A CA 1
ATOM 1717 C C . GLY A 1 214 ? -10.203 15.375 5.254 1 98.56 214 GLY A C 1
ATOM 1718 O O . GLY A 1 214 ? -10.688 15.812 6.297 1 98.56 214 GLY A O 1
ATOM 1719 N N . VAL A 1 215 ? -9.516 14.242 5.176 1 96.88 215 VAL A N 1
ATOM 1720 C CA . VAL A 1 215 ? -9.242 13.445 6.371 1 96.88 215 VAL A CA 1
ATOM 1721 C C . VAL A 1 215 ? -8.445 14.281 7.371 1 96.88 215 VAL A C 1
ATOM 1723 O O . VAL A 1 215 ? -8.781 14.32 8.562 1 96.88 215 VAL A O 1
ATOM 1726 N N . LEU A 1 216 ? -7.477 14.945 6.883 1 98.19 216 LEU A N 1
ATOM 1727 C CA . LEU A 1 216 ? -6.59 15.766 7.703 1 98.19 216 LEU A CA 1
ATOM 1728 C C . LEU A 1 216 ? -7.367 16.859 8.414 1 98.19 216 LEU A C 1
ATOM 1730 O O . LEU A 1 216 ? -7.152 17.109 9.602 1 98.19 216 LEU A O 1
ATOM 1734 N N . VAL A 1 217 ? -8.258 17.5 7.691 1 98.44 217 VAL A N 1
ATOM 1735 C CA . VAL A 1 217 ? -9.047 18.578 8.266 1 98.44 217 VAL A CA 1
ATOM 1736 C C . VAL A 1 217 ? -9.898 18.047 9.422 1 98.44 217 VAL A C 1
ATOM 1738 O O . VAL A 1 217 ? -9.961 18.656 10.484 1 98.44 217 VAL A O 1
ATOM 1741 N N . LEU A 1 218 ? -10.508 16.906 9.242 1 97 218 LEU A N 1
ATOM 1742 C CA . LEU A 1 218 ? -11.312 16.312 10.305 1 97 218 LEU A CA 1
ATOM 1743 C C . LEU A 1 218 ? -10.453 15.984 11.516 1 97 218 LEU A C 1
ATOM 1745 O O . LEU A 1 218 ? -10.891 16.156 12.656 1 97 218 LEU A O 1
ATOM 1749 N N . GLU A 1 219 ? -9.297 15.539 11.273 1 96.94 219 GLU A N 1
ATOM 1750 C CA . GLU A 1 219 ? -8.391 15.227 12.375 1 96.94 219 GLU A CA 1
ATOM 1751 C C . GLU A 1 219 ? -7.969 16.484 13.125 1 96.94 219 GLU A C 1
ATOM 1753 O O . GLU A 1 219 ? -7.879 16.5 14.352 1 96.94 219 GLU A O 1
ATOM 1758 N N . ILE A 1 220 ? -7.707 17.531 12.352 1 97.25 220 ILE A N 1
ATOM 1759 C CA . ILE A 1 220 ? -7.309 18.797 12.953 1 97.25 220 ILE A CA 1
ATOM 1760 C C . ILE A 1 220 ? -8.438 19.328 13.844 1 97.25 220 ILE A C 1
ATOM 1762 O O . ILE A 1 220 ? -8.195 19.797 14.953 1 97.25 220 ILE A O 1
ATOM 1766 N N . LEU A 1 221 ? -9.625 19.219 13.414 1 95.94 221 LEU A N 1
ATOM 1767 C CA . LEU A 1 221 ? -10.773 19.797 14.109 1 95.94 221 LEU A CA 1
ATOM 1768 C C . LEU A 1 221 ? -11.172 18.938 15.305 1 95.94 221 LEU A C 1
ATOM 1770 O O . LEU A 1 221 ? -11.617 19.453 16.328 1 95.94 221 LEU A O 1
ATOM 1774 N N . SER A 1 222 ? -10.984 17.594 15.188 1 94.31 222 SER A N 1
ATOM 1775 C CA . SER A 1 222 ? -11.477 16.688 16.219 1 94.31 222 SER A CA 1
ATOM 1776 C C . SER A 1 222 ? -10.375 16.344 17.219 1 94.31 222 SER A C 1
ATOM 1778 O O . SER A 1 222 ? -10.664 15.953 18.359 1 94.31 222 SER A O 1
ATOM 1780 N N . GLY A 1 223 ? -9.148 16.406 16.719 1 94.06 223 GLY A N 1
ATOM 1781 C CA . GLY A 1 223 ? -8.047 15.945 17.531 1 94.06 223 GLY A CA 1
ATOM 1782 C C . GLY A 1 223 ? -7.965 14.43 17.609 1 94.06 223 GLY A C 1
ATOM 1783 O O . GLY A 1 223 ? -7.258 13.891 18.469 1 94.06 223 GLY A O 1
ATOM 1784 N N . LYS A 1 224 ? -8.711 13.766 16.766 1 92.25 224 LYS A N 1
ATOM 1785 C CA . LYS A 1 224 ? -8.758 12.305 16.75 1 92.25 224 LYS A CA 1
ATOM 1786 C C . LYS A 1 224 ? -8.156 11.75 15.461 1 92.25 224 LYS A C 1
ATOM 1788 O O . LYS A 1 224 ? -8.344 12.32 14.383 1 92.25 224 LYS A O 1
ATOM 1793 N N . ARG A 1 225 ? -7.461 10.602 15.633 1 90.81 225 ARG A N 1
ATOM 1794 C CA . ARG A 1 225 ? -6.902 9.938 14.461 1 90.81 225 ARG A CA 1
ATOM 1795 C C . ARG A 1 225 ? -7.977 9.172 13.703 1 90.81 225 ARG A C 1
ATOM 1797 O O . ARG A 1 225 ? -8.875 8.578 14.312 1 90.81 225 ARG A O 1
ATOM 1804 N N . ASN A 1 226 ? -7.941 9.164 12.367 1 87.81 226 ASN A N 1
ATOM 1805 C CA . ASN A 1 226 ? -8.867 8.375 11.562 1 87.81 226 ASN A CA 1
ATOM 1806 C C . ASN A 1 226 ? -8.633 6.879 11.734 1 87.81 226 ASN A C 1
ATOM 1808 O O . ASN A 1 226 ? -9.562 6.082 11.602 1 87.81 226 ASN A O 1
ATOM 1812 N N . SER A 1 227 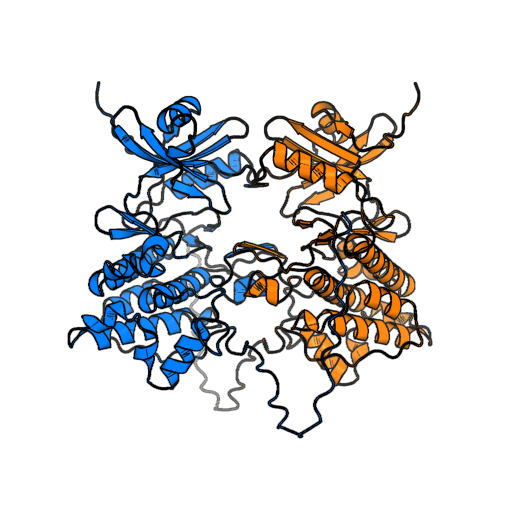? -7.391 6.379 11.742 1 70.06 227 SER A N 1
ATOM 1813 C CA . SER A 1 227 ? -7.105 4.949 11.789 1 70.06 227 SER A CA 1
ATOM 1814 C C . SER A 1 227 ? -6.918 4.469 13.219 1 70.06 227 SER A C 1
ATOM 1816 O O . SER A 1 227 ? -6.418 5.211 14.07 1 70.06 227 SER A O 1
ATOM 1818 N N . GLY A 1 228 ? -7.426 3.25 13.578 1 56.59 228 GLY A N 1
ATOM 1819 C CA . GLY A 1 228 ? -7.156 2.525 14.805 1 56.59 228 GLY A CA 1
ATOM 1820 C C . GLY A 1 228 ? -8.273 2.639 15.82 1 56.59 228 GLY A C 1
ATOM 1821 O O . GLY A 1 228 ? -8.672 1.642 16.422 1 56.59 228 GLY A O 1
ATOM 1822 N N . SER A 1 229 ? -8.547 3.934 16.438 1 51.94 229 SER A N 1
ATOM 1823 C CA . SER A 1 229 ? -9 4.09 17.828 1 51.94 229 SER A CA 1
ATOM 1824 C C . SER A 1 229 ? -10.508 3.877 17.938 1 51.94 229 SER A C 1
ATOM 1826 O O . SER A 1 229 ? -11.266 4.262 17.047 1 51.94 229 SER A O 1
ATOM 1828 N N . HIS A 1 230 ? -10.836 2.891 18.594 1 54.59 230 HIS A N 1
ATOM 1829 C CA . HIS A 1 230 ? -12.102 2.77 19.297 1 54.59 230 HIS A CA 1
ATOM 1830 C C . HIS A 1 230 ? -12.602 4.129 19.766 1 54.59 230 HIS A C 1
ATOM 1832 O O . HIS A 1 230 ? -13.484 4.207 20.625 1 54.59 230 HIS A O 1
ATOM 1838 N N . GLN A 1 231 ? -12.039 5.16 19.062 1 55.09 231 GLN A N 1
ATOM 1839 C CA . GLN A 1 231 ? -12.359 6.461 19.641 1 55.09 231 GLN A CA 1
ATOM 1840 C C . GLN A 1 231 ? -13.68 7 19.094 1 55.09 231 GLN A C 1
ATOM 1842 O O . GLN A 1 231 ? -14.219 7.977 19.625 1 55.09 231 GLN A O 1
ATOM 1847 N N . CYS A 1 232 ? -14.141 6.297 18.031 1 55.97 232 CYS A N 1
ATOM 1848 C CA . CYS A 1 232 ? -15.328 6.883 17.422 1 55.97 232 CYS A CA 1
ATOM 1849 C C . CYS A 1 232 ? -16.562 6.027 17.688 1 55.97 232 CYS A C 1
ATOM 1851 O O . CYS A 1 232 ? -17.406 5.863 16.812 1 55.97 232 CYS A O 1
ATOM 1853 N N . GLY A 1 233 ? -16.531 5.559 18.906 1 53.38 233 GLY A N 1
ATOM 1854 C CA . GLY A 1 233 ? -17.703 4.781 19.281 1 53.38 233 GLY A CA 1
ATOM 1855 C C . GLY A 1 233 ? -17.906 3.551 18.422 1 53.38 233 GLY A C 1
ATOM 1856 O O . GLY A 1 233 ? -17 2.721 18.297 1 53.38 233 GLY A O 1
ATOM 1857 N N . ASP A 1 234 ? -19.094 3.646 17.75 1 55.47 234 ASP A N 1
ATOM 1858 C CA . ASP A 1 234 ? -19.547 2.518 16.938 1 55.47 234 ASP A CA 1
ATOM 1859 C C . ASP A 1 234 ? -18.969 2.586 15.531 1 55.47 234 ASP A C 1
ATOM 1861 O O . ASP A 1 234 ? -19.266 1.74 14.688 1 55.47 234 ASP A O 1
ATOM 1865 N N . PHE A 1 235 ? -18.141 3.613 15.414 1 57.16 235 PHE A N 1
ATOM 1866 C CA . PHE A 1 235 ? -17.672 3.807 14.047 1 57.16 235 PHE A CA 1
ATOM 1867 C C . PHE A 1 235 ? -16.266 3.277 13.875 1 57.16 235 PHE A C 1
ATOM 1869 O O . PHE A 1 235 ? -15.445 3.352 14.805 1 57.16 235 PHE A O 1
ATOM 1876 N N . ILE A 1 236 ? -16.109 2.75 12.711 1 64.62 236 ILE A N 1
ATOM 1877 C CA . ILE A 1 236 ? -14.805 2.164 12.391 1 64.62 236 ILE A CA 1
ATOM 1878 C C . ILE A 1 236 ? -13.789 3.273 12.125 1 64.62 236 ILE A C 1
ATOM 1880 O O . ILE A 1 236 ? -12.602 3.107 12.398 1 64.62 236 ILE A O 1
ATOM 1884 N N . ASN A 1 237 ? -14.344 4.391 11.648 1 80.31 237 ASN A N 1
ATOM 1885 C CA . ASN A 1 237 ? -13.375 5.441 11.336 1 80.31 237 ASN A CA 1
ATOM 1886 C C . ASN A 1 237 ? -13.961 6.828 11.57 1 80.31 237 ASN A C 1
ATOM 1888 O O . ASN A 1 237 ? -15.156 6.965 11.852 1 80.31 237 ASN A O 1
ATOM 1892 N N . LEU A 1 238 ? -13.148 7.812 11.586 1 90.06 238 LEU A N 1
ATOM 1893 C CA . LEU A 1 238 ? -13.492 9.203 11.875 1 90.06 238 LEU A CA 1
ATOM 1894 C C . LEU A 1 238 ? -14.453 9.75 10.828 1 90.06 238 LEU A C 1
ATOM 1896 O O . LEU A 1 238 ? -15.297 10.602 11.133 1 90.06 238 LEU A O 1
ATOM 1900 N N . LEU A 1 239 ? -14.344 9.281 9.57 1 91.06 239 LEU A N 1
ATOM 1901 C CA . LEU A 1 239 ? -15.188 9.773 8.484 1 91.06 239 LEU A CA 1
ATOM 1902 C C . LEU A 1 239 ? -16.641 9.414 8.719 1 91.06 239 LEU A C 1
ATOM 1904 O O . LEU A 1 239 ? -17.531 10.266 8.594 1 91.06 239 LEU A O 1
ATOM 1908 N N . GLY A 1 240 ? -16.812 8.156 9.062 1 86.69 240 GLY A N 1
ATOM 1909 C CA . GLY A 1 240 ? -18.172 7.719 9.375 1 86.69 240 GLY A CA 1
ATOM 1910 C C . GLY A 1 240 ? -18.766 8.445 10.562 1 86.69 240 GLY A C 1
ATOM 1911 O O . GLY A 1 240 ? -19.953 8.812 10.531 1 86.69 240 GLY A O 1
ATOM 1912 N N . TYR A 1 241 ? -18 8.656 11.562 1 89.31 241 TYR A N 1
ATOM 1913 C CA . TYR A 1 241 ? -18.438 9.375 12.75 1 89.31 241 TYR A CA 1
ATOM 1914 C C . TYR A 1 241 ? -18.812 10.812 12.398 1 89.31 241 TYR A C 1
ATOM 1916 O O . TYR A 1 241 ? -19.875 11.297 12.797 1 89.31 241 TYR A O 1
ATOM 1924 N N . ALA A 1 242 ? -17.969 11.469 11.688 1 93.44 242 ALA A N 1
ATOM 1925 C CA . ALA A 1 242 ? -18.219 12.852 11.281 1 93.44 242 ALA A CA 1
ATOM 1926 C C . ALA A 1 242 ? -19.5 12.953 10.461 1 93.44 242 ALA A C 1
ATOM 1928 O O . ALA A 1 242 ? -20.312 13.875 10.664 1 93.44 242 ALA A O 1
ATOM 1929 N N . TRP A 1 243 ? -19.688 12.039 9.586 1 91.88 243 TRP A N 1
ATOM 1930 C CA . TRP A 1 243 ? -20.859 12.039 8.734 1 91.88 243 TRP A CA 1
ATOM 1931 C C . TRP A 1 243 ? -22.125 11.852 9.57 1 91.88 243 TRP A C 1
ATOM 1933 O O . TRP A 1 243 ? -23.109 12.57 9.383 1 91.88 243 TRP A O 1
ATOM 1943 N N . GLN A 1 244 ? -22.094 10.891 10.445 1 90.19 244 GLN A N 1
ATOM 1944 C CA . GLN A 1 244 ? -23.25 10.648 11.312 1 90.19 244 GLN A CA 1
ATOM 1945 C C . GLN A 1 244 ? -23.609 11.891 12.109 1 90.19 244 GLN A C 1
ATOM 1947 O O . GLN A 1 244 ? -24.781 12.258 12.203 1 90.19 244 GLN A O 1
ATOM 1952 N N . LEU A 1 245 ? -22.656 12.477 12.672 1 92.69 245 LEU A N 1
ATOM 1953 C CA . LEU A 1 245 ? -22.891 13.688 13.461 1 92.69 245 LEU A CA 1
ATOM 1954 C C . LEU A 1 245 ? -23.406 14.812 12.578 1 92.69 245 LEU A C 1
ATOM 1956 O O . LEU A 1 245 ? -24.266 15.594 13.008 1 92.69 245 LEU A O 1
ATOM 1960 N N . TRP A 1 246 ? -22.922 14.898 11.375 1 94 246 TRP A N 1
ATOM 1961 C CA . TRP A 1 246 ? -23.375 15.906 10.422 1 94 246 TRP A CA 1
ATOM 1962 C C . TRP A 1 246 ? -24.844 15.711 10.07 1 94 246 TRP A C 1
ATOM 1964 O O . TRP A 1 246 ? -25.625 16.656 10.109 1 94 246 TRP A O 1
ATOM 1974 N N . GLU A 1 247 ? -25.172 14.516 9.828 1 92.19 247 GLU A N 1
ATOM 1975 C CA . GLU A 1 247 ? -26.547 14.18 9.477 1 92.19 247 GLU A CA 1
ATOM 1976 C C . GLU A 1 247 ? -27.5 14.461 10.641 1 92.19 247 GLU A C 1
ATOM 1978 O O . GLU A 1 247 ? -28.625 14.914 10.43 1 92.19 247 GLU A O 1
ATOM 1983 N N . ASP A 1 248 ? -26.984 14.203 11.82 1 93.44 248 ASP A N 1
ATOM 1984 C CA . ASP A 1 248 ? -27.781 14.398 13.031 1 93.44 248 ASP A CA 1
ATOM 1985 C C . ASP A 1 248 ? -27.797 15.867 13.445 1 93.44 248 ASP A C 1
ATOM 1987 O O . ASP A 1 248 ? -28.359 16.219 14.484 1 93.44 248 ASP A O 1
ATOM 1991 N N . ARG A 1 249 ? -27.172 16.719 12.742 1 93.44 249 ARG A N 1
ATOM 1992 C CA . ARG A 1 249 ? -27.047 18.141 13.062 1 93.44 249 ARG A CA 1
ATOM 1993 C C . ARG A 1 249 ? -26.359 18.344 14.406 1 93.44 249 ARG A C 1
ATOM 1995 O O . ARG A 1 249 ? -26.719 19.234 15.172 1 93.44 249 ARG A O 1
ATOM 2002 N N . ARG A 1 250 ? -25.453 17.453 14.719 1 94.44 250 ARG A N 1
ATOM 2003 C CA . ARG A 1 250 ? -24.656 17.5 15.93 1 94.44 250 ARG A CA 1
ATOM 2004 C C . ARG A 1 250 ? -23.156 17.594 15.602 1 94.44 250 ARG A C 1
ATOM 2006 O O . ARG A 1 250 ? -22.344 16.938 16.25 1 94.44 250 ARG A O 1
ATOM 2013 N N . TRP A 1 251 ? -22.906 18.297 14.547 1 91.62 251 TRP A N 1
ATOM 2014 C CA . TRP A 1 251 ? -21.531 18.391 14.039 1 91.62 251 TRP A CA 1
ATOM 2015 C C . TRP A 1 251 ? -20.594 18.891 15.117 1 91.62 251 TRP A C 1
ATOM 2017 O O . TRP A 1 251 ? -19.406 18.547 15.117 1 91.62 251 TRP A O 1
ATOM 2027 N N . ILE A 1 252 ? -21.016 19.609 16.094 1 90.94 252 ILE A N 1
ATOM 2028 C CA . ILE A 1 252 ? -20.188 20.25 17.125 1 90.94 252 ILE A CA 1
ATOM 2029 C C . ILE A 1 252 ? -19.562 19.172 18 1 90.94 252 ILE A C 1
ATOM 2031 O O . ILE A 1 252 ? -18.5 19.391 18.594 1 90.94 252 ILE A O 1
ATOM 2035 N N . ASP A 1 253 ? -20.125 17.953 18.078 1 91.5 253 ASP A N 1
ATOM 2036 C CA . ASP A 1 253 ? -19.672 16.891 18.969 1 91.5 253 ASP A CA 1
ATOM 2037 C C . ASP A 1 253 ? -18.344 16.312 18.484 1 91.5 253 ASP A C 1
ATOM 2039 O O . ASP A 1 253 ? -17.641 15.656 19.266 1 91.5 253 ASP A O 1
ATOM 2043 N N . ILE A 1 254 ? -18 16.562 17.219 1 92.69 254 ILE A N 1
ATOM 2044 C CA . ILE A 1 254 ? -16.766 16.016 16.688 1 92.69 254 ILE A CA 1
ATOM 2045 C C . ILE A 1 254 ? -15.594 16.938 17.047 1 92.69 254 ILE A C 1
ATOM 2047 O O . ILE A 1 254 ? -14.43 16.531 16.969 1 92.69 254 ILE A O 1
ATOM 2051 N N . VAL A 1 255 ? -15.93 18.188 17.422 1 93.31 255 VAL A N 1
ATOM 2052 C CA . VAL A 1 255 ? -14.914 19.219 17.625 1 93.31 255 VAL A CA 1
ATOM 2053 C C . VAL A 1 255 ? -14.156 18.953 18.922 1 93.31 255 VAL A C 1
ATOM 2055 O O . VAL A 1 255 ? -14.758 18.609 19.938 1 93.31 255 VAL A O 1
ATOM 2058 N N . ASP A 1 256 ? -12.898 19 18.812 1 92.25 256 ASP A N 1
ATOM 2059 C CA . ASP A 1 256 ? -12.016 18.828 19.969 1 92.25 256 ASP A CA 1
ATOM 2060 C C . ASP A 1 256 ? -12.484 19.688 21.141 1 92.25 256 ASP A C 1
ATOM 2062 O O . ASP A 1 256 ? -12.742 20.891 20.969 1 92.25 256 ASP A O 1
ATOM 2066 N N . ALA A 1 257 ? -12.5 19.219 22.266 1 87.25 257 ALA A N 1
ATOM 2067 C CA . ALA A 1 257 ? -12.977 19.891 23.469 1 87.25 257 ALA A CA 1
ATOM 2068 C C . ALA A 1 257 ? -12.125 21.125 23.781 1 87.25 257 ALA A C 1
ATOM 2070 O O . ALA A 1 257 ? -12.617 22.109 24.344 1 87.25 257 ALA A O 1
ATOM 2071 N N . SER A 1 258 ? -10.938 21.062 23.422 1 85.94 258 SER A N 1
ATOM 2072 C CA . SER A 1 258 ? -10.039 22.172 23.688 1 85.94 258 SER A CA 1
ATOM 2073 C C . SER A 1 258 ? -10.43 23.406 22.891 1 85.94 258 SER A C 1
ATOM 2075 O O . SER A 1 258 ? -10.047 24.531 23.234 1 85.94 258 SER A O 1
ATOM 2077 N N . LEU A 1 259 ? -11.102 23.172 21.844 1 83.94 259 LEU A N 1
ATOM 2078 C CA . LEU A 1 259 ? -11.57 24.281 21.031 1 83.94 259 LEU A CA 1
ATOM 2079 C C . LEU A 1 259 ? -12.844 24.891 21.625 1 83.94 259 LEU A C 1
ATOM 2081 O O . LEU A 1 259 ? -13.164 26.047 21.359 1 83.94 259 LEU A O 1
ATOM 2085 N N . ASN A 1 260 ? -13.609 24.109 22.281 1 68.12 260 ASN A N 1
ATOM 2086 C CA . ASN A 1 260 ? -14.898 24.531 22.828 1 68.12 260 ASN A CA 1
ATOM 2087 C C . ASN A 1 260 ? -14.727 25.547 23.938 1 68.12 260 ASN A C 1
ATOM 2089 O O . ASN A 1 260 ? -15.555 26.453 24.094 1 68.12 260 ASN A O 1
ATOM 2093 N N . SER A 1 261 ? -13.742 25.328 24.703 1 60.41 261 SER A N 1
ATOM 2094 C CA . SER A 1 261 ? -13.617 26.203 25.859 1 60.41 261 SER A CA 1
ATOM 2095 C C . SER A 1 261 ? -13.398 27.656 25.438 1 60.41 261 SER A C 1
ATOM 2097 O O . SER A 1 261 ? -13.695 28.578 26.203 1 60.41 261 SER A O 1
ATOM 2099 N N . PHE A 1 262 ? -12.984 27.906 24.203 1 57.5 262 PHE A N 1
ATOM 2100 C CA . PHE A 1 262 ? -12.672 29.281 23.828 1 57.5 262 PHE A CA 1
ATOM 2101 C C . PHE A 1 262 ? -13.469 29.688 22.594 1 57.5 262 PHE A C 1
ATOM 2103 O O . PHE A 1 262 ? -13.047 30.562 21.844 1 57.5 262 PHE A O 1
ATOM 2110 N N . LEU A 1 263 ? -14.531 28.906 22.266 1 58.62 263 LEU A N 1
ATOM 2111 C CA . LEU A 1 263 ? -15.18 29.25 21 1 58.62 263 LEU A CA 1
ATOM 2112 C C . LEU A 1 263 ? -15.961 30.547 21.141 1 58.62 263 LEU A C 1
ATOM 2114 O O . LEU A 1 263 ? -16.938 30.625 21.891 1 58.62 263 LEU A O 1
ATOM 2118 N N . PRO A 1 264 ? -15.258 31.719 20.906 1 54.44 264 PRO A N 1
ATOM 2119 C CA . PRO A 1 264 ? -16.141 32.875 20.75 1 54.44 264 PRO A CA 1
ATOM 2120 C C . PRO A 1 264 ? -17.297 32.625 19.797 1 54.44 264 PRO A C 1
ATOM 2122 O O . PRO A 1 264 ? -17.281 31.641 19.047 1 54.44 264 PRO A O 1
ATOM 2125 N N . LYS A 1 265 ? -18.469 33.469 19.797 1 53.88 265 LYS A N 1
ATOM 2126 C CA . LYS A 1 265 ? -19.719 33.375 19.062 1 53.88 265 LYS A CA 1
ATOM 2127 C C . LYS A 1 265 ? -19.469 33.031 17.594 1 53.88 265 LYS A C 1
ATOM 2129 O O . LYS A 1 265 ? -20.281 32.375 16.953 1 53.88 265 LYS A O 1
ATOM 2134 N N . THR A 1 266 ? -18.422 33.562 16.906 1 53.53 266 THR A N 1
ATOM 2135 C CA . THR A 1 266 ? -18.234 33.5 15.461 1 53.53 266 THR A CA 1
ATOM 2136 C C . THR A 1 266 ? -17.562 32.188 15.062 1 53.53 266 THR A C 1
ATOM 2138 O O . THR A 1 266 ? -17.688 31.734 13.93 1 53.53 266 THR A O 1
ATOM 2141 N N . HIS A 1 267 ? -17.156 31.312 16.031 1 69.19 267 HIS A N 1
ATOM 2142 C CA . HIS A 1 267 ? -16.25 30.203 15.781 1 69.19 267 HIS A CA 1
ATOM 2143 C C . HIS A 1 267 ? -17.016 28.938 15.406 1 69.19 267 HIS A C 1
ATOM 2145 O O . HIS A 1 267 ? -16.641 28.234 14.461 1 69.19 267 HIS A O 1
ATOM 2151 N N . PRO A 1 268 ? -18.25 29.094 15.625 1 80.25 268 PRO A N 1
ATOM 2152 C CA . PRO A 1 268 ? -18.953 27.844 15.305 1 80.25 268 PRO A CA 1
ATOM 2153 C C . PRO A 1 268 ? -19.312 27.719 13.828 1 80.25 268 PRO A C 1
ATOM 2155 O O . PRO A 1 268 ? -19.234 26.625 13.258 1 80.25 268 PRO A O 1
ATOM 2158 N N . THR A 1 269 ? -19.609 28.875 13.18 1 86.62 269 THR A N 1
ATOM 2159 C CA . THR A 1 269 ? -19.969 28.828 11.766 1 86.62 269 THR A CA 1
ATOM 2160 C C . THR A 1 269 ? -18.766 28.453 10.914 1 86.62 269 THR A C 1
ATOM 2162 O O . THR A 1 269 ? -18.891 27.719 9.945 1 86.62 269 THR A O 1
ATOM 2165 N N . GLU A 1 270 ? -17.672 29.031 11.281 1 90.5 270 GLU A N 1
ATOM 2166 C CA . GLU A 1 270 ? -16.453 28.75 10.539 1 90.5 270 GLU A CA 1
ATOM 2167 C C . GLU A 1 270 ? -16.047 27.281 10.703 1 90.5 270 GLU A C 1
ATOM 2169 O O . GLU A 1 270 ? -15.594 26.641 9.75 1 90.5 270 GLU A O 1
ATOM 2174 N N . ILE A 1 271 ? -16.234 26.844 11.891 1 93.06 271 ILE A N 1
ATOM 2175 C CA . ILE A 1 271 ? -15.906 25.453 12.172 1 93.06 271 ILE A CA 1
ATOM 2176 C C . ILE A 1 271 ? -16.828 24.531 11.391 1 93.06 271 ILE A C 1
ATOM 2178 O O . ILE A 1 271 ? -16.375 23.578 10.758 1 93.06 271 ILE A O 1
ATOM 2182 N N . MET A 1 272 ? -18.078 24.844 11.414 1 92.69 272 MET A N 1
ATOM 2183 C CA . MET A 1 272 ? -19.062 24.078 10.664 1 92.69 272 MET A CA 1
ATOM 2184 C C . MET A 1 272 ? -18.719 24.062 9.18 1 92.69 272 MET A C 1
ATOM 2186 O O . MET A 1 272 ? -18.844 23.031 8.516 1 92.69 272 MET A O 1
ATOM 2190 N N . ARG A 1 273 ? -18.344 25.172 8.719 1 94.38 273 ARG A N 1
ATOM 2191 C CA . ARG A 1 273 ? -17.984 25.297 7.312 1 94.38 273 ARG A CA 1
ATOM 2192 C C . ARG A 1 273 ? -16.781 24.406 6.98 1 94.38 273 ARG A C 1
ATOM 2194 O O . ARG A 1 273 ? -16.781 23.719 5.953 1 94.38 273 ARG A O 1
ATOM 2201 N N . CYS A 1 274 ? -15.797 24.359 7.852 1 96.25 274 CYS A N 1
ATOM 2202 C CA . CYS A 1 274 ? -14.625 23.516 7.645 1 96.25 274 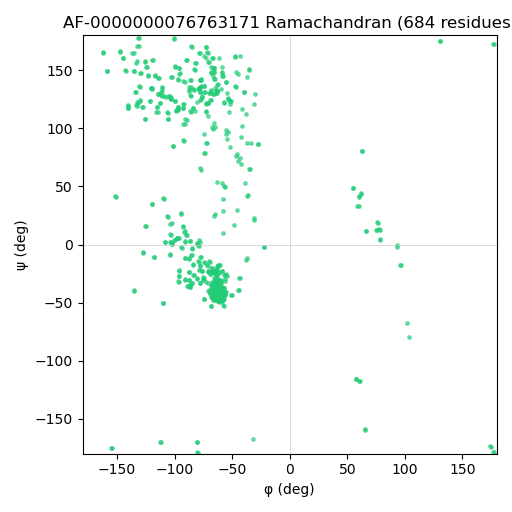CYS A CA 1
ATOM 2203 C C . CYS A 1 274 ? -15.008 22.047 7.641 1 96.25 274 CYS A C 1
ATOM 2205 O O . CYS A 1 274 ? -14.477 21.266 6.844 1 96.25 274 CYS A O 1
ATOM 2207 N N . ILE A 1 275 ? -15.93 21.688 8.523 1 96.38 275 ILE A N 1
ATOM 2208 C CA . ILE A 1 275 ? -16.406 20.312 8.562 1 96.38 275 ILE A CA 1
ATOM 2209 C C . ILE A 1 275 ? -17.109 19.984 7.25 1 96.38 275 ILE A C 1
ATOM 2211 O O . ILE A 1 275 ? -16.906 18.906 6.676 1 96.38 275 ILE A O 1
ATOM 2215 N N . ASN A 1 276 ? -17.922 20.906 6.801 1 97 276 ASN A N 1
ATOM 2216 C CA . ASN A 1 276 ? -18.594 20.719 5.523 1 97 276 ASN A CA 1
ATOM 2217 C C . ASN A 1 276 ? -17.609 20.531 4.379 1 97 276 ASN A C 1
ATOM 2219 O O . ASN A 1 276 ? -17.75 19.578 3.594 1 97 276 ASN A O 1
ATOM 2223 N N . ILE A 1 277 ? -16.656 21.375 4.324 1 98.06 277 ILE A N 1
ATOM 2224 C CA . ILE A 1 277 ? -15.641 21.297 3.285 1 98.06 277 ILE A CA 1
ATOM 2225 C C . ILE A 1 277 ? -14.906 19.969 3.379 1 98.06 277 ILE A C 1
ATOM 2227 O O . ILE A 1 277 ? -14.672 19.312 2.361 1 98.06 277 ILE A O 1
ATOM 2231 N N . ALA A 1 278 ? -14.547 19.516 4.566 1 98.31 278 ALA A N 1
ATOM 2232 C CA . ALA A 1 278 ? -13.867 18.25 4.766 1 98.31 278 ALA A CA 1
ATOM 2233 C C . ALA A 1 278 ? -14.711 17.078 4.242 1 98.31 278 ALA A C 1
ATOM 2235 O O . ALA A 1 278 ? -14.203 16.203 3.557 1 98.31 278 ALA A O 1
ATOM 2236 N N . LEU A 1 279 ? -15.977 17.141 4.543 1 97.31 279 LEU A N 1
ATOM 2237 C CA . LEU A 1 279 ? -16.875 16.078 4.109 1 97.31 279 LEU A CA 1
ATOM 2238 C C . LEU A 1 279 ? -17.031 16.078 2.592 1 97.31 279 LEU A C 1
ATOM 2240 O O . LEU A 1 279 ? -17.188 15.016 1.984 1 97.31 279 LEU A O 1
ATOM 2244 N N . LEU A 1 280 ? -16.969 17.25 1.972 1 97.88 280 LEU A N 1
ATOM 2245 C CA . LEU A 1 280 ? -16.969 17.328 0.515 1 97.88 280 LEU A CA 1
ATOM 2246 C C . LEU A 1 280 ? -15.703 16.719 -0.065 1 97.88 280 LEU A C 1
ATOM 2248 O O . LEU A 1 280 ? -15.734 16.078 -1.125 1 97.88 280 LEU A O 1
ATOM 2252 N N . CYS A 1 281 ? -14.617 16.828 0.605 1 98.5 281 CYS A N 1
ATOM 2253 C CA . CYS A 1 281 ? -13.32 16.344 0.13 1 98.5 281 CYS A CA 1
ATOM 2254 C C . CYS A 1 281 ? -13.211 14.836 0.249 1 98.5 281 CYS A C 1
ATOM 2256 O O . CYS A 1 281 ? -12.438 14.203 -0.471 1 98.5 281 CYS A O 1
ATOM 2258 N N . VAL A 1 282 ? -14 14.203 1.13 1 96.81 282 VAL A N 1
ATOM 2259 C CA . VAL A 1 282 ? -13.812 12.781 1.392 1 96.81 282 VAL A CA 1
ATOM 2260 C C . VAL A 1 282 ? -14.938 11.984 0.742 1 96.81 282 VAL A C 1
ATOM 2262 O O . VAL A 1 282 ? -15.281 10.891 1.202 1 96.81 282 VAL A O 1
ATOM 2265 N N . GLN A 1 283 ? -15.516 12.602 -0.288 1 94.94 283 GLN A N 1
ATOM 2266 C CA . GLN A 1 283 ? -16.531 11.875 -1.047 1 94.94 283 GLN A CA 1
ATOM 226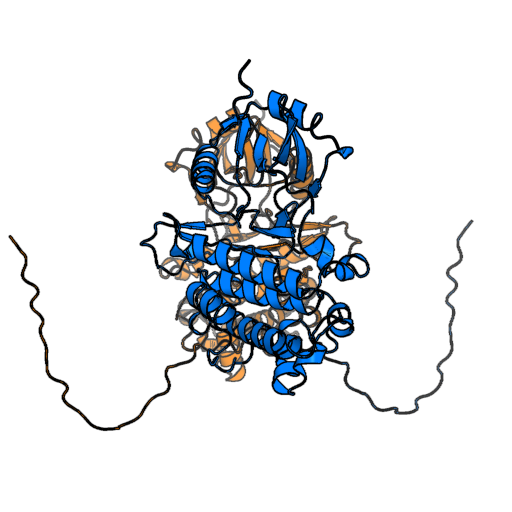7 C C . GLN A 1 283 ? -15.961 10.586 -1.631 1 94.94 283 GLN A C 1
ATOM 2269 O O . GLN A 1 283 ? -14.789 10.531 -2.008 1 94.94 283 GLN A O 1
ATOM 2274 N N . GLU A 1 284 ? -16.75 9.594 -1.738 1 89.19 284 GLU A N 1
ATOM 2275 C CA . GLU A 1 284 ? -16.328 8.273 -2.193 1 89.19 284 GLU A CA 1
ATOM 2276 C C . GLU A 1 284 ? -15.781 8.328 -3.615 1 89.19 284 GLU A C 1
ATOM 2278 O O . GLU A 1 284 ? -14.711 7.797 -3.895 1 89.19 284 GLU A O 1
ATOM 2283 N N . ASN A 1 285 ? -16.562 8.969 -4.48 1 90.06 285 ASN A N 1
ATOM 2284 C CA . ASN A 1 285 ? -16.141 9.094 -5.871 1 90.06 285 ASN A CA 1
ATOM 2285 C C . ASN A 1 285 ? -15.242 10.312 -6.07 1 90.06 285 ASN A C 1
ATOM 2287 O O . ASN A 1 285 ? -15.578 11.414 -5.637 1 90.06 285 ASN A O 1
ATOM 2291 N N . ALA A 1 286 ? -14.203 10.141 -6.77 1 93.62 286 ALA A N 1
ATOM 2292 C CA . ALA A 1 286 ? -13.227 11.211 -6.988 1 93.62 286 ALA A CA 1
ATOM 2293 C C . ALA A 1 286 ? -13.867 12.406 -7.688 1 93.62 286 ALA A C 1
ATOM 2295 O O . ALA A 1 286 ? -13.562 13.555 -7.367 1 93.62 286 ALA A O 1
ATOM 2296 N N . VAL A 1 287 ? -14.789 12.148 -8.586 1 92.94 287 VAL A N 1
ATOM 2297 C CA . VAL A 1 287 ? -15.383 13.195 -9.406 1 92.94 287 VAL A CA 1
ATOM 2298 C C . VAL A 1 287 ? -16.25 14.109 -8.547 1 92.94 287 VAL A C 1
ATOM 2300 O O . VAL A 1 287 ? -16.516 15.258 -8.906 1 92.94 287 VAL A O 1
ATOM 2303 N N . ASP A 1 288 ? -16.719 13.648 -7.445 1 95.31 288 ASP A N 1
ATOM 2304 C CA . ASP A 1 288 ? -17.594 14.406 -6.562 1 95.31 288 ASP A CA 1
ATOM 2305 C C . ASP A 1 288 ? -16.781 15.289 -5.613 1 95.31 288 ASP A C 1
ATOM 2307 O O . ASP A 1 288 ? -17.344 16.125 -4.91 1 95.31 288 ASP A O 1
ATOM 2311 N N . ARG A 1 289 ? -15.523 15.125 -5.582 1 97.38 289 ARG A N 1
ATOM 2312 C CA . ARG A 1 289 ? -14.664 15.938 -4.719 1 97.38 289 ARG A CA 1
ATOM 2313 C C . ARG A 1 289 ? -14.273 17.234 -5.406 1 97.38 289 ARG A C 1
ATOM 2315 O O . ARG A 1 289 ? -14.055 17.266 -6.617 1 97.38 289 ARG A O 1
ATOM 2322 N N . PRO A 1 290 ? -14.219 18.312 -4.676 1 97.75 290 PRO A N 1
ATOM 2323 C CA . PRO A 1 290 ? -13.703 19.562 -5.262 1 97.75 290 PRO A CA 1
ATOM 2324 C C . PRO A 1 290 ? -12.211 19.484 -5.59 1 97.75 290 PRO A C 1
ATOM 2326 O O . PRO A 1 290 ? -11.539 18.531 -5.191 1 97.75 290 PRO A O 1
ATOM 2329 N N . ASN A 1 291 ? -11.719 20.344 -6.449 1 97.25 291 ASN A N 1
ATOM 2330 C CA . ASN A 1 291 ? -10.281 20.516 -6.574 1 97.25 291 ASN A CA 1
ATOM 2331 C C . ASN A 1 291 ? -9.75 21.516 -5.555 1 97.25 291 ASN A C 1
ATOM 2333 O O . ASN A 1 291 ? -10.531 22.172 -4.848 1 97.25 291 ASN A O 1
ATOM 2337 N N . MET A 1 292 ? -8.461 21.625 -5.438 1 98 292 MET A N 1
ATOM 2338 C CA . MET A 1 292 ? -7.902 22.438 -4.363 1 98 292 MET A CA 1
ATOM 2339 C C . MET A 1 292 ? -8.18 23.922 -4.609 1 98 292 MET A C 1
ATOM 2341 O O . MET A 1 292 ? -8.273 24.703 -3.664 1 98 292 MET A O 1
ATOM 2345 N N . LEU A 1 293 ? -8.359 24.312 -5.832 1 97.31 293 LEU A N 1
ATOM 2346 C CA . LEU A 1 293 ? -8.773 25.688 -6.105 1 97.31 293 LEU A CA 1
ATOM 2347 C C . LEU A 1 293 ? -10.133 25.969 -5.48 1 97.31 293 LEU A C 1
ATOM 2349 O O . LEU A 1 293 ? -10.312 27 -4.824 1 97.31 293 LEU A O 1
ATOM 2353 N N . ASP A 1 294 ? -11.062 25.062 -5.684 1 97.56 294 ASP A N 1
ATOM 2354 C CA . ASP A 1 294 ? -12.383 25.188 -5.066 1 97.56 294 ASP A CA 1
ATOM 2355 C C . ASP A 1 294 ? -12.273 25.234 -3.545 1 97.56 294 ASP A C 1
ATOM 2357 O O . ASP A 1 294 ? -12.922 26.062 -2.895 1 97.56 294 ASP A O 1
ATOM 2361 N N . VAL A 1 295 ? -11.492 24.391 -3.016 1 98.38 295 VAL A N 1
ATOM 2362 C CA . VAL A 1 295 ? -11.336 24.281 -1.57 1 98.38 295 VAL A CA 1
ATOM 2363 C C . VAL A 1 295 ? -10.812 25.594 -1 1 98.38 295 VAL A C 1
ATOM 2365 O O . VAL A 1 295 ? -11.352 26.109 -0.015 1 98.38 295 VAL A O 1
ATOM 2368 N N . THR A 1 296 ? -9.766 26.172 -1.612 1 97.94 296 THR A N 1
ATOM 2369 C CA . THR A 1 296 ? -9.203 27.422 -1.13 1 97.94 296 THR A CA 1
ATOM 2370 C C . THR A 1 296 ? -10.219 28.562 -1.232 1 97.94 296 THR A C 1
ATOM 2372 O O . THR A 1 296 ? -10.289 29.422 -0.354 1 97.94 296 THR A O 1
ATOM 2375 N N . THR A 1 297 ? -11.008 28.516 -2.268 1 97.06 297 THR A N 1
ATOM 2376 C CA . THR A 1 297 ? -12.062 29.516 -2.434 1 97.06 297 THR A CA 1
ATOM 2377 C C . THR A 1 297 ? -13.125 29.359 -1.345 1 97.06 297 THR A C 1
ATOM 2379 O O . THR A 1 297 ? -13.547 30.344 -0.745 1 97.06 297 THR A O 1
ATOM 2382 N N . MET A 1 298 ? -13.508 28.172 -1.059 1 96.81 298 MET A N 1
ATOM 2383 C CA . MET A 1 298 ? -14.508 27.891 -0.032 1 96.81 298 MET A CA 1
ATOM 2384 C C . MET A 1 298 ? -14.008 28.328 1.344 1 96.81 298 MET A C 1
ATOM 2386 O O . MET A 1 298 ? -14.781 28.828 2.164 1 96.81 298 MET A O 1
ATOM 2390 N N . LEU A 1 299 ? -12.742 28.125 1.578 1 96.19 299 LEU A N 1
ATOM 2391 C CA . LEU A 1 299 ? -12.148 28.484 2.867 1 96.19 299 LEU A CA 1
ATOM 2392 C C . LEU A 1 299 ? -12.047 30 3.023 1 96.19 299 LEU A C 1
ATOM 2394 O O . LEU A 1 299 ? -12.242 30.516 4.121 1 96.19 299 LEU A O 1
ATOM 2398 N N . SER A 1 300 ? -11.836 30.641 1.91 1 93.44 300 SER A N 1
ATOM 2399 C CA . SER A 1 300 ? -11.609 32.094 1.953 1 93.44 300 SER A CA 1
ATOM 2400 C C . SER A 1 300 ? -12.922 32.844 1.918 1 93.44 300 SER A C 1
ATOM 2402 O O . SER A 1 300 ? -13.023 33.938 2.49 1 93.44 300 SER A O 1
ATOM 2404 N N . SER A 1 301 ? -13.844 32.312 1.204 1 89.81 301 SER A N 1
ATOM 2405 C CA . SER A 1 301 ? -15.141 32.969 1.072 1 89.81 301 SER A CA 1
ATOM 2406 C C . SER A 1 301 ? -16.109 32.531 2.156 1 89.81 301 SER A C 1
ATOM 2408 O O . SER A 1 301 ? -16.828 31.547 1.981 1 89.81 301 SER A O 1
ATOM 2410 N N . LYS A 1 302 ? -16.391 33.312 3.062 1 84.19 302 LYS A N 1
ATOM 2411 C CA . LYS A 1 302 ? -17.219 32.938 4.215 1 84.19 302 LYS A CA 1
ATOM 2412 C C . LYS A 1 302 ? -18.703 32.938 3.863 1 84.19 302 LYS A C 1
ATOM 2414 O O . LYS A 1 302 ? -19.516 32.344 4.57 1 84.19 302 LYS A O 1
ATOM 2419 N N . THR A 1 303 ? -18.969 33.562 2.729 1 83.44 303 THR A N 1
ATOM 2420 C CA . THR A 1 303 ? -20.391 33.688 2.387 1 83.44 303 THR A CA 1
ATOM 2421 C C . THR A 1 303 ? -20.781 32.688 1.299 1 83.44 303 THR A C 1
ATOM 2423 O O . THR A 1 303 ? -21.969 32.562 0.98 1 83.44 303 THR A O 1
ATOM 2426 N N . MET A 1 304 ? -19.812 32.062 0.788 1 86.06 304 MET A N 1
ATOM 2427 C CA . MET A 1 304 ? -20.109 31.125 -0.281 1 86.06 304 MET A CA 1
ATOM 2428 C C . MET A 1 304 ? -20.984 29.984 0.227 1 86.06 304 MET A C 1
ATOM 2430 O O . MET A 1 304 ? -20.766 29.453 1.312 1 86.06 304 MET A O 1
ATOM 2434 N N . ILE A 1 305 ? -22.031 29.75 -0.498 1 86.44 305 ILE A N 1
ATOM 2435 C CA . ILE A 1 305 ? -22.891 28.625 -0.168 1 86.44 305 ILE A CA 1
ATOM 2436 C C . ILE A 1 305 ? -22.25 27.312 -0.63 1 86.44 305 ILE A C 1
ATOM 2438 O O . ILE A 1 305 ? -21.906 27.172 -1.804 1 86.44 305 ILE A O 1
ATOM 2442 N N . LEU A 1 306 ? -22.109 26.391 0.291 1 92.06 306 LEU A N 1
ATOM 2443 C CA . LEU A 1 306 ? -21.469 25.109 -0.011 1 92.06 306 LEU A CA 1
ATOM 2444 C C . LEU A 1 306 ? -22.5 24.047 -0.336 1 92.06 306 LEU A C 1
ATOM 2446 O O . LEU A 1 306 ? -23.594 24.047 0.219 1 92.06 306 LEU A O 1
ATOM 2450 N N . ARG A 1 307 ? -22.109 23.172 -1.208 1 90.5 307 ARG A N 1
ATOM 2451 C CA . ARG A 1 307 ? -22.953 22.016 -1.514 1 90.5 307 ARG A CA 1
ATOM 2452 C C . ARG A 1 307 ? -23.062 21.078 -0.31 1 90.5 307 ARG A C 1
ATOM 2454 O O . ARG A 1 307 ? -22.172 21.062 0.546 1 90.5 307 ARG A O 1
ATOM 2461 N N . GLU A 1 308 ? -24.172 20.375 -0.253 1 91.12 308 GLU A N 1
ATOM 2462 C CA . GLU A 1 308 ? -24.344 19.359 0.779 1 91.12 308 GLU A CA 1
ATOM 2463 C C . GLU A 1 308 ? -23.531 18.094 0.454 1 91.12 308 GLU A C 1
ATOM 2465 O O . GLU A 1 308 ? -23.609 17.578 -0.657 1 91.12 308 GLU A O 1
ATOM 2470 N N . PRO A 1 309 ? -22.734 17.688 1.402 1 91.81 309 PRO A N 1
ATOM 2471 C CA . PRO A 1 309 ? -21.953 16.469 1.144 1 91.81 309 PRO A CA 1
ATOM 2472 C C . PRO A 1 309 ? -22.828 15.211 1.116 1 91.81 309 PRO A C 1
ATOM 2474 O O . PRO A 1 309 ? -23.953 15.219 1.63 1 91.81 309 PRO A O 1
ATOM 2477 N N . LYS A 1 310 ? -22.281 14.195 0.43 1 88.31 310 LYS A N 1
ATOM 2478 C CA . LYS A 1 310 ? -22.875 12.859 0.444 1 88.31 310 LYS A CA 1
ATOM 2479 C C . LYS A 1 310 ? -22.125 11.938 1.401 1 88.31 310 LYS A C 1
ATOM 2481 O O . LYS A 1 310 ? -21.172 12.359 2.064 1 88.31 310 LYS A O 1
ATOM 2486 N N . HIS A 1 311 ? -22.641 10.75 1.493 1 83.25 311 HIS A N 1
ATOM 2487 C CA . HIS A 1 311 ? -22.031 9.789 2.406 1 83.25 311 HIS A CA 1
ATOM 2488 C C . HIS A 1 311 ? -20.594 9.453 1.982 1 83.25 311 HIS A C 1
ATOM 2490 O O . HIS A 1 311 ? -20.328 9.266 0.794 1 83.25 311 HIS A O 1
ATOM 2496 N N . PRO A 1 312 ? -19.672 9.492 2.965 1 79.44 312 PRO A N 1
ATOM 2497 C CA . PRO A 1 312 ? -18.297 9.133 2.65 1 79.44 312 PRO A CA 1
ATOM 2498 C C . PRO A 1 312 ? -18.109 7.637 2.426 1 79.44 312 PRO A C 1
ATOM 2500 O O . PRO A 1 312 ? -19.047 6.863 2.584 1 79.44 312 PRO A O 1
ATOM 2503 N N . PRO A 1 313 ? -16.844 7.301 1.902 1 70.69 313 PRO A N 1
ATOM 2504 C CA . PRO A 1 313 ? -16.578 5.871 1.716 1 70.69 313 PRO A CA 1
ATOM 2505 C C . PRO A 1 313 ? -16.391 5.129 3.037 1 70.69 313 PRO A C 1
ATOM 2507 O O . PRO A 1 313 ? -16.188 5.762 4.078 1 70.69 313 PRO A O 1
ATOM 2510 N N . TYR A 1 314 ? -16.453 3.773 2.971 1 57.25 314 TYR A N 1
ATOM 2511 C CA . TYR A 1 314 ? -16.141 2.869 4.074 1 57.25 314 TYR A CA 1
ATOM 2512 C C . TYR A 1 314 ? -17.156 3.025 5.207 1 57.25 314 TYR A C 1
ATOM 2514 O O . TYR A 1 314 ? -16.828 2.811 6.375 1 57.25 314 TYR A O 1
ATOM 2522 N N . PHE A 1 315 ? -18.312 3.771 4.918 1 44.59 315 PHE A N 1
ATOM 2523 C CA . PHE A 1 315 ? -19.312 4.09 5.938 1 44.59 315 PHE A CA 1
ATOM 2524 C C . PHE A 1 315 ? -19.828 2.818 6.602 1 44.59 315 PHE A C 1
ATOM 2526 O O . PHE A 1 315 ? -20.125 2.812 7.801 1 44.59 315 PHE A O 1
ATOM 2533 N N . ASN A 1 316 ? -20.047 1.809 5.848 1 43.91 316 ASN A N 1
ATOM 2534 C CA . ASN A 1 316 ? -20.75 0.651 6.379 1 43.91 316 ASN A CA 1
ATOM 2535 C C . ASN A 1 316 ? -19.828 -0.24 7.207 1 43.91 316 ASN A C 1
ATOM 2537 O O . ASN A 1 316 ? -20.234 -1.325 7.637 1 43.91 316 ASN A O 1
ATOM 2541 N N . LEU A 1 317 ? -18.594 0.156 7.301 1 45.53 317 LEU A N 1
ATOM 2542 C CA . LEU A 1 317 ? -17.844 -0.815 8.086 1 45.53 317 LEU A CA 1
ATOM 2543 C C . LEU A 1 317 ? -18.109 -0.646 9.578 1 45.53 317 LEU A C 1
ATOM 2545 O O . LEU A 1 317 ? -17.672 0.325 10.188 1 45.53 317 LEU A O 1
ATOM 2549 N N . ARG A 1 318 ? -19.391 -0.912 10.078 1 40.22 318 ARG A N 1
ATOM 2550 C CA . ARG A 1 318 ? -19.719 -0.922 11.5 1 40.22 318 ARG A CA 1
ATOM 2551 C C . ARG A 1 318 ? -18.984 -2.043 12.227 1 40.22 318 ARG A C 1
ATOM 2553 O O . ARG A 1 318 ? -18.734 -3.102 11.648 1 40.22 318 ARG A O 1
ATOM 2560 N N . VAL A 1 319 ? -18.406 -1.73 13.367 1 43.03 319 VAL A N 1
ATOM 2561 C CA . VAL A 1 319 ? -17.984 -2.83 14.219 1 43.03 319 VAL A CA 1
ATOM 2562 C C . VAL A 1 319 ? -19.156 -3.748 14.523 1 43.03 319 VAL A C 1
ATOM 2564 O O . VAL A 1 319 ? -20.203 -3.291 14.992 1 43.03 319 VAL A O 1
ATOM 2567 N N . GLY A 1 320 ? -19.422 -4.793 13.867 1 33.56 320 GLY A N 1
ATOM 2568 C CA . GLY A 1 320 ? -20.469 -5.711 14.297 1 33.56 320 GLY A CA 1
ATOM 2569 C C . GLY A 1 320 ? -20.547 -5.852 15.805 1 33.56 320 GLY A C 1
ATOM 2570 O O . GLY A 1 320 ? -19.609 -6.332 16.438 1 33.56 320 GLY A O 1
ATOM 2571 N N . ASN A 1 321 ? -21.234 -5.094 16.594 1 30.58 321 ASN A N 1
ATOM 2572 C CA . ASN A 1 321 ? -21.688 -5.492 17.922 1 30.58 321 ASN A CA 1
ATOM 2573 C C . ASN A 1 321 ? -22.156 -6.941 17.953 1 30.58 321 ASN A C 1
ATOM 2575 O O . ASN A 1 321 ? -22.719 -7.43 16.969 1 30.58 321 ASN A O 1
ATOM 2579 N N . GLU A 1 322 ? -21.734 -7.945 18.953 1 30.47 322 GLU A N 1
ATOM 2580 C CA . GLU A 1 322 ? -22.422 -9.141 19.438 1 30.47 322 GLU A CA 1
ATOM 2581 C C . GLU A 1 322 ? -23.938 -8.961 19.391 1 30.47 322 GLU A C 1
ATOM 2583 O O . GLU A 1 322 ? -24.453 -7.867 19.625 1 30.47 322 GLU A O 1
ATOM 2588 N N . GLU A 1 323 ? -24.672 -9.828 18.844 1 28.12 323 GLU A N 1
ATOM 2589 C CA . GLU A 1 323 ? -26.078 -10.07 19.188 1 28.12 323 GLU A CA 1
ATOM 2590 C C . GLU A 1 323 ? -26.297 -10.023 20.688 1 28.12 323 GLU A C 1
ATOM 2592 O O . GLU A 1 323 ? -25.531 -10.633 21.453 1 28.12 323 GLU A O 1
ATOM 2597 N N . ASP A 1 324 ? -27 -9.195 21.266 1 25.08 324 ASP A N 1
ATOM 2598 C CA . ASP A 1 324 ? -27.797 -9.312 22.484 1 25.08 324 ASP A CA 1
ATOM 2599 C C . ASP A 1 324 ? -28.547 -10.641 22.516 1 25.08 324 ASP A C 1
ATOM 2601 O O . ASP A 1 324 ? -29.578 -10.789 21.844 1 25.08 324 ASP A O 1
ATOM 2605 N N . THR A 1 325 ? -27.969 -11.992 22.672 1 24.7 325 THR A N 1
ATOM 2606 C CA . THR A 1 325 ? -28.625 -13.008 23.484 1 24.7 325 THR A CA 1
ATOM 2607 C C . THR A 1 325 ? -29.172 -12.398 24.781 1 24.7 325 THR A C 1
ATOM 2609 O O . THR A 1 325 ? -28.422 -11.789 25.547 1 24.7 325 THR A O 1
ATOM 2612 N N . SER A 1 326 ? -30.391 -12.141 24.875 1 23 326 SER A N 1
ATOM 2613 C CA . SER A 1 326 ? -31.188 -12.117 26.094 1 23 326 SER A CA 1
ATOM 2614 C C . SER A 1 326 ? -30.75 -13.211 27.062 1 23 326 SER A C 1
ATOM 2616 O O . SER A 1 326 ? -30.266 -14.266 26.641 1 23 326 SER A O 1
ATOM 2618 N N . ALA A 1 327 ? -30.781 -12.945 28.312 1 22.33 327 ALA A N 1
ATOM 2619 C CA . ALA A 1 327 ? -30.766 -13.578 29.625 1 22.33 327 ALA A CA 1
ATOM 2620 C C . ALA A 1 327 ? -31.594 -14.859 29.641 1 22.33 327 ALA A C 1
ATOM 2622 O O . ALA A 1 327 ? -32.812 -14.805 29.766 1 22.33 327 ALA A O 1
ATOM 2623 N N . THR A 1 328 ? -31.5 -15.914 28.812 1 19.19 328 THR A N 1
ATOM 2624 C CA . THR A 1 328 ? -31.875 -17.047 29.641 1 19.19 328 THR A CA 1
ATOM 2625 C C . THR A 1 328 ? -30.891 -17.25 30.781 1 19.19 328 THR A C 1
ATOM 2627 O O . THR A 1 328 ? -29.672 -17.141 30.578 1 19.19 328 THR A O 1
ATOM 2630 N N . GLN A 1 329 ? -31.266 -17.469 32.125 1 18.88 329 GLN A N 1
ATOM 2631 C CA . GLN A 1 329 ? -30.969 -17.828 33.5 1 18.88 329 GLN A CA 1
ATOM 2632 C C . GLN A 1 329 ? -30.156 -19.109 33.594 1 18.88 329 GLN A C 1
ATOM 2634 O O . GLN A 1 329 ? -30.703 -20.172 33.938 1 18.88 329 GLN A O 1
ATOM 2639 N N . SER A 1 330 ? -29.5 -19.609 32.531 1 17.98 330 SER A N 1
ATOM 2640 C CA . SER A 1 330 ? -28.953 -20.828 33.125 1 17.98 330 SER A CA 1
ATOM 2641 C C . SER A 1 330 ? -28 -20.516 34.281 1 17.98 330 SER A C 1
ATOM 2643 O O . SER A 1 330 ? -27.484 -19.406 34.375 1 17.98 330 SER A O 1
ATOM 2645 N N . CYS A 1 331 ? -27.734 -21.609 35.219 1 19.33 331 CYS A N 1
ATOM 2646 C CA . CYS A 1 331 ? -27.109 -22.125 36.406 1 19.33 331 CYS A CA 1
ATOM 2647 C C . CYS A 1 331 ? -25.594 -21.984 36.344 1 19.33 331 CYS A C 1
ATOM 2649 O O . CYS A 1 331 ? -25.016 -21.922 35.25 1 19.33 331 CYS A O 1
ATOM 2651 N N . SER A 1 332 ? -24.828 -21.875 37.5 1 17.94 332 SER A N 1
ATOM 2652 C CA . SER A 1 332 ? -23.594 -21.547 38.219 1 17.94 332 SER A CA 1
ATOM 2653 C C . SER A 1 332 ? -22.469 -22.5 37.812 1 17.94 332 SER A C 1
ATOM 2655 O O . SER A 1 332 ? -21.391 -22.5 38.438 1 17.94 332 SER A O 1
ATOM 2657 N N . ILE A 1 333 ? -22.406 -23.188 36.594 1 19.17 333 ILE A N 1
ATOM 2658 C CA . ILE A 1 333 ? -21.438 -24.234 36.906 1 19.17 333 ILE A CA 1
ATOM 2659 C C . ILE A 1 333 ? -20.109 -23.594 37.312 1 19.17 333 ILE A C 1
ATOM 2661 O O . ILE A 1 333 ? -19.688 -22.609 36.719 1 19.17 333 ILE A O 1
ATOM 2665 N N . ASN A 1 334 ? -19.5 -24.094 38.438 1 17.7 334 ASN A N 1
ATOM 2666 C CA . ASN A 1 334 ? -18.391 -24.078 39.375 1 17.7 334 ASN A CA 1
ATOM 2667 C C . ASN A 1 334 ? -17.047 -24.047 38.656 1 17.7 334 ASN A C 1
ATOM 2669 O O . ASN A 1 334 ? -16.953 -24.453 37.5 1 17.7 334 ASN A O 1
ATOM 2673 N N . GLY A 1 335 ? -16.031 -23.406 39.281 1 17.97 335 GLY A N 1
ATOM 2674 C CA . GLY A 1 335 ? -14.727 -22.766 39.344 1 17.97 335 GLY A CA 1
ATOM 2675 C C . GLY A 1 335 ? -13.578 -23.703 39.062 1 17.97 335 GLY A C 1
ATOM 2676 O O . GLY A 1 335 ? -12.414 -23.359 39.281 1 17.97 335 GLY A O 1
ATOM 2677 N N . VAL A 1 336 ? -13.594 -24.906 38.281 1 19.28 336 VAL A N 1
ATOM 2678 C CA . VAL A 1 336 ? -12.43 -25.703 38.688 1 19.28 336 VAL A CA 1
ATOM 2679 C C . VAL A 1 336 ? -11.156 -25.047 38.188 1 19.28 336 VAL A C 1
ATOM 2681 O O . VAL A 1 336 ? -11.062 -24.688 37 1 19.28 336 VAL A O 1
ATOM 2684 N N . THR A 1 337 ? -10.242 -24.438 39.188 1 18.78 337 THR A N 1
ATOM 2685 C CA . THR A 1 337 ? -8.977 -23.75 39.406 1 18.78 337 THR A CA 1
ATOM 2686 C C . THR A 1 337 ? -7.809 -24.594 38.906 1 18.78 337 THR A C 1
ATOM 2688 O O . THR A 1 337 ? -7.508 -25.641 39.469 1 18.78 337 THR A O 1
ATOM 2691 N N . LEU A 1 338 ? -7.695 -25.141 37.656 1 18.36 338 LEU A N 1
ATOM 2692 C CA . LEU A 1 338 ? -6.539 -26.016 37.531 1 18.36 338 LEU A CA 1
ATOM 2693 C C . LEU A 1 338 ? -5.238 -25.234 37.625 1 18.36 338 LEU A C 1
ATOM 2695 O O . LEU A 1 338 ? -5.023 -24.281 36.875 1 18.36 338 LEU A O 1
ATOM 2699 N N . SER A 1 339 ? -4.496 -25.266 38.969 1 18.95 339 SER A N 1
ATOM 2700 C CA . SER A 1 339 ? -3.268 -24.766 39.562 1 18.95 339 SER A CA 1
ATOM 2701 C C . SER A 1 339 ? -2.035 -25.344 38.875 1 18.95 339 SER A C 1
ATOM 2703 O O . SER A 1 339 ? -1.811 -26.562 38.906 1 18.95 339 SER A O 1
ATOM 2705 N N . ILE A 1 340 ? -1.773 -25.312 37.562 1 20.19 340 ILE A N 1
ATOM 2706 C CA . ILE A 1 340 ? -0.55 -26.031 37.25 1 20.19 340 ILE A CA 1
ATOM 2707 C C . ILE A 1 340 ? 0.653 -25.312 37.844 1 20.19 340 ILE A C 1
ATOM 2709 O O . ILE A 1 340 ? 0.898 -24.141 37.531 1 20.19 340 ILE A O 1
ATOM 2713 N N . ALA A 1 341 ? 1.233 -25.797 39.125 1 19.22 341 ALA A N 1
ATOM 2714 C CA . ALA A 1 341 ? 2.367 -25.516 40 1 19.22 341 ALA A CA 1
ATOM 2715 C C . ALA A 1 341 ? 3.686 -25.594 39.219 1 19.22 341 ALA A C 1
ATOM 2717 O O . ALA A 1 341 ? 3.818 -26.375 38.281 1 19.22 341 ALA A O 1
ATOM 2718 N N . THR A 1 342 ? 4.43 -24.438 39.5 1 19.17 342 THR A N 1
ATOM 2719 C CA . THR A 1 342 ? 5.824 -24.047 39.312 1 19.17 342 THR A CA 1
ATOM 2720 C C . THR A 1 342 ? 6.754 -25.109 39.906 1 19.17 342 THR A C 1
ATOM 2722 O O . THR A 1 342 ? 6.695 -25.406 41.094 1 19.17 342 THR A O 1
ATOM 2725 N N . ALA A 1 343 ? 7.066 -26.203 39.125 1 20.36 343 ALA A N 1
ATOM 2726 C CA . ALA A 1 343 ? 8.156 -26.984 39.688 1 20.36 343 ALA A CA 1
ATOM 2727 C C . ALA A 1 343 ? 9.367 -26.094 40 1 20.36 343 ALA A C 1
ATOM 2729 O O . ALA A 1 343 ? 9.742 -25.266 39.156 1 20.36 343 ALA A O 1
ATOM 2730 N N . ARG A 1 344 ? 9.773 -26.078 41.281 1 19.53 344 ARG A N 1
ATOM 2731 C CA . ARG A 1 344 ? 11.102 -25.859 41.812 1 19.53 344 ARG A CA 1
ATOM 2732 C C . ARG A 1 344 ? 12.133 -26.766 41.156 1 19.53 344 ARG A C 1
ATOM 2734 O O . ARG A 1 344 ? 11.844 -27.922 40.844 1 19.53 344 ARG A O 1
ATOM 2741 N N . MET B 1 1 ? 37.062 -31.984 -11.555 1 22.39 1 MET B N 1
ATOM 2742 C CA . MET B 1 1 ? 36.594 -30.812 -10.82 1 22.39 1 MET B CA 1
ATOM 2743 C C . MET B 1 1 ? 35.125 -30.969 -10.453 1 22.39 1 MET B C 1
ATOM 2745 O O . MET B 1 1 ? 34.281 -31.234 -11.32 1 22.39 1 MET B O 1
ATOM 2749 N N . GLU B 1 2 ? 34.75 -31.438 -9.273 1 28.47 2 GLU B N 1
ATOM 2750 C CA . GLU B 1 2 ? 33.469 -31.938 -8.766 1 28.47 2 GLU B CA 1
ATOM 2751 C C . GLU B 1 2 ? 32.375 -30.906 -8.961 1 28.47 2 GLU B C 1
ATOM 2753 O O . GLU B 1 2 ? 32.562 -29.719 -8.703 1 28.47 2 GLU B O 1
ATOM 2758 N N . THR B 1 3 ? 31.547 -30.922 -9.93 1 33.16 3 THR B N 1
ATOM 2759 C CA . THR B 1 3 ? 30.359 -30.188 -10.312 1 33.16 3 THR B CA 1
ATOM 2760 C C . THR B 1 3 ? 29.516 -29.844 -9.094 1 33.16 3 THR B C 1
ATOM 2762 O O . THR B 1 3 ? 28.766 -30.688 -8.586 1 33.16 3 THR B O 1
ATOM 2765 N N . GLY B 1 4 ? 30.062 -29.422 -7.949 1 34.72 4 GLY B N 1
ATOM 2766 C CA . GLY B 1 4 ? 29.469 -29.25 -6.629 1 34.72 4 GLY B CA 1
ATOM 2767 C C . GLY B 1 4 ? 28.125 -28.531 -6.664 1 34.72 4 GLY B C 1
ATOM 2768 O O . GLY B 1 4 ? 28.047 -27.375 -7.066 1 34.72 4 GLY B O 1
ATOM 2769 N N . MET B 1 5 ? 27.031 -29.156 -7.02 1 41.34 5 MET B N 1
ATOM 2770 C CA . MET B 1 5 ? 25.625 -28.75 -6.863 1 41.34 5 MET B CA 1
ATOM 2771 C C . MET B 1 5 ? 25.453 -27.828 -5.664 1 41.34 5 MET B C 1
ATOM 2773 O O . MET B 1 5 ? 25.906 -28.141 -4.559 1 41.34 5 MET B O 1
ATOM 2777 N N . LEU B 1 6 ? 25.609 -26.625 -5.754 1 48.91 6 LEU B N 1
ATOM 2778 C CA . LEU B 1 6 ? 25.422 -25.656 -4.672 1 48.91 6 LEU B CA 1
ATOM 2779 C C . LEU B 1 6 ? 24.281 -26.078 -3.758 1 48.91 6 LEU B C 1
ATOM 2781 O O . LEU B 1 6 ? 23.109 -26.078 -4.168 1 48.91 6 LEU B O 1
ATOM 2785 N N . SER B 1 7 ? 24.312 -27.234 -2.979 1 56.28 7 SER B N 1
ATOM 2786 C CA . SER B 1 7 ? 23.375 -27.828 -2.047 1 56.28 7 SER B CA 1
ATOM 2787 C C . SER B 1 7 ? 22.75 -26.781 -1.131 1 56.28 7 SER B C 1
ATOM 2789 O O . SER B 1 7 ? 21.609 -26.922 -0.706 1 56.28 7 SER B O 1
ATOM 2791 N N . GLY B 1 8 ? 23.422 -25.703 -0.834 1 72.38 8 GLY B N 1
ATOM 2792 C CA . GLY B 1 8 ? 22.891 -24.797 0.169 1 72.38 8 GLY B CA 1
ATOM 2793 C C . GLY B 1 8 ? 22.922 -23.344 -0.278 1 72.38 8 GLY B C 1
ATOM 2794 O O . GLY B 1 8 ? 23.172 -23.047 -1.449 1 72.38 8 GLY B O 1
ATOM 2795 N N . PHE B 1 9 ? 22.344 -22.547 0.427 1 85.5 9 PHE B N 1
ATOM 2796 C CA . PHE B 1 9 ? 22.344 -21.109 0.256 1 85.5 9 PHE B CA 1
ATOM 2797 C C . PHE B 1 9 ? 23.766 -20.562 0.192 1 85.5 9 PHE B C 1
ATOM 2799 O O . PHE B 1 9 ? 24.625 -20.953 0.997 1 85.5 9 PHE B O 1
ATOM 2806 N N . SER B 1 10 ? 24.141 -19.812 -0.866 1 88.38 10 SER B N 1
ATOM 2807 C CA . SER B 1 10 ? 25.5 -19.312 -1.05 1 88.38 10 SER B CA 1
ATOM 2808 C C . SER B 1 10 ? 25.5 -17.797 -1.195 1 88.38 10 SER B C 1
ATOM 2810 O O . SER B 1 10 ? 24.516 -17.203 -1.63 1 88.38 10 SER B O 1
ATOM 2812 N N . PHE B 1 11 ? 26.609 -17.234 -0.804 1 89.06 11 PHE B N 1
ATOM 2813 C CA . PHE B 1 11 ? 26.891 -15.844 -1.1 1 89.06 11 PHE B CA 1
ATOM 2814 C C . PHE B 1 11 ? 27.766 -15.719 -2.346 1 89.06 11 PHE B C 1
ATOM 2816 O O . PHE B 1 11 ? 28.891 -16.203 -2.369 1 89.06 11 PHE B O 1
ATOM 2823 N N . PHE B 1 12 ? 27.266 -15.094 -3.334 1 91 12 PHE B N 1
ATOM 2824 C CA . PHE B 1 12 ? 27.969 -14.984 -4.609 1 91 12 PHE B CA 1
ATOM 2825 C C . PHE B 1 12 ? 28.656 -13.633 -4.73 1 91 12 PHE B C 1
ATOM 2827 O O . PHE B 1 12 ? 28.203 -12.641 -4.145 1 91 12 PHE B O 1
ATOM 2834 N N . GLU B 1 13 ? 29.656 -13.641 -5.473 1 92.12 13 GLU B N 1
ATOM 2835 C CA . GLU B 1 13 ? 30.297 -12.383 -5.84 1 92.12 13 GLU B CA 1
ATOM 2836 C C . GLU B 1 13 ? 29.578 -11.727 -7.02 1 92.12 13 GLU B C 1
ATOM 2838 O O . GLU B 1 13 ? 29.078 -12.414 -7.91 1 92.12 13 GLU B O 1
ATOM 2843 N N . PHE B 1 14 ? 29.656 -10.438 -7.051 1 92.5 14 PHE B N 1
ATOM 2844 C CA . PHE B 1 14 ? 28.938 -9.695 -8.086 1 92.5 14 PHE B CA 1
ATOM 2845 C C . PHE B 1 14 ? 29.438 -10.086 -9.469 1 92.5 14 PHE B C 1
ATOM 2847 O O . PHE B 1 14 ? 28.641 -10.234 -10.398 1 92.5 14 PHE B O 1
ATOM 2854 N N . ASP B 1 15 ? 30.688 -10.312 -9.578 1 92.69 15 ASP B N 1
ATOM 2855 C CA . ASP B 1 15 ? 31.281 -10.648 -10.875 1 92.69 15 ASP B CA 1
ATOM 2856 C C . ASP B 1 15 ? 30.75 -11.984 -11.391 1 92.69 15 ASP B C 1
ATOM 2858 O O . ASP B 1 15 ? 30.547 -12.156 -12.594 1 92.69 15 ASP B O 1
ATOM 2862 N N . GLN B 1 16 ? 30.562 -12.883 -10.516 1 92.25 16 GLN B N 1
ATOM 2863 C CA . GLN B 1 16 ? 30.016 -14.18 -10.883 1 92.25 16 GLN B CA 1
ATOM 2864 C C . GLN B 1 16 ? 28.609 -14.039 -11.461 1 92.25 16 GLN B C 1
ATOM 2866 O O . GLN B 1 16 ? 28.266 -14.68 -12.461 1 92.25 16 GLN B O 1
ATOM 2871 N N . ILE B 1 17 ? 27.828 -13.195 -10.82 1 93.88 17 ILE B N 1
ATOM 2872 C CA . ILE B 1 17 ? 26.453 -12.992 -11.234 1 93.88 17 ILE B CA 1
ATOM 2873 C C . ILE B 1 17 ? 26.406 -12.242 -12.562 1 93.88 17 ILE B C 1
ATOM 2875 O O . ILE B 1 17 ? 25.609 -12.562 -13.438 1 93.88 17 ILE B O 1
ATOM 2879 N N . GLN B 1 18 ? 27.266 -11.305 -12.695 1 94.12 18 GLN B N 1
ATOM 2880 C CA . GLN B 1 18 ? 27.375 -10.547 -13.945 1 94.12 18 GLN B CA 1
ATOM 2881 C C . GLN B 1 18 ? 27.688 -11.469 -15.117 1 94.12 18 GLN B C 1
ATOM 2883 O O . GLN B 1 18 ? 27.078 -11.367 -16.188 1 94.12 18 GLN B O 1
ATOM 2888 N N . GLU B 1 19 ? 28.594 -12.266 -14.875 1 93.44 19 GLU B N 1
ATOM 2889 C CA . GLU B 1 19 ? 28.984 -13.219 -15.906 1 93.44 19 GLU B CA 1
ATOM 2890 C C . GLU B 1 19 ? 27.844 -14.18 -16.234 1 93.44 19 GLU B C 1
ATOM 2892 O O . GLU B 1 19 ? 27.531 -14.422 -17.406 1 93.44 19 GLU B O 1
ATOM 2897 N N . ALA B 1 20 ? 27.234 -14.695 -15.219 1 94.25 20 ALA B N 1
ATOM 2898 C CA . ALA B 1 20 ? 26.156 -15.672 -15.391 1 94.25 20 ALA B CA 1
ATOM 2899 C C . ALA B 1 20 ? 25 -15.086 -16.188 1 94.25 20 ALA B C 1
ATOM 2901 O O . ALA B 1 20 ? 24.328 -15.805 -16.922 1 94.25 20 ALA B O 1
ATOM 2902 N N . THR B 1 21 ? 24.719 -13.734 -16.047 1 95.38 21 THR B N 1
ATOM 2903 C CA . THR B 1 21 ? 23.562 -13.094 -16.656 1 95.38 21 THR B CA 1
ATOM 2904 C C . THR B 1 21 ? 23.953 -12.367 -17.938 1 95.38 21 THR B C 1
ATOM 2906 O O . THR B 1 21 ? 23.125 -11.664 -18.531 1 95.38 21 THR B O 1
ATOM 2909 N N . GLY B 1 22 ? 25.234 -12.469 -18.375 1 94.06 22 GLY B N 1
ATOM 2910 C CA . GLY B 1 22 ? 25.672 -11.648 -19.484 1 94.06 22 GLY B CA 1
ATOM 2911 C C . GLY B 1 22 ? 25.594 -10.164 -19.203 1 94.06 22 GLY B C 1
ATOM 2912 O O . GLY B 1 22 ? 25.062 -9.398 -20.016 1 94.06 22 GLY B O 1
ATOM 2913 N N . ASN B 1 23 ? 26.016 -9.812 -18.047 1 94.06 23 ASN B N 1
ATOM 2914 C CA . ASN B 1 23 ? 26.016 -8.422 -17.594 1 94.06 23 ASN B CA 1
ATOM 2915 C C . ASN B 1 23 ? 24.609 -7.844 -17.578 1 94.06 23 ASN B C 1
ATOM 2917 O O . ASN B 1 23 ? 24.375 -6.73 -18.047 1 94.06 23 ASN B O 1
ATOM 2921 N N . PHE B 1 24 ? 23.703 -8.68 -17.125 1 92.56 24 PHE B N 1
ATOM 2922 C CA . PHE B 1 24 ? 22.312 -8.266 -17.016 1 92.56 24 PHE B CA 1
ATOM 2923 C C . PHE B 1 24 ? 21.797 -7.758 -18.359 1 92.56 24 PHE B C 1
ATOM 2925 O O . PHE B 1 24 ? 21.141 -6.715 -18.422 1 92.56 24 PHE B O 1
ATOM 2932 N N . SER B 1 25 ? 22.047 -8.508 -19.328 1 92.62 25 SER B N 1
ATOM 2933 C CA . SER B 1 25 ? 21.641 -8.156 -20.688 1 92.62 25 SER B CA 1
ATOM 2934 C C . SER B 1 25 ? 20.125 -8.188 -20.844 1 92.62 25 SER B C 1
ATOM 2936 O O . SER B 1 25 ? 19.453 -9.031 -20.25 1 92.62 25 SER B O 1
ATOM 2938 N N . GLU B 1 26 ? 19.547 -7.371 -21.672 1 90.75 26 GLU B N 1
ATOM 2939 C CA . GLU B 1 26 ? 18.125 -7.305 -21.938 1 90.75 26 GLU B CA 1
ATOM 2940 C C . GLU B 1 26 ? 17.609 -8.609 -22.547 1 90.75 26 GLU B C 1
ATOM 2942 O O . GLU B 1 26 ? 16.469 -9.008 -22.312 1 90.75 26 GLU B O 1
ATOM 2947 N N . GLU B 1 27 ? 18.422 -9.266 -23.281 1 92.25 27 GLU B N 1
ATOM 2948 C CA . GLU B 1 27 ? 18.047 -10.531 -23.891 1 92.25 27 GLU B CA 1
ATOM 2949 C C . GLU B 1 27 ? 17.75 -11.594 -22.844 1 92.25 27 GLU B C 1
ATOM 2951 O O . GLU B 1 27 ? 16.969 -12.523 -23.094 1 92.25 27 GLU B O 1
ATOM 2956 N N . ASN B 1 28 ? 18.344 -11.477 -21.688 1 93.56 28 ASN B N 1
ATOM 2957 C CA . ASN B 1 28 ? 18.172 -12.453 -20.609 1 93.56 28 ASN B CA 1
ATOM 2958 C C . ASN B 1 28 ? 17.141 -12.008 -19.594 1 93.56 28 ASN B C 1
ATOM 2960 O O . ASN B 1 28 ? 16.922 -12.672 -18.578 1 93.56 28 ASN B O 1
ATOM 2964 N N . LYS B 1 29 ? 16.484 -10.906 -19.859 1 92.44 29 LYS B N 1
ATOM 2965 C CA . LYS B 1 29 ? 15.477 -10.391 -18.938 1 92.44 29 LYS B CA 1
ATOM 2966 C C . LYS B 1 29 ? 14.211 -11.242 -18.969 1 92.44 29 LYS B C 1
ATOM 2968 O O . LYS B 1 29 ? 13.641 -11.469 -20.031 1 92.44 29 LYS B O 1
ATOM 2973 N N . LEU B 1 30 ? 13.844 -11.773 -17.859 1 89.75 30 LEU B N 1
ATOM 2974 C CA . LEU B 1 30 ? 12.664 -12.617 -17.734 1 89.75 30 LEU B CA 1
ATOM 2975 C C . LEU B 1 30 ? 11.43 -11.781 -17.422 1 89.75 30 LEU B C 1
ATOM 2977 O O . LEU B 1 30 ? 10.312 -12.148 -17.797 1 89.75 30 LEU B O 1
ATOM 2981 N N . GLY B 1 31 ? 11.578 -10.766 -16.672 1 83.62 31 GLY B N 1
ATOM 2982 C CA . GLY B 1 31 ? 10.484 -9.898 -16.25 1 83.62 31 GLY B CA 1
ATOM 2983 C C . GLY B 1 31 ? 10.914 -8.805 -15.297 1 83.62 31 GLY B C 1
ATOM 2984 O O . GLY B 1 31 ? 12.102 -8.68 -14.984 1 83.62 31 GLY B O 1
ATOM 2985 N N . GLU B 1 32 ? 9.969 -7.906 -15.023 1 79.12 32 GLU B N 1
ATOM 2986 C CA . GLU B 1 32 ? 10.219 -6.805 -14.094 1 79.12 32 GLU B CA 1
ATOM 2987 C C . GLU B 1 32 ? 9.008 -6.543 -13.211 1 79.12 32 GLU B C 1
ATOM 2989 O O . GLU B 1 32 ? 7.879 -6.461 -13.703 1 79.12 32 GLU B O 1
ATOM 2994 N N . GLY B 1 33 ? 9.25 -6.672 -11.961 1 68.69 33 GLY B N 1
ATOM 2995 C CA . GLY B 1 33 ? 8.195 -6.32 -11.023 1 68.69 33 GLY B CA 1
ATOM 2996 C C . GLY B 1 33 ? 8.523 -5.098 -10.188 1 68.69 33 GLY B C 1
ATOM 2997 O O . GLY B 1 33 ? 9.43 -4.336 -10.523 1 68.69 33 GLY B O 1
ATOM 2998 N N . GLY B 1 34 ? 7.727 -4.816 -9.18 1 63.88 34 GLY B N 1
ATOM 2999 C CA . GLY B 1 34 ? 7.883 -3.652 -8.32 1 63.88 34 GLY B CA 1
ATOM 3000 C C . GLY B 1 34 ? 9.203 -3.629 -7.578 1 63.88 34 GLY B C 1
ATOM 3001 O O . GLY B 1 34 ? 9.656 -2.572 -7.133 1 63.88 34 GLY B O 1
ATOM 3002 N N . PHE B 1 35 ? 9.836 -4.773 -7.508 1 69.81 35 PHE B N 1
ATOM 3003 C CA . PHE B 1 35 ? 11.047 -4.84 -6.703 1 69.81 35 PHE B CA 1
ATOM 3004 C C . PHE B 1 35 ? 12.281 -4.961 -7.59 1 69.81 35 PHE B C 1
ATOM 3006 O O . PHE B 1 35 ? 13.398 -5.105 -7.09 1 69.81 35 PHE B O 1
ATOM 3013 N N . GLY B 1 36 ? 12.117 -4.949 -8.922 1 76.94 36 GLY B N 1
ATOM 3014 C CA . GLY B 1 36 ? 13.266 -4.953 -9.812 1 76.94 36 GLY B CA 1
ATOM 3015 C C . GLY B 1 36 ? 13.172 -6.004 -10.898 1 76.94 36 GLY B C 1
ATOM 3016 O O . GLY B 1 36 ? 12.266 -6.84 -10.891 1 76.94 36 GLY B O 1
ATOM 3017 N N . PRO B 1 37 ? 14.109 -5.969 -11.75 1 86.38 37 PRO B N 1
ATOM 3018 C CA . PRO B 1 37 ? 14.094 -6.906 -12.875 1 86.38 37 PRO B CA 1
ATOM 3019 C C . PRO B 1 37 ? 14.656 -8.273 -12.5 1 86.38 37 PRO B C 1
ATOM 3021 O O . PRO B 1 37 ? 15.414 -8.398 -11.539 1 86.38 37 PRO B O 1
ATOM 3024 N N . VAL B 1 38 ? 14.242 -9.242 -13.242 1 92.38 38 VAL B N 1
ATOM 3025 C CA . VAL B 1 38 ? 14.719 -10.609 -13.094 1 92.38 38 VAL B CA 1
ATOM 3026 C C . VAL B 1 38 ? 15.367 -11.078 -14.391 1 92.38 38 VAL B C 1
ATOM 3028 O O . VAL B 1 38 ? 14.836 -10.836 -15.484 1 92.38 38 VAL B O 1
ATOM 3031 N N . TYR B 1 39 ? 16.562 -11.734 -14.305 1 94.56 39 TYR B N 1
ATOM 3032 C CA . TYR B 1 39 ? 17.312 -12.188 -15.469 1 94.56 39 TYR B CA 1
ATOM 3033 C C . TYR B 1 39 ? 17.562 -13.688 -15.398 1 94.56 39 TYR B C 1
ATOM 3035 O O . TYR B 1 39 ? 17.766 -14.242 -14.312 1 94.56 39 TYR B O 1
ATOM 3043 N N . LYS B 1 40 ? 17.547 -14.242 -16.547 1 95.88 40 LYS B N 1
ATOM 3044 C CA . LYS B 1 40 ? 18.016 -15.625 -16.672 1 95.88 40 LYS B CA 1
ATOM 3045 C C . LYS B 1 40 ? 19.547 -15.68 -16.656 1 95.88 40 LYS B C 1
ATOM 3047 O O . LYS B 1 40 ? 20.203 -14.836 -17.266 1 95.88 40 LYS B O 1
ATOM 3052 N N . GLY B 1 41 ? 20.078 -16.578 -15.906 1 94.69 41 GLY B N 1
ATOM 3053 C CA . GLY B 1 41 ? 21.531 -16.766 -15.867 1 94.69 41 GLY B CA 1
ATOM 3054 C C . GLY B 1 41 ? 21.938 -18.234 -15.93 1 94.69 41 GLY B C 1
ATOM 3055 O O . GLY B 1 41 ? 21.109 -19.125 -15.797 1 94.69 41 GLY B O 1
ATOM 3056 N N . HIS B 1 42 ? 23.266 -18.375 -16.219 1 93.69 42 HIS B N 1
ATOM 3057 C CA . HIS B 1 42 ? 23.891 -19.703 -16.234 1 93.69 42 HIS B CA 1
ATOM 3058 C C . HIS B 1 42 ? 25.203 -19.703 -15.469 1 93.69 42 HIS B C 1
ATOM 3060 O O . HIS B 1 42 ? 26.109 -18.922 -15.766 1 93.69 42 HIS B O 1
ATOM 3066 N N . PHE B 1 43 ? 25.172 -20.547 -14.461 1 87.38 43 PHE B N 1
ATOM 3067 C CA . PHE B 1 43 ? 26.453 -20.719 -13.805 1 87.38 43 PHE B CA 1
ATOM 3068 C C . PHE B 1 43 ? 27.344 -21.656 -14.609 1 87.38 43 PHE B C 1
ATOM 3070 O O . PHE B 1 43 ? 26.875 -22.344 -15.523 1 87.38 43 PHE B O 1
ATOM 3077 N N . VAL B 1 44 ? 28.688 -21.719 -14.344 1 75.75 44 VAL B N 1
ATOM 3078 C CA . VAL B 1 44 ? 29.719 -22.422 -15.094 1 75.75 44 VAL B CA 1
ATOM 3079 C C . VAL B 1 44 ? 29.359 -23.906 -15.203 1 75.75 44 VAL B C 1
ATOM 3081 O O . VAL B 1 44 ? 29.594 -24.531 -16.234 1 75.75 44 VAL B O 1
ATOM 3084 N N . GLN B 1 45 ? 28.703 -24.5 -14.297 1 74.06 45 GLN B N 1
ATOM 3085 C CA . GLN B 1 45 ? 28.391 -25.922 -14.375 1 74.06 45 GLN B CA 1
ATOM 3086 C C . GLN B 1 45 ? 27.062 -26.156 -15.109 1 74.06 45 GLN B C 1
ATOM 3088 O O . GLN B 1 45 ? 26.562 -27.281 -15.125 1 74.06 45 GLN B O 1
ATOM 3093 N N . GLY B 1 46 ? 26.516 -25.094 -15.688 1 79.31 46 GLY B N 1
ATOM 3094 C CA . GLY B 1 46 ? 25.359 -25.25 -16.547 1 79.31 46 GLY B CA 1
ATOM 3095 C C . GLY B 1 46 ? 24.047 -25.078 -15.805 1 79.31 46 GLY B C 1
ATOM 3096 O O . GLY B 1 46 ? 22.969 -25.281 -16.375 1 79.31 46 GLY B O 1
ATOM 3097 N N . MET B 1 47 ? 24.094 -24.875 -14.641 1 86.62 47 MET B N 1
ATOM 3098 C CA . MET B 1 47 ? 22.859 -24.688 -13.883 1 86.62 47 MET B CA 1
ATOM 3099 C C . MET B 1 47 ? 22.172 -23.391 -14.266 1 86.62 47 MET B C 1
ATOM 3101 O O . MET B 1 47 ? 22.781 -22.312 -14.195 1 86.62 47 MET B O 1
ATOM 3105 N N . GLU B 1 48 ? 20.875 -23.547 -14.68 1 94.12 48 GLU B N 1
ATOM 3106 C CA . GLU B 1 48 ? 20.078 -22.375 -14.977 1 94.12 48 GLU B CA 1
ATOM 3107 C C . GLU B 1 48 ? 19.562 -21.719 -13.703 1 94.12 48 GLU B C 1
ATOM 3109 O O . GLU B 1 48 ? 19.141 -22.406 -12.773 1 94.12 48 GLU B O 1
ATOM 3114 N N . ILE B 1 49 ? 19.703 -20.375 -13.672 1 95.12 49 ILE B N 1
ATOM 3115 C CA . ILE B 1 49 ? 19.266 -19.641 -12.484 1 95.12 49 ILE B CA 1
ATOM 3116 C C . ILE B 1 49 ? 18.453 -18.422 -12.898 1 95.12 49 ILE B C 1
ATOM 3118 O O . ILE B 1 49 ? 18.469 -18.016 -14.055 1 95.12 49 ILE B O 1
ATOM 3122 N N . ALA B 1 50 ? 17.609 -17.953 -12 1 95.38 50 ALA B N 1
ATOM 3123 C CA . ALA B 1 50 ? 16.938 -16.672 -12.102 1 95.38 50 ALA B CA 1
ATOM 3124 C C . ALA B 1 50 ? 17.5 -15.656 -11.117 1 95.38 50 ALA B C 1
ATOM 3126 O O . ALA B 1 50 ? 17.609 -15.93 -9.922 1 95.38 50 ALA B O 1
ATOM 3127 N N . VAL B 1 51 ? 17.875 -14.523 -11.641 1 94.62 51 VAL B N 1
ATOM 3128 C CA . VAL B 1 51 ? 18.562 -13.508 -10.852 1 94.62 51 VAL B CA 1
ATOM 3129 C C . VAL B 1 51 ? 17.703 -12.258 -10.727 1 94.62 51 VAL B C 1
ATOM 3131 O O . VAL B 1 51 ? 17.391 -11.609 -11.734 1 94.62 51 VAL B O 1
ATOM 3134 N N . LYS B 1 52 ? 17.266 -11.953 -9.492 1 89.94 52 LYS B N 1
ATOM 3135 C CA . LYS B 1 52 ? 16.5 -10.734 -9.234 1 89.94 52 LYS B CA 1
ATOM 3136 C C . LYS B 1 52 ? 17.406 -9.625 -8.711 1 89.94 52 LYS B C 1
ATOM 3138 O O . LYS B 1 52 ? 18.031 -9.773 -7.656 1 89.94 52 LYS B O 1
ATOM 3143 N N . ARG B 1 53 ? 17.469 -8.641 -9.484 1 87.88 53 ARG B N 1
ATOM 3144 C CA . ARG B 1 53 ? 18.234 -7.465 -9.07 1 87.88 53 ARG B CA 1
ATOM 3145 C C . ARG B 1 53 ? 17.328 -6.457 -8.367 1 87.88 53 ARG B C 1
ATOM 3147 O O . ARG B 1 53 ? 16.5 -5.797 -9.008 1 87.88 53 ARG B O 1
ATOM 3154 N N . LEU B 1 54 ? 17.5 -6.465 -7.027 1 79.5 54 LEU B N 1
ATOM 3155 C CA . LEU B 1 54 ? 16.578 -5.656 -6.227 1 79.5 54 LEU B CA 1
ATOM 3156 C C . LEU B 1 54 ? 16.844 -4.168 -6.445 1 79.5 54 LEU B C 1
ATOM 3158 O O . LEU B 1 54 ? 18 -3.744 -6.559 1 79.5 54 LEU B O 1
ATOM 3162 N N . ALA B 1 55 ? 15.688 -3.617 -6.707 1 63.69 55 ALA B N 1
ATOM 3163 C CA . ALA B 1 55 ? 15.805 -2.166 -6.812 1 63.69 55 ALA B CA 1
ATOM 3164 C C . ALA B 1 55 ? 16.172 -1.547 -5.469 1 63.69 55 ALA B C 1
ATOM 3166 O O . ALA B 1 55 ? 15.906 -2.129 -4.414 1 63.69 55 ALA B O 1
ATOM 3167 N N . SER B 1 56 ? 17.078 -0.795 -5.398 1 53.72 56 SER B N 1
ATOM 3168 C CA . SER B 1 56 ? 17.672 -0.175 -4.223 1 53.72 56 SER B CA 1
ATOM 3169 C C . SER B 1 56 ? 16.625 0.183 -3.186 1 53.72 56 SER B C 1
ATOM 3171 O O . SER B 1 56 ? 16.938 0.454 -2.027 1 53.72 56 SER B O 1
ATOM 3173 N N . HIS B 1 57 ? 15.367 0.15 -3.428 1 46.28 57 HIS B N 1
ATOM 3174 C CA . HIS B 1 57 ? 14.422 0.748 -2.492 1 46.28 57 HIS B CA 1
ATOM 3175 C C . HIS B 1 57 ? 14.188 -0.157 -1.286 1 46.28 57 HIS B C 1
ATOM 3177 O O . HIS B 1 57 ? 13.312 0.107 -0.463 1 46.28 57 HIS B O 1
ATOM 3183 N N . SER B 1 58 ? 14.867 -1.386 -1.125 1 45.47 58 SER B N 1
ATOM 3184 C CA . SER B 1 58 ? 14.5 -2.146 0.064 1 45.47 58 SER B CA 1
ATOM 3185 C C . SER B 1 58 ? 15.094 -1.524 1.324 1 45.47 58 SER B C 1
ATOM 3187 O O . SER B 1 58 ? 16.266 -1.171 1.354 1 45.47 58 SER B O 1
ATOM 3189 N N . GLY B 1 59 ? 14.5 -0.444 1.857 1 47.44 59 GLY B N 1
ATOM 3190 C CA . GLY B 1 59 ? 14.859 0.257 3.082 1 47.44 59 GLY B CA 1
ATOM 3191 C C . GLY B 1 59 ? 15.656 -0.599 4.051 1 47.44 59 GLY B C 1
ATOM 3192 O O . GLY B 1 59 ? 16.109 -0.114 5.09 1 47.44 59 GLY B O 1
ATOM 3193 N N . GLN B 1 60 ? 15.852 -1.767 3.699 1 53.5 60 GLN B N 1
ATOM 3194 C CA . GLN B 1 60 ? 16.438 -2.625 4.727 1 53.5 60 GLN B CA 1
ATOM 3195 C C . GLN B 1 60 ? 17.953 -2.514 4.738 1 53.5 60 GLN B C 1
ATOM 3197 O O . GLN B 1 60 ? 18.594 -2.516 3.68 1 53.5 60 GLN B O 1
ATOM 3202 N N . GLY B 1 61 ? 18.453 -1.987 5.805 1 59.88 61 GLY B N 1
ATOM 3203 C CA . GLY B 1 61 ? 19.891 -2.076 5.992 1 59.88 61 GLY B CA 1
ATOM 3204 C C . GLY B 1 61 ? 20.469 -3.377 5.477 1 59.88 61 GLY B C 1
ATOM 3205 O O . GLY B 1 61 ? 19.75 -4.359 5.285 1 59.88 61 GLY B O 1
ATOM 3206 N N . LEU B 1 62 ? 21.703 -3.305 5.051 1 65.06 62 LEU B N 1
ATOM 3207 C CA . LEU B 1 62 ? 22.406 -4.465 4.516 1 65.06 62 LEU B CA 1
ATOM 3208 C C . LEU B 1 62 ? 22.297 -5.656 5.461 1 65.06 62 LEU B C 1
ATOM 3210 O O . LEU B 1 62 ? 22.047 -6.781 5.023 1 65.06 62 LEU B O 1
ATOM 3214 N N . VAL B 1 63 ? 22.469 -5.34 6.738 1 66.75 63 VAL B N 1
ATOM 3215 C CA . VAL B 1 63 ? 22.438 -6.41 7.73 1 66.75 63 VAL B CA 1
ATOM 3216 C C . VAL B 1 63 ? 21.047 -7 7.82 1 66.75 63 VAL B C 1
ATOM 3218 O O . VAL B 1 63 ? 20.875 -8.227 7.844 1 66.75 63 VAL B O 1
ATOM 3221 N N . GLU B 1 64 ? 20.109 -6.082 7.859 1 67.38 64 GLU B N 1
ATOM 3222 C CA . GLU B 1 64 ? 18.719 -6.531 7.93 1 67.38 64 GLU B CA 1
ATOM 3223 C C . GLU B 1 64 ? 18.344 -7.344 6.695 1 67.38 64 GLU B C 1
ATOM 3225 O O . GLU B 1 64 ? 17.656 -8.367 6.805 1 67.38 64 GLU B O 1
ATOM 3230 N N . PHE B 1 65 ? 18.875 -6.969 5.594 1 74.62 65 PHE B N 1
ATOM 3231 C CA . PHE B 1 65 ? 18.609 -7.664 4.34 1 74.62 65 PHE B CA 1
ATOM 3232 C C . PHE B 1 65 ? 19.188 -9.078 4.379 1 74.62 65 PHE B C 1
ATOM 3234 O O . PHE B 1 65 ? 18.484 -10.047 4.082 1 74.62 65 PHE B O 1
ATOM 3241 N N . LYS B 1 66 ? 20.406 -9.117 4.812 1 75.62 66 LYS B N 1
ATOM 3242 C CA . LYS B 1 66 ? 21.078 -10.414 4.852 1 75.62 66 LYS B CA 1
ATOM 3243 C C . LYS B 1 66 ? 20.359 -11.367 5.812 1 75.62 66 LYS B C 1
ATOM 3245 O O . LYS B 1 66 ? 20.188 -12.547 5.504 1 75.62 66 LYS B O 1
ATOM 3250 N N . ASN B 1 67 ? 19.922 -10.859 6.902 1 77.31 67 ASN B N 1
ATOM 3251 C CA . ASN B 1 67 ? 19.234 -11.695 7.883 1 77.31 67 ASN B CA 1
ATOM 3252 C C . ASN B 1 67 ? 17.906 -12.203 7.344 1 77.31 67 ASN B C 1
ATOM 3254 O O . ASN B 1 67 ? 17.578 -13.383 7.5 1 77.31 67 ASN B O 1
ATOM 3258 N N . GLU B 1 68 ? 17.25 -11.328 6.73 1 78.06 68 GLU B N 1
ATOM 3259 C CA . GLU B 1 68 ? 15.961 -11.711 6.172 1 78.06 68 GLU B CA 1
ATOM 3260 C C . GLU B 1 68 ? 16.125 -12.742 5.062 1 78.06 68 GLU B C 1
ATOM 3262 O O . GLU B 1 68 ? 15.352 -13.703 4.988 1 78.06 68 GLU B O 1
ATOM 3267 N N . VAL B 1 69 ? 17.125 -12.516 4.32 1 84.75 69 VAL B N 1
ATOM 3268 C CA . VAL B 1 69 ? 17.359 -13.406 3.186 1 84.75 69 VAL B CA 1
ATOM 3269 C C . VAL B 1 69 ? 17.75 -14.789 3.688 1 84.75 69 VAL B C 1
ATOM 3271 O O . VAL B 1 69 ? 17.328 -15.805 3.127 1 84.75 69 VAL B O 1
ATOM 3274 N N . GLN B 1 70 ? 18.469 -14.82 4.723 1 85.19 70 GLN B N 1
ATOM 3275 C CA . GLN B 1 70 ? 18.891 -16.094 5.293 1 85.19 70 GLN B CA 1
ATOM 3276 C C . GLN B 1 70 ? 17.688 -16.859 5.855 1 85.19 70 GLN B C 1
ATOM 3278 O O . GLN B 1 70 ? 17.641 -18.094 5.77 1 85.19 70 GLN B O 1
ATOM 3283 N N . LEU B 1 71 ? 16.828 -16.156 6.422 1 84.81 71 LEU B N 1
ATOM 3284 C CA . LEU B 1 71 ? 15.617 -16.781 6.934 1 84.81 71 LEU B CA 1
ATOM 3285 C C . LEU B 1 71 ? 14.781 -17.359 5.793 1 84.81 71 LEU B C 1
ATOM 3287 O O . LEU B 1 71 ? 14.281 -18.484 5.887 1 84.81 71 LEU B O 1
ATOM 3291 N N . ILE B 1 72 ? 14.711 -16.641 4.766 1 86.62 72 ILE B N 1
ATOM 3292 C CA . ILE B 1 72 ? 13.93 -17.062 3.609 1 86.62 72 ILE B CA 1
ATOM 3293 C C . ILE B 1 72 ? 14.594 -18.281 2.971 1 86.62 72 ILE B C 1
ATOM 3295 O O . ILE B 1 72 ? 13.906 -19.188 2.488 1 86.62 72 ILE B O 1
ATOM 3299 N N . ALA B 1 73 ? 15.875 -18.266 3.029 1 88.62 73 ALA B N 1
ATOM 3300 C CA . ALA B 1 73 ? 16.625 -19.359 2.422 1 88.62 73 ALA B CA 1
ATOM 3301 C C . ALA B 1 73 ? 16.344 -20.688 3.135 1 88.62 73 ALA B C 1
ATOM 3303 O O . ALA B 1 73 ? 16.531 -21.75 2.555 1 88.62 73 ALA B O 1
ATOM 3304 N N . LYS B 1 74 ? 15.938 -20.641 4.289 1 87.75 74 LYS B N 1
ATOM 3305 C CA . LYS B 1 74 ? 15.672 -21.844 5.07 1 87.75 74 LYS B CA 1
ATOM 3306 C C . LYS B 1 74 ? 14.344 -22.484 4.668 1 87.75 74 LYS B C 1
ATOM 3308 O O . LYS B 1 74 ? 14.078 -23.641 5.004 1 87.75 74 LYS B O 1
ATOM 3313 N N . LEU B 1 75 ? 13.555 -21.734 4.047 1 90.06 75 LEU B N 1
ATOM 3314 C CA . LEU B 1 75 ? 12.273 -22.266 3.596 1 90.06 75 LEU B CA 1
ATOM 3315 C C . LEU B 1 75 ? 12.461 -23.219 2.424 1 90.06 75 LEU B C 1
ATOM 3317 O O . LEU B 1 75 ? 12.945 -22.828 1.364 1 90.06 75 LEU B O 1
ATOM 3321 N N . GLN B 1 76 ? 12.125 -24.5 2.67 1 91.5 76 GLN B N 1
ATOM 3322 C CA . GLN B 1 76 ? 12.258 -25.531 1.641 1 91.5 76 GLN B CA 1
ATOM 3323 C C . GLN B 1 76 ? 10.961 -26.312 1.481 1 91.5 76 GLN B C 1
ATOM 3325 O O . GLN B 1 76 ? 10.516 -26.984 2.418 1 91.5 76 GLN B O 1
ATOM 3330 N N . HIS B 1 77 ? 10.398 -26.25 0.361 1 95.38 77 HIS B N 1
ATOM 3331 C CA . HIS B 1 77 ? 9.172 -26.938 0.011 1 95.38 77 HIS B CA 1
ATOM 3332 C C . HIS B 1 77 ? 9.023 -27.094 -1.5 1 95.38 77 HIS B C 1
ATOM 3334 O O . HIS B 1 77 ? 9.477 -26.219 -2.256 1 95.38 77 HIS B O 1
ATOM 3340 N N . ARG B 1 78 ? 8.414 -28.094 -1.912 1 96.38 78 ARG B N 1
ATOM 3341 C CA . ARG B 1 78 ? 8.289 -28.375 -3.338 1 96.38 78 ARG B CA 1
ATOM 3342 C C . ARG B 1 78 ? 7.48 -27.281 -4.043 1 96.38 78 ARG B C 1
ATOM 3344 O O . ARG B 1 78 ? 7.613 -27.094 -5.25 1 96.38 78 ARG B O 1
ATOM 3351 N N . ASN B 1 79 ? 6.602 -26.594 -3.334 1 98.06 79 ASN B N 1
ATOM 3352 C CA . ASN B 1 79 ? 5.754 -25.562 -3.932 1 98.06 79 ASN B CA 1
ATOM 3353 C C . ASN B 1 79 ? 6.262 -24.156 -3.617 1 98.06 79 ASN B C 1
ATOM 3355 O O . ASN B 1 79 ? 5.508 -23.188 -3.697 1 98.06 79 ASN B O 1
ATOM 3359 N N . LEU B 1 80 ? 7.531 -24 -3.203 1 97.19 80 LEU B N 1
ATOM 3360 C CA . LEU B 1 80 ? 8.227 -22.734 -3.041 1 97.19 80 LEU B CA 1
ATOM 3361 C C . LEU B 1 80 ? 9.461 -22.656 -3.934 1 97.19 80 LEU B C 1
ATOM 3363 O O . LEU B 1 80 ? 10.195 -23.641 -4.051 1 97.19 80 LEU B O 1
ATOM 3367 N N . VAL B 1 81 ? 9.594 -21.547 -4.578 1 96.44 81 VAL B N 1
ATOM 3368 C CA . VAL B 1 81 ? 10.828 -21.359 -5.34 1 96.44 81 VAL B CA 1
ATOM 3369 C C . VAL B 1 81 ? 12.023 -21.359 -4.391 1 96.44 81 VAL B C 1
ATOM 3371 O O . VAL B 1 81 ? 11.984 -20.719 -3.34 1 96.44 81 VAL B O 1
ATOM 3374 N N . ARG B 1 82 ? 12.992 -21.984 -4.785 1 93.81 82 ARG B N 1
ATOM 3375 C CA . ARG B 1 82 ? 14.164 -22.125 -3.926 1 93.81 82 ARG B CA 1
ATOM 3376 C C . ARG B 1 82 ? 15.109 -20.938 -4.105 1 93.81 82 ARG B C 1
ATOM 3378 O O . ARG B 1 82 ? 15.43 -20.562 -5.234 1 93.81 82 ARG B O 1
ATOM 3385 N N . LEU B 1 83 ? 15.461 -20.359 -2.99 1 93.5 83 LEU B N 1
ATOM 3386 C CA . LEU B 1 83 ? 16.516 -19.344 -2.977 1 93.5 83 LEU B CA 1
ATOM 3387 C C . LEU B 1 83 ? 17.891 -19.984 -2.896 1 93.5 83 LEU B C 1
ATOM 3389 O O . LEU B 1 83 ? 18.219 -20.625 -1.896 1 93.5 83 LEU B O 1
ATOM 3393 N N . LEU B 1 84 ? 18.688 -19.781 -3.898 1 92 84 LEU B N 1
ATOM 3394 C CA . LEU B 1 84 ? 19.969 -20.438 -4 1 92 84 LEU B CA 1
ATOM 3395 C C . LEU B 1 84 ? 21.078 -19.609 -3.361 1 92 84 LEU B C 1
ATOM 3397 O O . LEU B 1 84 ? 22.078 -20.141 -2.893 1 92 84 LEU B O 1
ATOM 3401 N N . GLY B 1 85 ? 20.891 -18.344 -3.416 1 91.88 85 GLY B N 1
ATOM 3402 C CA . GLY B 1 85 ? 21.906 -17.469 -2.859 1 91.88 85 GLY B CA 1
ATOM 3403 C C . GLY B 1 85 ? 21.578 -15.992 -3.047 1 91.88 85 GLY B C 1
ATOM 3404 O O . GLY B 1 85 ? 20.484 -15.641 -3.457 1 91.88 85 GLY B O 1
ATOM 3405 N N . CYS B 1 86 ? 22.516 -15.148 -2.564 1 91.31 86 CYS B N 1
ATOM 3406 C CA . CYS B 1 86 ? 22.375 -13.703 -2.721 1 91.31 86 CYS B CA 1
ATOM 3407 C C . CYS B 1 86 ? 23.734 -13.047 -2.924 1 91.31 86 CYS B C 1
ATOM 3409 O O . CYS B 1 86 ? 24.781 -13.703 -2.812 1 91.31 86 CYS B O 1
ATOM 3411 N N . CYS B 1 87 ? 23.672 -11.906 -3.434 1 89.75 87 CYS B N 1
ATOM 3412 C CA . CYS B 1 87 ? 24.844 -11.055 -3.602 1 89.75 87 CYS B CA 1
ATOM 3413 C C . CYS B 1 87 ? 24.578 -9.656 -3.064 1 89.75 87 CYS B C 1
ATOM 3415 O O . CYS B 1 87 ? 23.531 -9.07 -3.338 1 89.75 87 CYS B O 1
ATOM 3417 N N . SER B 1 88 ? 25.406 -9.242 -2.178 1 83.94 88 SER B N 1
ATOM 3418 C CA . SER B 1 88 ? 25.344 -7.875 -1.68 1 83.94 88 SER B CA 1
ATOM 3419 C C . SER B 1 88 ? 26.688 -7.168 -1.812 1 83.94 88 SER B C 1
ATOM 3421 O O . SER B 1 88 ? 27.656 -7.547 -1.161 1 83.94 88 SER B O 1
ATOM 3423 N N . GLN B 1 89 ? 26.781 -6.262 -2.697 1 77.81 89 GLN B N 1
ATOM 3424 C CA . GLN B 1 89 ? 27.984 -5.48 -2.922 1 77.81 89 GLN B CA 1
ATOM 3425 C C . GLN B 1 89 ? 27.656 -4.02 -3.209 1 77.81 89 GLN B C 1
ATOM 3427 O O . GLN B 1 89 ? 27.062 -3.705 -4.242 1 77.81 89 GLN B O 1
ATOM 3432 N N . GLY B 1 90 ? 28.109 -3.219 -2.352 1 70.75 90 GLY B N 1
ATOM 3433 C CA . GLY B 1 90 ? 27.766 -1.82 -2.527 1 70.75 90 GLY B CA 1
ATOM 3434 C C . GLY B 1 90 ? 26.266 -1.586 -2.549 1 70.75 90 GLY B C 1
ATOM 3435 O O . GLY B 1 90 ? 25.547 -1.959 -1.61 1 70.75 90 GLY B O 1
ATOM 3436 N N . GLU B 1 91 ? 25.828 -1.104 -3.768 1 67.81 91 GLU B N 1
ATOM 3437 C CA . GLU B 1 91 ? 24.422 -0.777 -3.924 1 67.81 91 GLU B CA 1
ATOM 3438 C C . GLU B 1 91 ? 23.641 -1.954 -4.504 1 67.81 91 GLU B C 1
ATOM 3440 O O . GLU B 1 91 ? 22.406 -1.941 -4.523 1 67.81 91 GLU B O 1
ATOM 3445 N N . GLU B 1 92 ? 24.406 -2.932 -4.777 1 76.69 92 GLU B N 1
ATOM 3446 C CA . GLU B 1 92 ? 23.766 -4.047 -5.469 1 76.69 92 GLU B CA 1
ATOM 3447 C C . GLU B 1 92 ? 23.266 -5.094 -4.48 1 76.69 92 GLU B C 1
ATOM 3449 O O . GLU B 1 92 ? 24.031 -5.594 -3.652 1 76.69 92 GLU B O 1
ATOM 3454 N N . LYS B 1 93 ? 21.984 -5.293 -4.473 1 83.19 93 LYS B N 1
ATOM 3455 C CA . LYS B 1 93 ? 21.344 -6.406 -3.785 1 83.19 93 LYS B CA 1
ATOM 3456 C C . LYS B 1 93 ? 20.656 -7.348 -4.777 1 83.19 93 LYS B C 1
ATOM 3458 O O . LYS B 1 93 ? 19.797 -6.934 -5.543 1 83.19 93 LYS B O 1
ATOM 3463 N N . ILE B 1 94 ? 21.172 -8.539 -4.719 1 89.38 94 ILE B N 1
ATOM 3464 C CA . ILE B 1 94 ? 20.75 -9.477 -5.746 1 89.38 94 ILE B CA 1
ATOM 3465 C C . ILE B 1 94 ? 20.328 -10.797 -5.094 1 89.38 94 ILE B C 1
ATOM 3467 O O . ILE B 1 94 ? 20.984 -11.273 -4.164 1 89.38 94 ILE B O 1
ATOM 3471 N N . LEU B 1 95 ? 19.25 -11.32 -5.547 1 91.19 95 LEU B N 1
ATOM 3472 C CA . LEU B 1 95 ? 18.781 -12.633 -5.121 1 91.19 95 LEU B CA 1
ATOM 3473 C C . LEU B 1 95 ? 18.891 -13.641 -6.266 1 91.19 95 LEU B C 1
ATOM 3475 O O . LEU B 1 95 ? 18.547 -13.32 -7.406 1 91.19 95 LEU B O 1
ATOM 3479 N N . VAL B 1 96 ? 19.391 -14.789 -5.969 1 93.62 96 VAL B N 1
ATOM 3480 C CA . VAL B 1 96 ? 19.562 -15.844 -6.961 1 93.62 96 VAL B CA 1
ATOM 3481 C C . VAL B 1 96 ? 18.625 -17 -6.645 1 93.62 96 VAL B C 1
ATOM 3483 O O . VAL B 1 96 ? 18.719 -17.625 -5.582 1 93.62 96 VAL B O 1
ATOM 3486 N N . TYR B 1 97 ? 17.75 -17.312 -7.645 1 94.44 97 TYR B N 1
ATOM 3487 C CA . TYR B 1 97 ? 16.75 -18.359 -7.477 1 94.44 97 TYR B CA 1
ATOM 3488 C C . TYR B 1 97 ? 16.953 -19.484 -8.492 1 94.44 97 TYR B C 1
ATOM 3490 O O . TYR B 1 97 ? 17.641 -19.281 -9.508 1 94.44 97 TYR B O 1
ATOM 3498 N N . GLU B 1 98 ? 16.406 -20.641 -8.148 1 94.25 98 GLU B N 1
ATOM 3499 C CA . GLU B 1 98 ? 16.25 -21.656 -9.195 1 94.25 98 GLU B CA 1
ATOM 3500 C C . GLU B 1 98 ? 15.406 -21.125 -10.352 1 94.25 98 GLU B C 1
ATOM 3502 O O . GLU B 1 98 ? 14.484 -20.328 -10.141 1 94.25 98 GLU B O 1
ATOM 3507 N N . TYR B 1 99 ? 15.742 -21.531 -11.492 1 95.06 99 TYR B N 1
ATOM 3508 C CA . TYR B 1 99 ? 15.047 -21.062 -12.688 1 95.06 99 TYR B CA 1
ATOM 3509 C C . TYR B 1 99 ? 13.781 -21.875 -12.938 1 95.06 99 TYR B C 1
ATOM 3511 O O . TYR B 1 99 ? 13.789 -23.109 -12.82 1 95.06 99 TYR B O 1
ATOM 3519 N N . MET B 1 100 ? 12.688 -21.219 -13.227 1 94.81 100 MET B N 1
ATOM 3520 C CA . MET B 1 100 ? 11.406 -21.828 -13.594 1 94.81 100 MET B CA 1
ATOM 3521 C C . MET B 1 100 ? 11.141 -21.656 -15.086 1 94.81 100 MET B C 1
ATOM 3523 O O . MET B 1 100 ? 10.781 -20.578 -15.539 1 94.81 100 MET B O 1
ATOM 3527 N N . PRO B 1 101 ? 11.117 -22.672 -15.812 1 93.62 101 PRO B N 1
ATOM 3528 C CA . PRO B 1 101 ? 11.133 -22.562 -17.281 1 93.62 101 PRO B CA 1
ATOM 3529 C C . PRO B 1 101 ? 9.789 -22.125 -17.859 1 93.62 101 PRO B C 1
ATOM 3531 O O . PRO B 1 101 ? 9.742 -21.531 -18.938 1 93.62 101 PRO B O 1
ATOM 3534 N N . ASN B 1 102 ? 8.648 -22.484 -17.203 1 94.69 102 ASN B N 1
ATOM 3535 C CA . ASN B 1 102 ? 7.34 -22.188 -17.797 1 94.69 102 ASN B CA 1
ATOM 3536 C C . ASN B 1 102 ? 6.809 -20.828 -17.344 1 94.69 102 ASN B C 1
ATOM 3538 O O . ASN B 1 102 ? 5.625 -20.547 -17.516 1 94.69 102 ASN B O 1
ATOM 3542 N N . LYS B 1 103 ? 7.598 -19.984 -16.703 1 92.81 103 LYS B N 1
ATOM 3543 C CA . LYS B 1 103 ? 7.258 -18.609 -16.328 1 92.81 103 LYS B CA 1
ATOM 3544 C C . LYS B 1 103 ? 6.129 -18.594 -15.297 1 92.81 103 LYS B C 1
ATOM 3546 O O . LYS B 1 103 ? 5.996 -19.516 -14.492 1 92.81 103 LYS B O 1
ATOM 3551 N N . SER B 1 104 ? 5.496 -17.484 -15.211 1 95.25 104 SER B N 1
ATOM 3552 C CA . SER B 1 104 ? 4.492 -17.281 -14.172 1 95.25 104 SER B CA 1
ATOM 3553 C C . SER B 1 104 ? 3.113 -17.734 -14.641 1 95.25 104 SER B C 1
ATOM 3555 O O . SER B 1 104 ? 2.871 -17.859 -15.844 1 95.25 104 SER B O 1
ATOM 3557 N N . LEU B 1 105 ? 2.258 -18 -13.703 1 97.5 105 LEU B N 1
ATOM 3558 C CA . LEU B 1 105 ? 0.902 -18.484 -13.945 1 97.5 105 LEU B CA 1
ATOM 3559 C C . LEU B 1 105 ? 0.112 -17.5 -14.789 1 97.5 105 LEU B C 1
ATOM 3561 O O . LEU B 1 105 ? -0.692 -17.891 -15.633 1 97.5 105 LEU B O 1
ATOM 3565 N N . ASP B 1 106 ? 0.32 -16.172 -14.578 1 94.88 106 ASP B N 1
ATOM 3566 C CA . ASP B 1 106 ? -0.417 -15.148 -15.32 1 94.88 106 ASP B CA 1
ATOM 3567 C C . ASP B 1 106 ? -0.112 -15.219 -16.812 1 94.88 106 ASP B C 1
ATOM 3569 O O . ASP B 1 106 ? -0.933 -14.82 -17.641 1 94.88 106 ASP B O 1
ATOM 3573 N N . PHE B 1 107 ? 0.968 -15.812 -17.172 1 94.19 107 PHE B N 1
ATOM 3574 C CA . PHE B 1 107 ? 1.375 -16 -18.562 1 94.19 107 PHE B CA 1
ATOM 3575 C C . PHE B 1 107 ? 0.434 -16.953 -19.281 1 94.19 107 PHE B C 1
ATOM 3577 O O . PHE B 1 107 ? 0.326 -16.938 -20.5 1 94.19 107 PHE B O 1
ATOM 3584 N N . PHE B 1 108 ? -0.299 -17.766 -18.547 1 95.62 108 PHE B N 1
ATOM 3585 C CA . PHE B 1 108 ? -1.16 -18.781 -19.125 1 95.62 108 PHE B CA 1
ATOM 3586 C C . PHE B 1 108 ? -2.629 -18.422 -18.938 1 95.62 108 PHE B C 1
ATOM 3588 O O . PHE B 1 108 ? -3.369 -18.281 -19.922 1 95.62 108 PHE B O 1
ATOM 3595 N N . ILE B 1 109 ? -3.027 -18.109 -17.797 1 95.06 109 ILE B N 1
ATOM 3596 C CA . ILE B 1 109 ? -4.449 -18.094 -17.484 1 95.06 109 ILE B CA 1
ATOM 3597 C C . ILE B 1 109 ? -5.102 -16.844 -18.047 1 95.06 109 ILE B C 1
ATOM 3599 O O . ILE B 1 109 ? -6.312 -16.797 -18.266 1 95.06 109 ILE B O 1
ATOM 3603 N N . PHE B 1 110 ? -4.316 -15.797 -18.297 1 93.62 110 PHE B N 1
ATOM 3604 C CA . PHE B 1 110 ? -4.914 -14.562 -18.781 1 93.62 110 PHE B CA 1
ATOM 3605 C C . PHE B 1 110 ? -4.695 -14.406 -20.281 1 93.62 110 PHE B C 1
ATOM 3607 O O . PHE B 1 110 ? -5.125 -13.422 -20.875 1 93.62 110 PHE B O 1
ATOM 3614 N N . ASP B 1 111 ? -4.055 -15.352 -20.891 1 93.88 111 ASP B N 1
ATOM 3615 C CA . ASP B 1 111 ? -3.791 -15.312 -22.328 1 93.88 111 ASP B CA 1
ATOM 3616 C C . ASP B 1 111 ? -4.734 -16.25 -23.078 1 93.88 111 ASP B C 1
ATOM 3618 O O . ASP B 1 111 ? -4.762 -17.453 -22.812 1 93.88 111 ASP B O 1
ATOM 3622 N N . GLU B 1 112 ? -5.418 -15.766 -24.047 1 90.44 112 GLU B N 1
ATOM 3623 C CA . GLU B 1 112 ? -6.461 -16.5 -24.766 1 90.44 112 GLU B CA 1
ATOM 3624 C C . GLU B 1 112 ? -5.875 -17.688 -25.516 1 90.44 112 GLU B C 1
ATOM 3626 O O . GLU B 1 112 ? -6.527 -18.719 -25.656 1 90.44 112 GLU B O 1
ATOM 3631 N N . ARG B 1 113 ? -4.723 -17.594 -25.922 1 91.12 113 ARG B N 1
ATOM 3632 C CA . ARG B 1 113 ? -4.102 -18.672 -26.703 1 91.12 113 ARG B CA 1
ATOM 3633 C C . ARG B 1 113 ? -3.473 -19.719 -25.781 1 91.12 113 ARG B C 1
ATOM 3635 O O . ARG B 1 113 ? -3.592 -20.922 -26.031 1 91.12 113 ARG B O 1
ATOM 3642 N N . ARG B 1 114 ? -2.916 -19.312 -24.703 1 92.88 114 ARG B N 1
ATOM 3643 C CA . ARG B 1 114 ? -2.164 -20.203 -23.844 1 92.88 114 ARG B CA 1
ATOM 3644 C C . ARG B 1 114 ? -3.082 -20.891 -22.828 1 92.88 114 ARG B C 1
ATOM 3646 O O . ARG B 1 114 ? -2.746 -21.938 -22.281 1 92.88 114 ARG B O 1
ATOM 3653 N N . LYS B 1 115 ? -4.141 -20.203 -22.625 1 90.25 115 LYS B N 1
ATOM 3654 C CA . LYS B 1 115 ? -5.031 -20.734 -21.594 1 90.25 115 LYS B CA 1
ATOM 3655 C C . LYS B 1 115 ? -5.531 -22.125 -21.969 1 90.25 115 LYS B C 1
ATOM 3657 O O . LYS B 1 115 ? -5.914 -22.922 -21.109 1 90.25 115 LYS B O 1
ATOM 3662 N N . VAL B 1 116 ? -5.566 -22.5 -23.219 1 87.62 116 VAL B N 1
ATOM 3663 C CA . VAL B 1 116 ? -6.027 -23.797 -23.688 1 87.62 116 VAL B CA 1
ATOM 3664 C C . VAL B 1 116 ? -5.105 -24.891 -23.156 1 87.62 116 VAL B C 1
ATOM 3666 O O . VAL B 1 116 ? -5.508 -26.047 -23.047 1 87.62 116 VAL B O 1
ATOM 3669 N N . LEU B 1 117 ? -3.9 -24.562 -22.812 1 90.06 117 LEU B N 1
ATOM 3670 C CA . LEU B 1 117 ? -2.93 -25.516 -22.297 1 90.06 117 LEU B CA 1
ATOM 3671 C C . LEU B 1 117 ? -3.221 -25.844 -20.828 1 90.06 117 LEU B C 1
ATOM 3673 O O . LEU B 1 117 ? -2.66 -26.781 -20.281 1 90.06 117 LEU B O 1
ATOM 3677 N N . MET B 1 118 ? -4.109 -25.062 -20.25 1 92.56 118 MET B N 1
ATOM 3678 C CA . MET B 1 118 ? -4.484 -25.234 -18.859 1 92.56 118 MET B CA 1
ATOM 3679 C C . MET B 1 118 ? -5.824 -25.953 -18.734 1 92.56 118 MET B C 1
ATOM 3681 O O . MET B 1 118 ? -6.863 -25.328 -18.547 1 92.56 118 MET B O 1
ATOM 3685 N N . ASP B 1 119 ? -5.75 -27.266 -18.766 1 91.38 119 ASP B N 1
ATOM 3686 C CA . ASP B 1 119 ? -6.984 -28.016 -18.609 1 91.38 119 ASP B CA 1
ATOM 3687 C C . ASP B 1 119 ? -7.371 -28.125 -17.125 1 91.38 119 ASP B C 1
ATOM 3689 O O . ASP B 1 119 ? -6.68 -27.594 -16.266 1 91.38 119 ASP B O 1
ATOM 3693 N N . TRP B 1 120 ? -8.398 -28.766 -16.859 1 92.31 120 TRP B N 1
ATOM 3694 C CA . TRP B 1 120 ? -8.945 -28.797 -15.508 1 92.31 120 TRP B CA 1
ATOM 3695 C C . TRP B 1 120 ? -7.957 -29.453 -14.539 1 92.31 120 TRP B C 1
ATOM 3697 O O . TRP B 1 120 ? -7.695 -28.922 -13.461 1 92.31 120 TRP B O 1
ATOM 3707 N N . ASN B 1 121 ? -7.445 -30.562 -14.938 1 91.94 121 ASN B N 1
ATOM 3708 C CA . ASN B 1 121 ? -6.539 -31.297 -14.055 1 91.94 121 ASN B CA 1
ATOM 3709 C C . ASN B 1 121 ? -5.316 -30.453 -13.695 1 91.94 121 ASN B C 1
ATOM 3711 O O . ASN B 1 121 ? -4.875 -30.453 -12.539 1 91.94 121 ASN B O 1
ATOM 3715 N N . ARG B 1 122 ? -4.805 -29.781 -14.672 1 94.44 122 ARG B N 1
ATOM 3716 C CA . ARG B 1 122 ? -3.662 -28.906 -14.43 1 94.44 122 ARG B CA 1
ATOM 3717 C C . ARG B 1 122 ? -4.039 -27.75 -13.5 1 94.44 122 ARG B C 1
ATOM 3719 O O . ARG B 1 122 ? -3.305 -27.438 -12.562 1 94.44 122 ARG B O 1
ATOM 3726 N N . ARG B 1 123 ? -5.164 -27.156 -13.781 1 96 123 ARG B N 1
ATOM 3727 C CA . ARG B 1 123 ? -5.621 -26.047 -12.945 1 96 123 ARG B CA 1
ATOM 3728 C C . ARG B 1 123 ? -5.832 -26.516 -11.508 1 96 123 ARG B C 1
ATOM 3730 O O . ARG B 1 123 ? -5.422 -25.828 -10.562 1 96 123 ARG B O 1
ATOM 3737 N N . LEU B 1 124 ? -6.453 -27.656 -11.367 1 95.5 124 LEU B N 1
ATOM 3738 C CA . LEU B 1 124 ? -6.688 -28.188 -10.031 1 95.5 124 LEU B CA 1
ATOM 3739 C C . LEU B 1 124 ? -5.371 -28.484 -9.328 1 95.5 124 LEU B C 1
ATOM 3741 O O . LEU B 1 124 ? -5.207 -28.156 -8.148 1 95.5 124 LEU B O 1
ATOM 3745 N N . SER B 1 125 ? -4.492 -29.109 -10.031 1 97 125 SER B N 1
ATOM 3746 C CA . SER B 1 125 ? -3.182 -29.422 -9.469 1 97 125 SER B CA 1
ATOM 3747 C C . SER B 1 125 ? -2.457 -28.156 -9.023 1 97 125 SER B C 1
ATOM 3749 O O . SER B 1 125 ? -1.815 -28.141 -7.973 1 97 125 SER B O 1
ATOM 3751 N N . ILE B 1 126 ? -2.576 -27.141 -9.789 1 98.38 126 ILE B N 1
ATOM 3752 C CA . ILE B 1 126 ? -1.943 -25.875 -9.469 1 98.38 126 ILE B CA 1
ATOM 3753 C C . ILE B 1 126 ? -2.578 -25.281 -8.219 1 98.38 126 ILE B C 1
ATOM 3755 O O . ILE B 1 126 ? -1.874 -24.844 -7.305 1 98.38 126 ILE B O 1
ATOM 3759 N N . ILE B 1 127 ? -3.881 -25.297 -8.156 1 98.62 127 ILE B N 1
ATOM 3760 C CA . ILE B 1 127 ? -4.598 -24.797 -6.992 1 98.62 127 ILE B CA 1
ATOM 3761 C C . ILE B 1 127 ? -4.152 -25.547 -5.746 1 98.62 127 ILE B C 1
ATOM 3763 O O . ILE B 1 127 ? -3.82 -24.938 -4.727 1 98.62 127 ILE B O 1
ATOM 3767 N N . GLU B 1 128 ? -4.105 -26.812 -5.848 1 98.38 128 GLU B N 1
ATOM 3768 C CA . GLU B 1 128 ? -3.715 -27.672 -4.723 1 98.38 128 GLU B CA 1
ATOM 3769 C C . GLU B 1 128 ? -2.268 -27.406 -4.316 1 98.38 128 GLU B C 1
ATOM 3771 O O . GLU B 1 128 ? -1.955 -27.344 -3.125 1 98.38 128 GLU B O 1
ATOM 3776 N N . GLY B 1 129 ? -1.405 -27.297 -5.273 1 98.69 129 GLY B N 1
ATOM 3777 C CA . GLY B 1 129 ? -0.008 -27.016 -4.984 1 98.69 129 GLY B CA 1
ATOM 3778 C C . GLY B 1 129 ? 0.2 -25.688 -4.27 1 98.69 129 GLY B C 1
ATOM 3779 O O . GLY B 1 129 ? 0.994 -25.609 -3.33 1 98.69 129 GLY B O 1
ATOM 3780 N N . ILE B 1 130 ? -0.493 -24.641 -4.707 1 98.81 130 ILE B N 1
ATOM 3781 C CA . ILE B 1 130 ? -0.398 -23.344 -4.055 1 98.81 130 ILE B CA 1
ATOM 3782 C C . ILE B 1 130 ? -0.887 -23.453 -2.613 1 98.81 130 ILE B C 1
ATOM 3784 O O . ILE B 1 130 ? -0.258 -22.906 -1.697 1 98.81 130 ILE B O 1
ATOM 3788 N N . ALA B 1 131 ? -1.982 -24.141 -2.441 1 98.81 131 ALA B N 1
ATOM 3789 C CA . ALA B 1 131 ? -2.529 -24.328 -1.1 1 98.81 131 ALA B CA 1
ATOM 3790 C C . ALA B 1 131 ? -1.521 -25.031 -0.188 1 98.81 131 ALA B C 1
ATOM 3792 O O . ALA B 1 131 ? -1.332 -24.625 0.961 1 98.81 131 ALA B O 1
ATOM 3793 N N . GLU B 1 132 ? -0.901 -26 -0.688 1 98.5 132 GLU B N 1
ATOM 3794 C CA . GLU B 1 132 ? 0.104 -26.734 0.079 1 98.5 132 GLU B CA 1
ATOM 3795 C C . GLU B 1 132 ? 1.284 -25.828 0.437 1 98.5 132 GLU B C 1
ATOM 3797 O O . GLU B 1 132 ? 1.808 -25.906 1.551 1 98.5 132 GLU B O 1
ATOM 3802 N N . GLY B 1 133 ? 1.742 -25.062 -0.515 1 98.5 133 GLY B N 1
ATOM 3803 C CA . GLY B 1 133 ? 2.812 -24.125 -0.243 1 98.5 133 GLY B CA 1
ATOM 3804 C C . GLY B 1 133 ? 2.471 -23.141 0.858 1 98.5 133 GLY B C 1
ATOM 3805 O O . GLY B 1 133 ? 3.291 -22.875 1.741 1 98.5 133 GLY B O 1
ATOM 3806 N N . LEU B 1 134 ? 1.276 -22.594 0.808 1 98.56 134 LEU B N 1
ATOM 3807 C CA . LEU B 1 134 ? 0.83 -21.641 1.827 1 98.56 134 LEU B CA 1
ATOM 3808 C C . LEU B 1 134 ? 0.713 -22.328 3.186 1 98.56 134 LEU B C 1
ATOM 3810 O O . LEU B 1 134 ? 1.066 -21.75 4.211 1 98.56 134 LEU B O 1
ATOM 3814 N N . LEU B 1 135 ? 0.138 -23.547 3.145 1 98.19 135 LEU B N 1
ATOM 3815 C CA . LEU B 1 135 ? 0.035 -24.297 4.387 1 98.19 135 LEU B CA 1
ATOM 3816 C C . LEU B 1 135 ? 1.406 -24.484 5.031 1 98.19 135 LEU B C 1
ATOM 3818 O O . LEU B 1 135 ? 1.561 -24.297 6.238 1 98.19 135 LEU B O 1
ATOM 3822 N N . TYR B 1 136 ? 2.379 -24.781 4.273 1 97.44 136 TYR B N 1
ATOM 3823 C CA . TYR B 1 136 ? 3.746 -24.922 4.766 1 97.44 136 TYR B CA 1
ATOM 3824 C C . TYR B 1 136 ? 4.227 -23.609 5.395 1 97.44 136 TYR B C 1
ATOM 3826 O O . TYR B 1 136 ? 4.758 -23.609 6.508 1 97.44 136 TYR B O 1
ATOM 3834 N N . LEU B 1 137 ? 4.039 -22.469 4.738 1 96.69 137 LEU B N 1
ATOM 3835 C CA . LEU B 1 137 ? 4.484 -21.156 5.215 1 96.69 137 LEU B CA 1
ATOM 3836 C C . LEU B 1 137 ? 3.795 -20.797 6.523 1 96.69 137 LEU B C 1
ATOM 3838 O O . LEU B 1 137 ? 4.41 -20.203 7.41 1 96.69 137 LEU B O 1
ATOM 3842 N N . HIS B 1 138 ? 2.564 -21.203 6.621 1 95.81 138 HIS B N 1
ATOM 3843 C CA . HIS B 1 138 ? 1.738 -20.75 7.73 1 95.81 138 HIS B CA 1
ATOM 3844 C C . HIS B 1 138 ? 1.895 -21.656 8.945 1 95.81 138 HIS B C 1
ATOM 3846 O O . HIS B 1 138 ? 1.735 -21.219 10.086 1 95.81 138 HIS B O 1
ATOM 3852 N N . LYS B 1 139 ? 2.164 -22.922 8.703 1 93 139 LYS B N 1
ATOM 3853 C CA . LYS B 1 139 ? 1.982 -23.859 9.812 1 93 139 LYS B CA 1
ATOM 3854 C C . LYS B 1 139 ? 3.156 -24.828 9.914 1 93 139 LYS B C 1
ATOM 3856 O O . LYS B 1 139 ? 3.572 -25.188 11.016 1 93 139 LYS B O 1
ATOM 3861 N N . HIS B 1 140 ? 3.693 -25.312 8.859 1 92.56 140 HIS B N 1
ATOM 3862 C CA . HIS B 1 140 ? 4.578 -26.469 8.906 1 92.56 140 HIS B CA 1
ATOM 3863 C C . HIS B 1 140 ? 6.043 -26.047 8.945 1 92.56 140 HIS B C 1
ATOM 3865 O O . HIS B 1 140 ? 6.906 -26.828 9.352 1 92.56 140 HIS B O 1
ATOM 3871 N N . SER B 1 141 ? 6.344 -24.859 8.508 1 90.44 141 SER B N 1
ATOM 3872 C CA . SER B 1 141 ? 7.715 -24.375 8.602 1 90.44 141 SER B CA 1
ATOM 3873 C C . SER B 1 141 ? 8.07 -24 10.031 1 90.44 141 SER B C 1
ATOM 3875 O O . SER B 1 141 ? 7.184 -23.844 10.875 1 90.44 141 SER B O 1
ATOM 3877 N N . ARG B 1 142 ? 9.383 -23.906 10.305 1 87.31 142 ARG B N 1
ATOM 3878 C CA . ARG B 1 142 ? 9.852 -23.484 11.625 1 87.31 142 ARG B CA 1
ATOM 3879 C C . ARG B 1 142 ? 9.555 -22 11.844 1 87.31 142 ARG B C 1
ATOM 3881 O O . ARG B 1 142 ? 9.656 -21.5 12.969 1 87.31 142 ARG B O 1
ATOM 3888 N N . LEU B 1 143 ? 9.242 -21.359 10.773 1 88.06 143 LEU B N 1
ATOM 3889 C CA . LEU B 1 143 ? 8.867 -19.953 10.797 1 88.06 143 LEU B CA 1
ATOM 3890 C C . LEU B 1 143 ? 7.426 -19.766 10.32 1 88.06 143 LEU B C 1
ATOM 3892 O O . LEU B 1 143 ? 6.922 -20.578 9.531 1 88.06 143 LEU B O 1
ATOM 3896 N N . ARG B 1 144 ? 6.812 -18.859 10.883 1 91.69 144 ARG B N 1
ATOM 3897 C CA . ARG B 1 144 ? 5.535 -18.438 10.32 1 91.69 144 ARG B CA 1
ATOM 3898 C C . ARG B 1 144 ? 5.727 -17.281 9.352 1 91.69 144 ARG B C 1
ATOM 3900 O O . ARG B 1 144 ? 6.23 -16.219 9.734 1 91.69 144 ARG B O 1
ATOM 3907 N N . VAL B 1 145 ? 5.324 -17.5 8.172 1 94.19 145 VAL B N 1
ATOM 3908 C CA . VAL B 1 145 ? 5.562 -16.516 7.137 1 94.19 145 VAL B CA 1
ATOM 3909 C C . VAL B 1 145 ? 4.234 -16.062 6.527 1 94.19 145 VAL B C 1
ATOM 3911 O O . VAL B 1 145 ? 3.424 -16.891 6.117 1 94.19 145 VAL B O 1
ATOM 3914 N N . ILE B 1 146 ? 3.945 -14.812 6.535 1 95.44 146 ILE B N 1
ATOM 3915 C CA . ILE B 1 146 ? 2.842 -14.211 5.793 1 95.44 146 ILE B CA 1
ATOM 3916 C C . ILE B 1 146 ? 3.365 -13.594 4.5 1 95.44 146 ILE B C 1
ATOM 3918 O O . ILE B 1 146 ? 4.176 -12.664 4.531 1 95.44 146 ILE B O 1
ATOM 3922 N N . HIS B 1 147 ? 2.99 -14.07 3.355 1 95.81 147 HIS B N 1
ATOM 3923 C CA . HIS B 1 147 ? 3.557 -13.711 2.059 1 95.81 147 HIS B CA 1
ATOM 3924 C C . HIS B 1 147 ? 3.227 -12.273 1.689 1 95.81 147 HIS B C 1
ATOM 3926 O O . HIS B 1 147 ? 4.109 -11.516 1.279 1 95.81 147 HIS B O 1
ATOM 3932 N N . ARG B 1 148 ? 1.859 -11.898 1.738 1 94.88 148 ARG B N 1
ATOM 3933 C CA . ARG B 1 148 ? 1.312 -10.547 1.644 1 94.88 148 ARG B CA 1
ATOM 3934 C C . ARG B 1 148 ? 1.281 -10.07 0.195 1 94.88 148 ARG B C 1
ATOM 3936 O O . ARG B 1 148 ? 0.863 -8.945 -0.083 1 94.88 148 ARG B O 1
ATOM 3943 N N . ASP B 1 149 ? 1.645 -10.93 -0.754 1 94.38 149 ASP B N 1
ATOM 3944 C CA . ASP B 1 149 ? 1.572 -10.523 -2.154 1 94.38 149 ASP B CA 1
ATOM 3945 C C . ASP B 1 149 ? 1.334 -11.727 -3.064 1 94.38 149 ASP B C 1
ATOM 3947 O O . ASP B 1 149 ? 1.991 -11.867 -4.098 1 94.38 149 ASP B O 1
ATOM 3951 N N . LEU B 1 150 ? 0.494 -12.594 -2.658 1 97.12 150 LEU B N 1
ATOM 3952 C CA . LEU B 1 150 ? 0.12 -13.742 -3.473 1 97.12 150 LEU B CA 1
ATOM 3953 C C . LEU B 1 150 ? -0.74 -13.32 -4.656 1 97.12 150 LEU B C 1
ATOM 3955 O O . LEU B 1 150 ? -1.774 -12.672 -4.477 1 97.12 150 LEU B O 1
ATOM 3959 N N . LYS B 1 151 ? -0.314 -13.602 -5.855 1 95.81 151 LYS B N 1
ATOM 3960 C CA . LYS B 1 151 ? -0.966 -13.273 -7.117 1 95.81 151 LYS B CA 1
ATOM 3961 C C . LYS B 1 151 ? -0.414 -14.125 -8.258 1 95.81 151 LYS B C 1
ATOM 3963 O O . LYS B 1 151 ? 0.622 -14.781 -8.109 1 95.81 151 LYS B O 1
ATOM 3968 N N . PRO B 1 152 ? -1.062 -14.172 -9.375 1 96.38 152 PRO B N 1
ATOM 3969 C CA . PRO B 1 152 ? -0.66 -15.094 -10.438 1 96.38 152 PRO B CA 1
ATOM 3970 C C . PRO B 1 152 ? 0.77 -14.859 -10.922 1 96.38 152 PRO B C 1
ATOM 3972 O O . PRO B 1 152 ? 1.482 -15.812 -11.25 1 96.38 152 PRO B O 1
ATOM 3975 N N . SER B 1 153 ? 1.24 -13.609 -10.875 1 94.19 153 SER B N 1
ATOM 3976 C CA . SER B 1 153 ? 2.58 -13.305 -11.359 1 94.19 153 SER B CA 1
ATOM 3977 C C . SER B 1 153 ? 3.648 -13.797 -10.391 1 94.19 153 SER B C 1
ATOM 3979 O O . SER B 1 153 ? 4.824 -13.883 -10.75 1 94.19 153 SER B O 1
ATOM 3981 N N . ASN B 1 154 ? 3.211 -14.117 -9.195 1 95 154 ASN B N 1
ATOM 3982 C CA . ASN B 1 154 ? 4.152 -14.602 -8.195 1 95 154 ASN B CA 1
ATOM 3983 C C . ASN B 1 154 ? 4.043 -16.109 -8.008 1 95 154 ASN B C 1
ATOM 3985 O O . ASN B 1 154 ? 4.555 -16.672 -7.031 1 95 154 ASN B O 1
ATOM 3989 N N . ILE B 1 155 ? 3.283 -16.766 -8.875 1 98.06 155 ILE B N 1
ATOM 3990 C CA . ILE B 1 155 ? 3.24 -18.219 -8.977 1 98.06 155 ILE B CA 1
ATOM 3991 C C . ILE B 1 155 ? 3.988 -18.672 -10.227 1 98.06 155 ILE B C 1
ATOM 3993 O O . ILE B 1 155 ? 3.502 -18.484 -11.352 1 98.06 155 ILE B O 1
ATOM 3997 N N . LEU B 1 156 ? 5.129 -19.25 -9.992 1 97.38 156 LEU B N 1
ATOM 3998 C CA . LEU B 1 156 ? 5.918 -19.734 -11.117 1 97.38 156 LEU B CA 1
ATOM 3999 C C . LEU B 1 156 ? 5.656 -21.219 -11.352 1 97.38 156 LEU B C 1
ATOM 4001 O O . LEU B 1 156 ? 5.246 -21.938 -10.438 1 97.38 156 LEU B O 1
ATOM 4005 N N . LEU B 1 157 ? 5.82 -21.625 -12.594 1 97.81 157 LEU B N 1
ATOM 4006 C CA . LEU B 1 157 ? 5.562 -23.016 -12.969 1 97.81 157 LEU B CA 1
ATOM 4007 C C . LEU B 1 157 ? 6.844 -23.719 -13.414 1 97.81 157 LEU B C 1
ATOM 4009 O O . LEU B 1 157 ? 7.582 -23.188 -14.25 1 97.81 157 LEU B O 1
ATOM 4013 N N . ASP B 1 158 ? 7.098 -24.875 -12.844 1 96.62 158 ASP B N 1
ATOM 4014 C CA . ASP B 1 158 ? 8.281 -25.625 -13.234 1 96.62 158 ASP B CA 1
ATOM 4015 C C . ASP B 1 158 ? 8.039 -26.391 -14.539 1 96.62 158 ASP B C 1
ATOM 4017 O O . ASP B 1 158 ? 7.043 -26.156 -15.219 1 96.62 158 ASP B O 1
ATOM 4021 N N . ASN B 1 159 ? 8.984 -27.266 -14.867 1 94.94 159 ASN B N 1
ATOM 4022 C CA . ASN B 1 159 ? 8.945 -27.984 -16.141 1 94.94 159 ASN B CA 1
ATOM 4023 C C . ASN B 1 159 ? 7.699 -28.859 -16.25 1 94.94 159 ASN B C 1
ATOM 4025 O O . ASN B 1 159 ? 7.188 -29.094 -17.344 1 94.94 159 ASN B O 1
ATOM 4029 N N . GLU B 1 160 ? 7.188 -29.375 -15.125 1 95.56 160 GLU B N 1
ATOM 4030 C CA . GLU B 1 160 ? 6.016 -30.234 -15.094 1 95.56 160 GLU B CA 1
ATOM 4031 C C . GLU B 1 160 ? 4.746 -29.453 -14.797 1 95.56 160 GLU B C 1
ATOM 4033 O O . GLU B 1 160 ? 3.699 -30.031 -14.508 1 95.56 160 GLU B O 1
ATOM 4038 N N . MET B 1 161 ? 4.789 -28.125 -14.719 1 96.38 161 MET B N 1
ATOM 4039 C CA . MET B 1 161 ? 3.67 -27.219 -14.516 1 96.38 161 MET B CA 1
ATOM 4040 C C . MET B 1 161 ? 3.221 -27.234 -13.055 1 96.38 161 MET B C 1
ATOM 4042 O O . MET B 1 161 ? 2.086 -26.859 -12.75 1 96.38 161 MET B O 1
ATOM 4046 N N . ASN B 1 162 ? 4.18 -27.734 -12.234 1 97.5 162 ASN B N 1
ATOM 4047 C CA . ASN B 1 162 ? 3.9 -27.594 -10.805 1 97.5 162 ASN B CA 1
ATOM 4048 C C . ASN B 1 162 ? 4.098 -26.156 -10.336 1 97.5 162 ASN B C 1
ATOM 4050 O O . ASN B 1 162 ? 5.055 -25.5 -10.742 1 97.5 162 ASN B O 1
ATOM 4054 N N . PRO B 1 163 ? 3.156 -25.703 -9.531 1 98.62 163 PRO B N 1
ATOM 4055 C CA . PRO B 1 163 ? 3.27 -24.312 -9.07 1 98.62 163 PRO B CA 1
ATOM 4056 C C . PRO B 1 163 ? 4.301 -24.141 -7.961 1 98.62 163 PRO B C 1
ATOM 4058 O O . PRO B 1 163 ? 4.426 -25 -7.09 1 98.62 163 PRO B O 1
ATOM 4061 N N . LYS B 1 164 ? 5.043 -23.047 -7.953 1 98.5 164 LYS B N 1
ATOM 4062 C CA . LYS B 1 164 ? 5.953 -22.641 -6.887 1 98.5 164 LYS B CA 1
ATOM 4063 C C . LYS B 1 164 ? 5.742 -21.172 -6.523 1 98.5 164 LYS B C 1
ATOM 4065 O O . LYS B 1 164 ? 5.793 -20.297 -7.387 1 98.5 164 LYS B O 1
ATOM 4070 N N . ILE B 1 165 ? 5.445 -20.938 -5.285 1 98.12 165 ILE B N 1
ATOM 4071 C CA . ILE B 1 165 ? 5.266 -19.578 -4.781 1 98.12 165 ILE B CA 1
ATOM 4072 C C . ILE B 1 165 ? 6.609 -18.859 -4.781 1 98.12 165 ILE B C 1
ATOM 4074 O O . ILE B 1 165 ? 7.621 -19.406 -4.352 1 98.12 165 ILE B O 1
ATOM 4078 N N . SER B 1 166 ? 6.605 -17.625 -5.305 1 94.88 166 SER B N 1
ATOM 4079 C CA . SER B 1 166 ? 7.824 -16.828 -5.391 1 94.88 166 SER B CA 1
ATOM 4080 C C . SER B 1 166 ? 7.609 -15.414 -4.859 1 94.88 166 SER B C 1
ATOM 4082 O O . SER B 1 166 ? 6.527 -15.094 -4.363 1 94.88 166 SER B O 1
ATOM 4084 N N . ASP B 1 167 ? 8.641 -14.617 -4.84 1 89.06 167 ASP B N 1
ATOM 4085 C CA . ASP B 1 167 ? 8.648 -13.195 -4.508 1 89.06 167 ASP B CA 1
ATOM 4086 C C . ASP B 1 167 ? 8.211 -12.969 -3.062 1 89.06 167 ASP B C 1
ATOM 4088 O O . ASP B 1 167 ? 7.109 -12.477 -2.814 1 89.06 167 ASP B O 1
ATOM 4092 N N . PHE B 1 168 ? 9.109 -13.156 -2.209 1 88.81 168 PHE B N 1
ATOM 4093 C CA . PHE B 1 168 ? 8.875 -12.969 -0.781 1 88.81 168 PHE B CA 1
ATOM 4094 C C . PHE B 1 168 ? 9.281 -11.562 -0.347 1 88.81 168 PHE B C 1
ATOM 4096 O O . PHE B 1 168 ? 9.648 -11.344 0.811 1 88.81 168 PHE B O 1
ATOM 4103 N N . GLY B 1 169 ? 9.234 -10.641 -1.254 1 81.12 169 GLY B N 1
ATOM 4104 C CA . GLY B 1 169 ? 9.672 -9.281 -0.999 1 81.12 169 GLY B CA 1
ATOM 4105 C C . GLY B 1 169 ? 8.852 -8.578 0.068 1 81.12 169 GLY B C 1
ATOM 4106 O O . GLY B 1 169 ? 9.367 -7.73 0.798 1 81.12 169 GLY B O 1
ATOM 4107 N N . LEU B 1 170 ? 7.629 -8.875 0.176 1 82.12 170 LEU B N 1
ATOM 4108 C CA . LEU B 1 170 ? 6.742 -8.234 1.141 1 82.12 170 LEU B CA 1
ATOM 4109 C C . LEU B 1 170 ? 6.477 -9.156 2.326 1 82.12 170 LEU B C 1
ATOM 4111 O O . LEU B 1 170 ? 5.758 -8.781 3.256 1 82.12 170 LEU B O 1
ATOM 4115 N N . ALA B 1 171 ? 7.094 -10.273 2.303 1 89.31 171 ALA B N 1
ATOM 4116 C CA . ALA B 1 171 ? 6.801 -11.281 3.316 1 89.31 171 ALA B CA 1
ATOM 4117 C C . ALA B 1 171 ? 7.223 -10.805 4.703 1 89.31 171 ALA B C 1
ATOM 4119 O O . ALA B 1 171 ? 8.195 -10.062 4.844 1 89.31 171 ALA B O 1
ATOM 4120 N N . LYS B 1 172 ? 6.441 -11.141 5.656 1 89.44 172 LYS B N 1
ATOM 4121 C CA . LYS B 1 172 ? 6.781 -10.953 7.066 1 89.44 172 LYS B CA 1
ATOM 4122 C C . LYS B 1 172 ? 7 -12.289 7.762 1 89.44 172 LYS B C 1
ATOM 4124 O O . LYS B 1 172 ? 6.207 -13.219 7.598 1 89.44 172 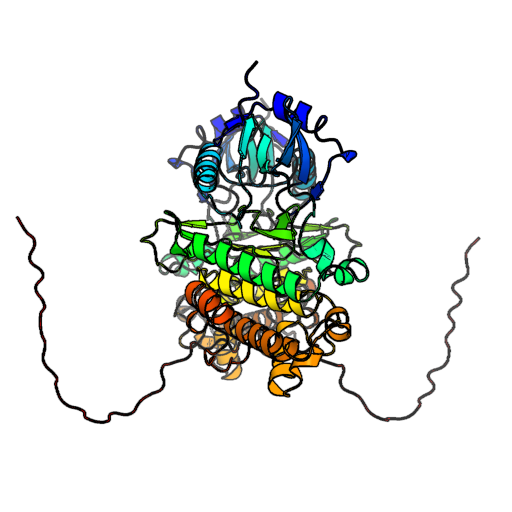LYS B O 1
ATOM 4129 N N . ILE B 1 173 ? 8.094 -12.328 8.461 1 88.38 173 ILE B N 1
ATOM 4130 C CA . ILE B 1 173 ? 8.492 -13.578 9.109 1 88.38 173 ILE B CA 1
ATOM 4131 C C . ILE B 1 173 ? 8.367 -13.438 10.625 1 88.38 173 ILE B C 1
ATOM 4133 O O . ILE B 1 173 ? 8.844 -12.461 11.203 1 88.38 173 ILE B O 1
ATOM 4137 N N . PHE B 1 174 ? 7.688 -14.359 11.188 1 86.12 174 PHE B N 1
ATOM 4138 C CA . PHE B 1 174 ? 7.449 -14.352 12.625 1 86.12 174 PHE B CA 1
ATOM 4139 C C . PHE B 1 174 ? 7.895 -15.672 13.25 1 86.12 174 PHE B C 1
ATOM 4141 O O . PHE B 1 174 ? 8.039 -16.672 12.555 1 86.12 174 PHE B O 1
ATOM 4148 N N . SER B 1 175 ? 8.133 -15.516 14.562 1 82.94 175 SER B N 1
ATOM 4149 C CA . SER B 1 175 ? 8.312 -16.766 15.297 1 82.94 175 SER B CA 1
ATOM 4150 C C . SER B 1 175 ? 7.027 -17.578 15.312 1 82.94 175 SER B C 1
ATOM 4152 O O . SER B 1 175 ? 5.93 -17.016 15.32 1 82.94 175 SER B O 1
ATOM 4154 N N . PRO B 1 176 ? 7.133 -18.859 15.336 1 74.62 176 PRO B N 1
ATOM 4155 C CA . PRO B 1 176 ? 5.957 -19.734 15.266 1 74.62 176 PRO B CA 1
ATOM 4156 C C . PRO B 1 176 ? 4.938 -19.438 16.359 1 74.62 176 PRO B C 1
ATOM 4158 O O . PRO B 1 176 ? 3.74 -19.656 16.172 1 74.62 176 PRO B O 1
ATOM 4161 N N . ASN B 1 177 ? 5.41 -18.906 17.438 1 72.5 177 ASN B N 1
ATOM 4162 C CA . ASN B 1 177 ? 4.52 -18.703 18.578 1 72.5 177 ASN B CA 1
ATOM 4163 C C . ASN B 1 177 ? 3.859 -17.328 18.531 1 72.5 177 ASN B C 1
ATOM 4165 O O . ASN B 1 177 ? 3.047 -17 19.391 1 72.5 177 ASN B O 1
ATOM 4169 N N . ASN B 1 178 ? 4.199 -16.688 17.469 1 68.44 178 ASN B N 1
ATOM 4170 C CA . ASN B 1 178 ? 3.625 -15.344 17.375 1 68.44 178 ASN B CA 1
ATOM 4171 C C . ASN B 1 178 ? 2.307 -15.359 16.594 1 68.44 178 ASN B C 1
ATOM 4173 O O . ASN B 1 178 ? 2.301 -15.359 15.367 1 68.44 178 ASN B O 1
ATOM 4177 N N . ASN B 1 179 ? 1.167 -15.547 17.297 1 64.38 179 ASN B N 1
ATOM 4178 C CA . ASN B 1 179 ? -0.14 -15.562 16.656 1 64.38 179 ASN B CA 1
ATOM 4179 C C . ASN B 1 179 ? -0.79 -14.18 16.672 1 64.38 179 ASN B C 1
ATOM 4181 O O . ASN B 1 179 ? -1.995 -14.055 16.453 1 64.38 179 ASN B O 1
ATOM 4185 N N . GLU B 1 180 ? -0.022 -13.203 16.938 1 63.31 180 GLU B N 1
ATOM 4186 C CA . GLU B 1 180 ? -0.589 -11.875 17.125 1 63.31 180 GLU B CA 1
ATOM 4187 C C . GLU B 1 180 ? -0.937 -11.219 15.797 1 63.31 180 GLU B C 1
ATOM 4189 O O . GLU B 1 180 ? -0.309 -11.5 14.773 1 63.31 180 GLU B O 1
ATOM 4194 N N . GLU B 1 181 ? -2.148 -10.734 15.805 1 70.25 181 GLU B N 1
ATOM 4195 C CA . GLU B 1 181 ? -2.492 -9.812 14.727 1 70.25 181 GLU B CA 1
ATOM 4196 C C . GLU B 1 181 ? -1.461 -8.695 14.602 1 70.25 181 GLU B C 1
ATOM 4198 O O . GLU B 1 181 ? -1.055 -8.102 15.602 1 70.25 181 GLU B O 1
ATOM 4203 N N . ASN B 1 182 ? -0.975 -8.703 13.336 1 83.94 182 ASN B N 1
ATOM 4204 C CA . ASN B 1 182 ? 0.027 -7.68 13.047 1 83.94 182 ASN B CA 1
ATOM 4205 C C . ASN B 1 182 ? -0.595 -6.453 12.383 1 83.94 182 ASN B C 1
ATOM 4207 O O . ASN B 1 182 ? -1.625 -6.562 11.719 1 83.94 182 ASN B O 1
ATOM 4211 N N . SER B 1 183 ? -0.092 -5.387 12.773 1 83.25 183 SER B N 1
ATOM 4212 C CA . SER B 1 183 ? -0.595 -4.156 12.172 1 83.25 183 SER B CA 1
ATOM 4213 C C . SER B 1 183 ? 0.547 -3.279 11.672 1 83.25 183 SER B C 1
ATOM 4215 O O . SER B 1 183 ? 1.688 -3.424 12.109 1 83.25 183 SER B O 1
ATOM 4217 N N . THR B 1 184 ? 0.21 -2.604 10.625 1 83.81 184 THR B N 1
ATOM 4218 C CA . THR B 1 184 ? 1.133 -1.615 10.07 1 83.81 184 THR B CA 1
ATOM 4219 C C . THR B 1 184 ? 0.397 -0.327 9.719 1 83.81 184 THR B C 1
ATOM 4221 O O . THR B 1 184 ? -0.787 -0.356 9.375 1 83.81 184 THR B O 1
ATOM 4224 N N . ARG B 1 185 ? 1.061 0.742 9.805 1 81.44 185 ARG B N 1
ATOM 4225 C CA . ARG B 1 185 ? 0.505 2.002 9.328 1 81.44 185 ARG B CA 1
ATOM 4226 C C . ARG B 1 185 ? 0.725 2.158 7.824 1 81.44 185 ARG B C 1
ATOM 4228 O O . ARG B 1 185 ? -0.06 2.82 7.141 1 81.44 185 ARG B O 1
ATOM 4235 N N . ARG B 1 186 ? 1.777 1.49 7.352 1 85.38 186 ARG B N 1
ATOM 4236 C CA . ARG B 1 186 ? 2.113 1.563 5.93 1 85.38 186 ARG B CA 1
ATOM 4237 C C . ARG B 1 186 ? 1.605 0.335 5.184 1 85.38 186 ARG B C 1
ATOM 4239 O O . ARG B 1 186 ? 1.986 -0.793 5.504 1 85.38 186 ARG B O 1
ATOM 4246 N N . VAL B 1 187 ? 0.838 0.596 4.211 1 87.25 187 VAL B N 1
ATOM 4247 C CA . VAL B 1 187 ? 0.268 -0.486 3.416 1 87.25 187 VAL B CA 1
ATOM 4248 C C . VAL B 1 187 ? 0.989 -0.575 2.072 1 87.25 187 VAL B C 1
ATOM 4250 O O . VAL B 1 187 ? 1.199 0.441 1.405 1 87.25 187 VAL B O 1
ATOM 4253 N N . VAL B 1 188 ? 1.444 -1.765 1.771 1 88.12 188 VAL B N 1
ATOM 4254 C CA . VAL B 1 188 ? 2.078 -2.068 0.493 1 88.12 188 VAL B CA 1
ATOM 4255 C C . VAL B 1 188 ? 1.503 -3.365 -0.073 1 88.12 188 VAL B C 1
ATOM 4257 O O . VAL B 1 188 ? 1.364 -4.355 0.647 1 88.12 188 VAL B O 1
ATOM 4260 N N . GLY B 1 189 ? 1.117 -3.385 -1.271 1 89.06 189 GLY B N 1
ATOM 4261 C CA . GLY B 1 189 ? 0.593 -4.582 -1.905 1 89.06 189 GLY B CA 1
ATOM 4262 C C . GLY B 1 189 ? 0.068 -4.336 -3.307 1 89.06 189 GLY B C 1
ATOM 4263 O O . GLY B 1 189 ? 0.324 -3.283 -3.895 1 89.06 189 GLY B O 1
ATOM 4264 N N . THR B 1 190 ? -0.506 -5.375 -3.826 1 90.62 190 THR B N 1
ATOM 4265 C CA . THR B 1 190 ? -1.096 -5.285 -5.156 1 90.62 190 THR B CA 1
ATOM 4266 C C . THR B 1 190 ? -2.615 -5.172 -5.07 1 90.62 190 THR B C 1
ATOM 4268 O O . THR B 1 190 ? -3.268 -5.992 -4.426 1 90.62 190 THR B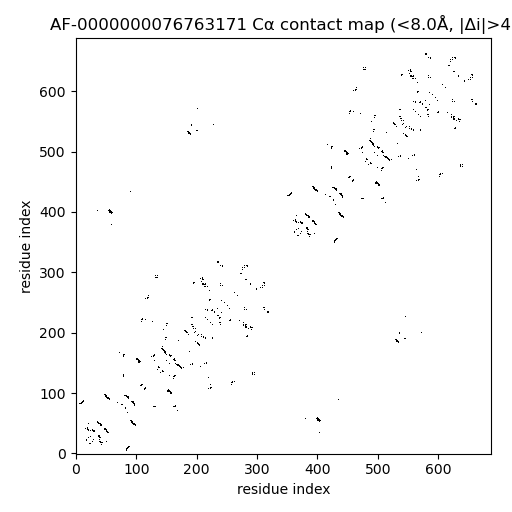 O 1
ATOM 4271 N N . TYR B 1 191 ? -3.115 -4.133 -5.703 1 85.25 191 TYR B N 1
ATOM 4272 C CA . TYR B 1 191 ? -4.559 -3.932 -5.699 1 85.25 191 TYR B CA 1
ATOM 4273 C C . TYR B 1 191 ? -5.285 -5.16 -6.234 1 85.25 191 TYR B C 1
ATOM 4275 O O . TYR B 1 191 ? -4.836 -5.785 -7.199 1 85.25 191 TYR B O 1
ATOM 4283 N N . GLY B 1 192 ? -6.402 -5.508 -5.605 1 88.5 192 GLY B N 1
ATOM 4284 C CA . GLY B 1 192 ? -7.211 -6.633 -6.035 1 88.5 192 GLY B CA 1
ATOM 4285 C C . GLY B 1 192 ? -6.91 -7.91 -5.273 1 88.5 192 GLY B C 1
ATOM 4286 O O . GLY B 1 192 ? -7.691 -8.867 -5.316 1 88.5 192 GLY B O 1
ATOM 4287 N N . TYR B 1 193 ? -5.781 -7.887 -4.641 1 93.56 193 TYR B N 1
ATOM 4288 C CA . TYR B 1 193 ? -5.391 -9.102 -3.939 1 93.56 193 TYR B CA 1
ATOM 4289 C C . TYR B 1 193 ? -5.27 -8.859 -2.441 1 93.56 193 TYR B C 1
ATOM 4291 O O . TYR B 1 193 ? -5.125 -9.805 -1.659 1 93.56 193 TYR B O 1
ATOM 4299 N N . MET B 1 194 ? -5.305 -7.605 -2.072 1 91.5 194 MET B N 1
ATOM 4300 C CA . MET B 1 194 ? -5.16 -7.258 -0.662 1 91.5 194 MET B CA 1
ATOM 4301 C C . MET B 1 194 ? -6.461 -7.5 0.094 1 91.5 194 MET B C 1
ATOM 4303 O O . MET B 1 194 ? -7.535 -7.109 -0.371 1 91.5 194 MET B O 1
ATOM 4307 N N . ALA B 1 195 ? -6.297 -8.102 1.241 1 92.12 195 ALA B N 1
ATOM 4308 C CA . ALA B 1 195 ? -7.465 -8.328 2.09 1 92.12 195 ALA B CA 1
ATOM 4309 C C . ALA B 1 195 ? -8.047 -7.012 2.594 1 92.12 195 ALA B C 1
ATOM 4311 O O . ALA B 1 195 ? -7.309 -6.043 2.799 1 92.12 195 ALA B O 1
ATOM 4312 N N . PRO B 1 196 ? -9.336 -7.031 2.842 1 87 196 PRO B N 1
ATOM 4313 C CA . PRO B 1 196 ? -9.992 -5.789 3.254 1 87 196 PRO B CA 1
ATOM 4314 C C . PRO B 1 196 ? -9.422 -5.223 4.555 1 87 196 PRO B C 1
ATOM 4316 O O . PRO B 1 196 ? -9.219 -4.012 4.668 1 87 196 PRO B O 1
ATOM 4319 N N . GLU B 1 197 ? -9.172 -6.031 5.57 1 87 197 GLU B N 1
ATOM 4320 C CA . GLU B 1 197 ? -8.664 -5.547 6.852 1 87 197 GLU B CA 1
ATOM 4321 C C . GLU B 1 197 ? -7.266 -4.953 6.699 1 87 197 GLU B C 1
ATOM 4323 O O . GLU B 1 197 ? -6.887 -4.043 7.441 1 87 197 GLU B O 1
ATOM 4328 N N . TYR B 1 198 ? -6.527 -5.461 5.797 1 89.56 198 TYR B N 1
ATOM 4329 C CA . TYR B 1 198 ? -5.195 -4.93 5.531 1 89.56 198 TYR B CA 1
ATOM 4330 C C . TYR B 1 198 ? -5.277 -3.602 4.789 1 89.56 198 TYR B C 1
ATOM 4332 O O . TYR B 1 198 ? -4.641 -2.621 5.184 1 89.56 198 TYR B O 1
ATOM 4340 N N . ALA B 1 199 ? -6.055 -3.588 3.82 1 83.5 199 ALA B N 1
ATOM 4341 C CA . ALA B 1 199 ? -6.188 -2.402 2.979 1 83.5 199 ALA B CA 1
ATOM 4342 C C . ALA B 1 199 ? -6.797 -1.242 3.76 1 83.5 199 ALA B C 1
ATOM 4344 O O . ALA B 1 199 ? -6.406 -0.088 3.576 1 83.5 199 ALA B O 1
ATOM 4345 N N . SER B 1 200 ? -7.676 -1.55 4.629 1 77.5 200 SER B N 1
ATOM 4346 C CA . SER B 1 200 ? -8.445 -0.494 5.277 1 77.5 200 SER B CA 1
ATOM 4347 C C . SER B 1 200 ? -7.848 -0.121 6.629 1 77.5 200 SER B C 1
ATOM 4349 O O . SER B 1 200 ? -7.938 1.032 7.059 1 77.5 200 SER B O 1
ATOM 4351 N N . GLU B 1 201 ? -7.258 -1.159 7.246 1 80.19 201 GLU B N 1
ATOM 4352 C CA . GLU B 1 201 ? -6.852 -0.919 8.625 1 80.19 201 GLU B CA 1
ATOM 4353 C C . GLU B 1 201 ? -5.383 -1.268 8.836 1 80.19 201 GLU B C 1
ATOM 4355 O O . GLU B 1 201 ? -4.844 -1.081 9.93 1 80.19 201 GLU B O 1
ATOM 4360 N N . GLY B 1 202 ? -4.824 -1.795 7.914 1 86.38 202 GLY B N 1
ATOM 4361 C CA . GLY B 1 202 ? -3.426 -2.178 8.039 1 86.38 202 GLY B CA 1
ATOM 4362 C C . GLY B 1 202 ? -3.229 -3.457 8.836 1 86.38 202 GLY B C 1
ATOM 4363 O O . GLY B 1 202 ? -2.113 -3.764 9.258 1 86.38 202 GLY B O 1
ATOM 4364 N N . LEU B 1 203 ? -4.309 -4.129 9.039 1 88.81 203 LEU B N 1
ATOM 4365 C CA . LEU B 1 203 ? -4.23 -5.387 9.766 1 88.81 203 LEU B CA 1
ATOM 4366 C C . LEU B 1 203 ? -3.93 -6.547 8.82 1 88.81 203 LEU B C 1
ATOM 4368 O O . LEU B 1 203 ? -4.512 -6.637 7.742 1 88.81 203 LEU B O 1
ATOM 4372 N N . PHE B 1 204 ? -2.904 -7.395 9.273 1 92.31 204 PHE B N 1
ATOM 4373 C CA . PHE B 1 204 ? -2.641 -8.539 8.414 1 92.31 204 PHE B CA 1
ATOM 4374 C C . PHE B 1 204 ? -2.297 -9.773 9.25 1 92.31 204 PHE B C 1
ATOM 4376 O O . PHE B 1 204 ? -1.829 -9.648 10.383 1 92.31 204 PHE B O 1
ATOM 4383 N N . SER B 1 205 ? -2.607 -10.891 8.75 1 94.62 205 SER B N 1
ATOM 4384 C CA . SER B 1 205 ? -2.387 -12.219 9.32 1 94.62 205 SER B CA 1
ATOM 4385 C C . SER B 1 205 ? -2.324 -13.273 8.227 1 94.62 205 SER B C 1
ATOM 4387 O O . SER B 1 205 ? -2.342 -12.953 7.035 1 94.62 205 SER B O 1
ATOM 4389 N N . ILE B 1 206 ? -2.227 -14.516 8.656 1 96.31 206 ILE B N 1
ATOM 4390 C CA . ILE B 1 206 ? -2.23 -15.602 7.68 1 96.31 206 ILE B CA 1
ATOM 4391 C C . ILE B 1 206 ? -3.521 -15.555 6.863 1 96.31 206 ILE B C 1
ATOM 4393 O O . ILE B 1 206 ? -3.549 -15.992 5.711 1 96.31 206 ILE B O 1
ATOM 4397 N N . LYS B 1 207 ? -4.566 -14.922 7.438 1 97.06 207 LYS B N 1
ATOM 4398 C CA . LYS B 1 207 ? -5.859 -14.844 6.762 1 97.06 207 LYS B CA 1
ATOM 4399 C C . LYS B 1 207 ? -5.797 -13.898 5.562 1 97.06 207 LYS B C 1
ATOM 4401 O O . LYS B 1 207 ? -6.633 -13.984 4.66 1 97.06 207 LYS B O 1
ATOM 4406 N N . SER B 1 208 ? -4.84 -12.977 5.586 1 96.56 208 SER B N 1
ATOM 4407 C CA . SER B 1 208 ? -4.637 -12.109 4.434 1 96.56 208 SER B CA 1
ATOM 4408 C C . SER B 1 208 ? -4.172 -12.898 3.217 1 96.56 208 SER B C 1
ATOM 4410 O O . SER B 1 208 ? -4.625 -12.656 2.098 1 96.56 208 SER B O 1
ATOM 4412 N N . ASP B 1 209 ? -3.312 -13.883 3.486 1 98.12 209 ASP B N 1
ATOM 4413 C CA . ASP B 1 209 ? -2.869 -14.766 2.414 1 98.12 209 ASP B CA 1
ATOM 4414 C C . ASP B 1 209 ? -4.016 -15.641 1.914 1 98.12 209 ASP B C 1
ATOM 4416 O O . ASP B 1 209 ? -4.105 -15.93 0.719 1 98.12 209 ASP B O 1
ATOM 4420 N N . VAL B 1 210 ? -4.848 -16.031 2.852 1 98.62 210 VAL B N 1
ATOM 4421 C CA . VAL B 1 210 ? -5.996 -16.859 2.496 1 98.62 210 VAL B CA 1
ATOM 4422 C C . VAL B 1 210 ? -6.914 -16.094 1.55 1 98.62 210 VAL B C 1
ATOM 4424 O O . VAL B 1 210 ? -7.422 -16.641 0.573 1 98.62 210 VAL B O 1
ATOM 4427 N N . PHE B 1 211 ? -7.09 -14.852 1.869 1 97.75 211 PHE B N 1
ATOM 4428 C CA . PHE B 1 211 ? -7.883 -13.992 0.992 1 97.75 211 PHE B CA 1
ATOM 4429 C C . PHE B 1 211 ? -7.297 -13.969 -0.415 1 97.75 211 PHE B C 1
ATOM 4431 O O . PHE B 1 211 ? -8.008 -14.211 -1.394 1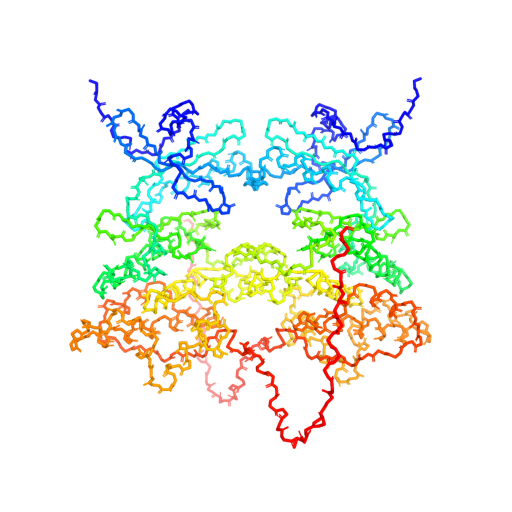 97.75 211 PHE B O 1
ATOM 4438 N N . SER B 1 212 ? -6.02 -13.672 -0.527 1 97.81 212 SER B N 1
ATOM 4439 C CA . SER B 1 212 ? -5.34 -13.617 -1.817 1 97.81 212 SER B CA 1
ATOM 4440 C C . SER B 1 212 ? -5.461 -14.938 -2.566 1 97.81 212 SER B C 1
ATOM 4442 O O . SER B 1 212 ? -5.605 -14.953 -3.791 1 97.81 212 SER B O 1
ATOM 4444 N N . PHE B 1 213 ? -5.395 -16.047 -1.819 1 98.75 213 PHE B N 1
ATOM 4445 C CA . PHE B 1 213 ? -5.547 -17.375 -2.41 1 98.75 213 PHE B CA 1
ATOM 4446 C C . PHE B 1 213 ? -6.922 -17.531 -3.049 1 98.75 213 PHE B C 1
ATOM 4448 O O . PHE B 1 213 ? -7.039 -18.031 -4.172 1 98.75 213 PHE B O 1
ATOM 4455 N N . GLY B 1 214 ? -7.961 -17.109 -2.322 1 98.56 214 GLY B N 1
ATOM 4456 C CA . GLY B 1 214 ? -9.305 -17.172 -2.879 1 98.56 214 GLY B CA 1
ATOM 4457 C C . GLY B 1 214 ? -9.445 -16.406 -4.184 1 98.56 214 GLY B C 1
ATOM 4458 O O . GLY B 1 214 ? -10.055 -16.891 -5.133 1 98.56 214 GLY B O 1
ATOM 4459 N N . VAL B 1 215 ? -8.867 -15.211 -4.207 1 96.88 215 VAL B N 1
ATOM 4460 C CA . VAL B 1 215 ? -8.875 -14.406 -5.422 1 96.88 215 VAL B CA 1
ATOM 4461 C C . VAL B 1 215 ? -8.18 -15.164 -6.551 1 96.88 215 VAL B C 1
ATOM 4463 O O . VAL B 1 215 ? -8.703 -15.25 -7.664 1 96.88 215 VAL B O 1
ATOM 4466 N N . LEU B 1 216 ? -7.086 -15.719 -6.234 1 98.19 216 LEU B N 1
ATOM 4467 C CA . LEU B 1 216 ? -6.273 -16.453 -7.195 1 98.19 216 LEU B CA 1
ATOM 4468 C C . LEU B 1 216 ? -7.047 -17.641 -7.773 1 98.19 216 LEU B C 1
ATOM 4470 O O . LEU B 1 216 ? -7.016 -17.875 -8.984 1 98.19 216 LEU B O 1
ATOM 4474 N N . VAL B 1 217 ? -7.742 -18.344 -6.926 1 98.44 217 VAL B N 1
ATOM 4475 C CA . VAL B 1 217 ? -8.516 -19.5 -7.367 1 98.44 217 VAL B CA 1
ATOM 4476 C C . VAL B 1 217 ? -9.586 -19.062 -8.359 1 98.44 217 VAL B C 1
ATOM 4478 O O . VAL B 1 217 ? -9.773 -19.688 -9.406 1 98.44 217 VAL B O 1
ATOM 4481 N N . LEU B 1 218 ? -10.266 -18 -8.07 1 97 218 LEU B N 1
ATOM 4482 C CA . LEU B 1 218 ? -11.289 -17.484 -8.977 1 97 218 LEU B CA 1
ATOM 4483 C C . LEU B 1 218 ? -10.68 -17.078 -10.312 1 97 218 LEU B C 1
ATOM 4485 O O . LEU B 1 218 ? -11.281 -17.297 -11.367 1 97 218 LEU B O 1
ATOM 4489 N N . GLU B 1 219 ? -9.539 -16.531 -10.266 1 96.94 219 GLU B N 1
ATOM 4490 C CA . GLU B 1 219 ? -8.859 -16.141 -11.5 1 96.94 219 GLU B CA 1
ATOM 4491 C C . GLU B 1 219 ? -8.453 -17.359 -12.32 1 96.94 219 GLU B C 1
ATOM 4493 O O . GLU B 1 219 ? -8.57 -17.375 -13.547 1 96.94 219 GLU B O 1
ATOM 4498 N N . ILE B 1 220 ? -7.965 -18.375 -11.609 1 97.25 220 ILE B N 1
ATOM 4499 C CA . ILE B 1 220 ? -7.559 -19.594 -12.281 1 97.25 220 ILE B CA 1
ATOM 4500 C C . ILE B 1 220 ? -8.766 -20.234 -12.977 1 97.25 220 ILE B C 1
ATOM 4502 O O . ILE B 1 220 ? -8.664 -20.688 -14.109 1 97.25 220 ILE B O 1
ATOM 4506 N N . LEU B 1 221 ? -9.875 -20.234 -12.359 1 95.88 221 LEU B N 1
ATOM 4507 C CA . LEU B 1 221 ? -11.062 -20.922 -12.859 1 95.88 221 LEU B CA 1
ATOM 4508 C C . LEU B 1 221 ? -11.727 -20.109 -13.969 1 95.88 221 LEU B C 1
ATOM 4510 O O . LEU B 1 221 ? -12.281 -20.688 -14.906 1 95.88 221 LEU B O 1
ATOM 4514 N N . SER B 1 222 ? -11.648 -18.75 -13.875 1 94.25 222 SER B N 1
ATOM 4515 C CA . SER B 1 222 ? -12.391 -17.906 -14.797 1 94.25 222 SER B CA 1
ATOM 4516 C C . SER B 1 222 ? -11.516 -17.469 -15.969 1 94.25 222 SER B C 1
ATOM 4518 O O . SER B 1 222 ? -12.023 -17.125 -17.031 1 94.25 222 SER B O 1
ATOM 4520 N N . GLY B 1 223 ? -10.219 -17.422 -15.672 1 94.06 223 GLY B N 1
ATOM 4521 C CA . GLY B 1 223 ? -9.32 -16.844 -16.656 1 94.06 223 GLY B CA 1
ATOM 4522 C C . GLY B 1 223 ? -9.398 -15.336 -16.734 1 94.06 223 GLY B C 1
ATOM 4523 O O . GLY B 1 223 ? -8.898 -14.734 -17.688 1 94.06 223 GLY B O 1
ATOM 4524 N N . LYS B 1 224 ? -10.047 -14.75 -15.758 1 92.25 224 LYS B N 1
ATOM 4525 C CA . LYS B 1 224 ? -10.227 -13.297 -15.727 1 92.25 224 LYS B CA 1
ATOM 4526 C C . LYS B 1 224 ? -9.477 -12.68 -14.547 1 92.25 224 LYS B C 1
ATOM 4528 O O . LYS B 1 224 ? -9.43 -13.25 -13.461 1 92.25 224 LYS B O 1
ATOM 4533 N N . ARG B 1 225 ? -8.938 -11.477 -14.828 1 90.88 225 ARG B N 1
ATOM 4534 C CA . ARG B 1 225 ? -8.258 -10.75 -13.758 1 90.88 225 ARG B CA 1
ATOM 4535 C C . ARG B 1 225 ? -9.266 -10.086 -12.82 1 90.88 225 ARG B C 1
ATOM 4537 O O . ARG B 1 225 ? -10.297 -9.594 -13.266 1 90.88 225 ARG B O 1
ATOM 4544 N N . ASN B 1 226 ? -9.008 -10.078 -11.516 1 87.94 226 ASN B N 1
ATOM 4545 C CA . ASN B 1 226 ? -9.859 -9.375 -10.555 1 87.94 226 ASN B CA 1
ATOM 4546 C C . ASN B 1 226 ? -9.797 -7.863 -10.75 1 87.94 226 ASN B C 1
ATOM 4548 O O . ASN B 1 226 ? -10.758 -7.156 -10.469 1 87.94 226 ASN B O 1
ATOM 4552 N N . SER B 1 227 ? -8.609 -7.25 -10.93 1 70.12 227 SER B N 1
ATOM 4553 C CA . SER B 1 227 ? -8.461 -5.801 -11.016 1 70.12 227 SER B CA 1
ATOM 4554 C C . SER B 1 227 ? -8.562 -5.316 -12.453 1 70.12 227 SER B C 1
ATOM 4556 O O . SER B 1 227 ? -8.148 -6.016 -13.383 1 70.12 227 SER B O 1
ATOM 4558 N N . GLY B 1 228 ? -9.25 -4.145 -12.688 1 56.41 228 GLY B N 1
ATOM 4559 C CA . GLY B 1 228 ? -9.266 -3.414 -13.945 1 56.41 228 GLY B CA 1
ATOM 4560 C C . GLY B 1 228 ? -10.547 -3.596 -14.727 1 56.41 228 GLY B C 1
ATOM 4561 O O . GLY B 1 228 ? -11.438 -2.74 -14.688 1 56.41 228 GLY B O 1
ATOM 4562 N N . SER B 1 229 ? -10.75 -4.809 -15.516 1 51.81 229 SER B N 1
ATOM 4563 C CA . SER B 1 229 ? -11.43 -4.906 -16.797 1 51.81 229 SER B CA 1
ATOM 4564 C C . SER B 1 229 ? -12.945 -4.949 -16.625 1 51.81 229 SER B C 1
ATOM 4566 O O . SER B 1 229 ? -13.438 -5.461 -15.609 1 51.81 229 SER B O 1
ATOM 4568 N N . HIS B 1 230 ? -13.547 -4.074 -17.203 1 54.66 230 HIS B N 1
ATOM 4569 C CA . HIS B 1 230 ? -14.922 -4.121 -17.672 1 54.66 230 HIS B CA 1
ATOM 4570 C C . HIS B 1 230 ? -15.328 -5.539 -18.062 1 54.66 230 HIS B C 1
ATOM 4572 O O . HIS B 1 230 ? -16.297 -5.734 -18.797 1 54.66 230 HIS B O 1
ATOM 4578 N N . GLN B 1 231 ? -14.531 -6.477 -17.422 1 54.84 231 GLN B N 1
ATOM 4579 C CA . GLN B 1 231 ? -14.789 -7.812 -17.953 1 54.84 231 GLN B CA 1
ATOM 4580 C C . GLN B 1 231 ? -15.945 -8.484 -17.219 1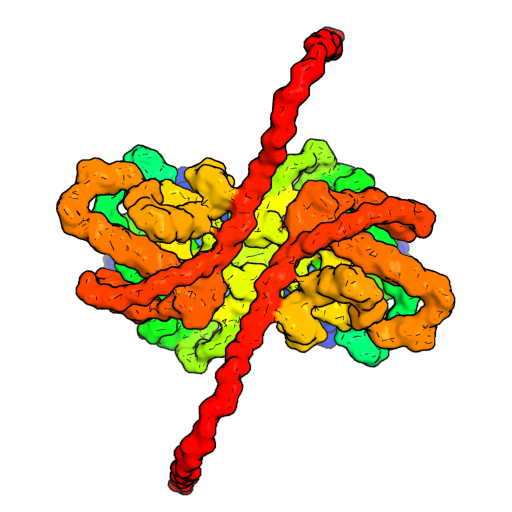 54.84 231 GLN B C 1
ATOM 4582 O O . GLN B 1 231 ? -16.453 -9.516 -17.656 1 54.84 231 GLN B O 1
ATOM 4587 N N . CYS B 1 232 ? -16.297 -7.832 -16.094 1 55.81 232 CYS B N 1
ATOM 4588 C CA . CYS B 1 232 ? -17.312 -8.539 -15.312 1 55.81 232 CYS B CA 1
ATOM 4589 C C . CYS B 1 232 ? -18.641 -7.805 -15.359 1 55.81 232 CYS B C 1
ATOM 4591 O O . CYS B 1 232 ? -19.359 -7.719 -14.352 1 55.81 232 CYS B O 1
ATOM 4593 N N . GLY B 1 233 ? -18.875 -7.336 -16.562 1 53.78 233 GLY B N 1
ATOM 4594 C CA . GLY B 1 233 ? -20.156 -6.676 -16.734 1 53.78 233 GLY B CA 1
ATOM 4595 C C . GLY B 1 233 ? -20.328 -5.469 -15.828 1 53.78 233 GLY B C 1
ATOM 4596 O O . GLY B 1 233 ? -19.5 -4.555 -15.844 1 53.78 233 GLY B O 1
ATOM 4597 N N . ASP B 1 234 ? -21.375 -5.684 -14.969 1 55.97 234 ASP B N 1
ATOM 4598 C CA . ASP B 1 234 ? -21.797 -4.598 -14.086 1 55.97 234 ASP B CA 1
ATOM 4599 C C . ASP B 1 234 ? -20.984 -4.602 -12.797 1 55.97 234 ASP B C 1
ATOM 4601 O O . ASP B 1 234 ? -21.219 -3.781 -11.906 1 55.97 234 ASP B O 1
ATOM 4605 N N . PHE B 1 235 ? -20.047 -5.539 -12.82 1 57.16 235 PHE B N 1
ATOM 4606 C CA . PHE B 1 235 ? -19.359 -5.676 -11.547 1 57.16 235 PHE B CA 1
ATOM 4607 C C . PHE B 1 235 ? -17.984 -5.012 -11.609 1 57.16 235 PHE B C 1
ATOM 4609 O O . PHE B 1 235 ? -17.328 -5.012 -12.648 1 57.16 235 PHE B O 1
ATOM 4616 N N . ILE B 1 236 ? -17.688 -4.461 -10.469 1 64.75 236 ILE B N 1
ATOM 4617 C CA . ILE B 1 236 ? -16.422 -3.752 -10.359 1 64.75 236 ILE B CA 1
ATOM 4618 C C . ILE B 1 236 ? -15.266 -4.758 -10.266 1 64.75 236 ILE B C 1
ATOM 4620 O O . ILE B 1 236 ? -14.156 -4.48 -10.719 1 64.75 236 ILE B O 1
ATOM 4624 N N . ASN B 1 237 ? -15.625 -5.922 -9.719 1 80.38 237 ASN B N 1
ATOM 4625 C CA . ASN B 1 237 ? -14.531 -6.871 -9.562 1 80.38 237 ASN B CA 1
ATOM 4626 C C . ASN B 1 237 ? -15.008 -8.312 -9.711 1 80.38 237 ASN B C 1
ATOM 4628 O O . ASN B 1 237 ? -16.219 -8.562 -9.797 1 80.38 237 ASN B O 1
ATOM 4632 N N . LEU B 1 238 ? -14.125 -9.219 -9.875 1 90.12 238 LEU B N 1
ATOM 4633 C CA . LEU B 1 238 ? -14.375 -10.633 -10.117 1 90.12 238 LEU B CA 1
ATOM 4634 C C . LEU B 1 238 ? -15.094 -11.266 -8.922 1 90.12 238 LEU B C 1
ATOM 4636 O O . LEU B 1 238 ? -15.891 -12.188 -9.094 1 90.12 238 LEU B O 1
ATOM 4640 N N . LEU B 1 239 ? -14.812 -10.773 -7.699 1 91.06 239 LEU B N 1
ATOM 4641 C CA . LEU B 1 239 ? -15.406 -11.336 -6.492 1 91.06 239 LEU B CA 1
ATOM 4642 C C . LEU B 1 239 ? -16.922 -11.117 -6.477 1 91.06 239 LEU B C 1
ATOM 4644 O O . LEU B 1 239 ? -17.688 -12.055 -6.211 1 91.06 239 LEU B O 1
ATOM 4648 N N . GLY B 1 240 ? -17.266 -9.883 -6.777 1 86.75 240 GLY B N 1
ATOM 4649 C CA . GLY B 1 240 ? -18.688 -9.586 -6.855 1 86.75 240 GLY B CA 1
ATOM 4650 C C . GLY B 1 240 ? -19.406 -10.383 -7.93 1 86.75 240 GLY B C 1
ATOM 4651 O O . GLY B 1 240 ? -20.531 -10.859 -7.711 1 86.75 240 GLY B O 1
ATOM 4652 N N . TYR B 1 241 ? -18.797 -10.516 -9.055 1 89.38 241 TYR B N 1
ATOM 4653 C CA . TYR B 1 241 ? -19.359 -11.289 -10.156 1 89.38 241 TYR B CA 1
ATOM 4654 C C . TYR B 1 241 ? -19.531 -12.75 -9.758 1 89.38 241 TYR B C 1
ATOM 4656 O O . TYR B 1 241 ? -20.594 -13.336 -9.969 1 89.38 241 TYR B O 1
ATOM 4664 N N . ALA B 1 242 ? -18.531 -13.32 -9.203 1 93.44 242 ALA B N 1
ATOM 4665 C CA . ALA B 1 242 ? -18.562 -14.711 -8.766 1 93.44 242 ALA B CA 1
ATOM 4666 C C . ALA B 1 242 ? -19.688 -14.938 -7.75 1 93.44 242 ALA B C 1
ATOM 4668 O O . ALA B 1 242 ? -20.406 -15.93 -7.824 1 93.44 242 ALA B O 1
ATOM 4669 N N . TRP B 1 243 ? -19.781 -14.031 -6.852 1 91.94 243 TRP B N 1
ATOM 4670 C CA . TRP B 1 243 ? -20.812 -14.141 -5.816 1 91.94 243 TRP B CA 1
ATOM 4671 C C . TRP B 1 243 ? -22.203 -14.078 -6.422 1 91.94 243 TRP B C 1
ATOM 4673 O O . TRP B 1 243 ? -23.078 -14.891 -6.078 1 91.94 243 TRP B O 1
ATOM 4683 N N . GLN B 1 244 ? -22.406 -13.125 -7.297 1 90.19 244 GLN B N 1
ATOM 4684 C CA . GLN B 1 244 ? -23.703 -13 -7.949 1 90.19 244 GLN B CA 1
ATOM 4685 C C . GLN B 1 244 ? -24.078 -14.289 -8.688 1 90.19 244 GLN B C 1
ATOM 4687 O O . GLN B 1 244 ? -25.203 -14.766 -8.586 1 90.19 244 GLN B O 1
ATOM 4692 N N . LEU B 1 245 ? -23.172 -14.781 -9.406 1 92.69 245 LEU B N 1
ATOM 4693 C CA . LEU B 1 245 ? -23.422 -16.016 -10.148 1 92.69 245 LEU B CA 1
ATOM 4694 C C . LEU B 1 245 ? -23.688 -17.172 -9.203 1 92.69 245 LEU B C 1
ATOM 4696 O O . LEU B 1 245 ? -24.516 -18.047 -9.492 1 92.69 245 LEU B O 1
ATOM 4700 N N . TRP B 1 246 ? -22.984 -17.203 -8.102 1 94 246 TRP B N 1
ATOM 4701 C CA . TRP B 1 246 ? -23.172 -18.234 -7.094 1 94 246 TRP B CA 1
ATOM 4702 C C . TRP B 1 246 ? -24.578 -18.188 -6.508 1 94 246 TRP B C 1
ATOM 4704 O O . TRP B 1 246 ? -25.266 -19.203 -6.422 1 94 246 TRP B O 1
ATOM 4714 N N . GLU B 1 247 ? -24.984 -17.016 -6.199 1 92.25 247 GLU B N 1
ATOM 4715 C CA . GLU B 1 247 ? -26.312 -16.828 -5.625 1 92.25 247 GLU B CA 1
ATOM 4716 C C . GLU B 1 247 ? -27.406 -17.203 -6.617 1 92.25 247 GLU B C 1
ATOM 4718 O O . GLU B 1 247 ? -28.422 -17.766 -6.23 1 92.25 247 GLU B O 1
ATOM 4723 N N . ASP B 1 248 ? -27.125 -16.906 -7.863 1 93.44 248 ASP B N 1
ATOM 4724 C CA . ASP B 1 248 ? -28.078 -17.188 -8.922 1 93.44 248 ASP B CA 1
ATOM 4725 C C . ASP B 1 248 ? -28.016 -18.656 -9.352 1 93.44 248 ASP B C 1
ATOM 4727 O O . ASP B 1 248 ? -28.703 -19.078 -10.281 1 93.44 248 ASP B O 1
ATOM 4731 N N . ARG B 1 249 ? -27.219 -19.453 -8.766 1 93.56 249 ARG B N 1
ATOM 4732 C CA . ARG B 1 249 ? -27 -20.844 -9.109 1 93.56 249 ARG B CA 1
ATOM 4733 C C . ARG B 1 249 ? -26.531 -21 -10.555 1 93.56 249 ARG B C 1
ATOM 4735 O O . ARG B 1 249 ? -26.922 -21.938 -11.25 1 93.56 249 ARG B O 1
ATOM 4742 N N . ARG B 1 250 ? -25.781 -20.016 -11 1 94.56 250 ARG B N 1
ATOM 4743 C CA . ARG B 1 250 ? -25.188 -20 -12.336 1 94.56 250 ARG B CA 1
ATOM 4744 C C . ARG B 1 250 ? -23.672 -19.938 -12.266 1 94.56 250 ARG B C 1
ATOM 4746 O O . ARG B 1 250 ? -23.031 -19.219 -13.031 1 94.56 250 ARG B O 1
ATOM 4753 N N . TRP B 1 251 ? -23.172 -20.594 -11.266 1 91.75 251 TRP B N 1
ATOM 4754 C CA . TRP B 1 251 ? -21.734 -20.562 -10.992 1 91.75 251 TRP B CA 1
ATOM 4755 C C . TRP B 1 251 ? -20.938 -20.969 -12.219 1 91.75 251 TRP B C 1
ATOM 4757 O O . TRP B 1 251 ? -19.812 -20.531 -12.414 1 91.75 251 TRP B O 1
ATOM 4767 N N . ILE B 1 252 ? -21.438 -21.75 -13.109 1 90.94 252 ILE B N 1
ATOM 4768 C CA . ILE B 1 252 ? -20.75 -22.297 -14.266 1 90.94 252 ILE B CA 1
ATOM 4769 C C . ILE B 1 252 ? -20.375 -21.188 -15.234 1 90.94 252 ILE B C 1
ATOM 4771 O O . ILE B 1 252 ? -19.422 -21.312 -16 1 90.94 252 ILE B O 1
ATOM 4775 N N . ASP B 1 253 ? -21.078 -20.031 -15.203 1 91.62 253 ASP B N 1
ATOM 4776 C CA . ASP B 1 253 ? -20.875 -18.938 -16.141 1 91.62 253 ASP B CA 1
ATOM 4777 C C . ASP B 1 253 ? -19.547 -18.234 -15.898 1 91.62 253 ASP B C 1
ATOM 4779 O O . ASP B 1 253 ? -19.047 -17.516 -16.766 1 91.62 253 ASP B O 1
ATOM 4783 N N . ILE B 1 254 ? -18.969 -18.438 -14.695 1 92.69 254 ILE B N 1
ATOM 4784 C CA . ILE B 1 254 ? -17.719 -17.766 -14.383 1 92.69 254 ILE B CA 1
ATOM 4785 C C . ILE B 1 254 ? -16.547 -18.562 -14.93 1 92.69 254 ILE B C 1
ATOM 4787 O O . ILE B 1 254 ? -15.43 -18.062 -15.055 1 92.69 254 ILE B O 1
ATOM 4791 N N . VAL B 1 255 ? -16.828 -19.844 -15.258 1 93.31 255 VAL B N 1
ATOM 4792 C CA . VAL B 1 255 ? -15.758 -20.766 -15.633 1 93.31 255 VAL B CA 1
ATOM 4793 C C . VAL B 1 255 ? -15.258 -20.453 -17.031 1 93.31 255 VAL B C 1
ATOM 4795 O O . VAL B 1 255 ? -16.047 -20.172 -17.938 1 93.31 255 VAL B O 1
ATOM 4798 N N . ASP B 1 256 ? -14 -20.375 -17.141 1 92.19 256 ASP B N 1
ATOM 4799 C CA . ASP B 1 256 ? -13.344 -20.141 -18.422 1 92.19 256 ASP B CA 1
ATOM 4800 C C . ASP B 1 256 ? -13.914 -21.047 -19.5 1 92.19 256 ASP B C 1
ATOM 4802 O O . ASP B 1 256 ? -14.023 -22.266 -19.297 1 92.19 256 ASP B O 1
ATOM 4806 N N . ALA B 1 257 ? -14.172 -20.594 -20.609 1 87.19 257 ALA B N 1
ATOM 4807 C CA . ALA B 1 257 ? -14.773 -21.328 -21.719 1 87.19 257 ALA B CA 1
ATOM 4808 C C . ALA B 1 257 ? -13.875 -22.469 -22.172 1 87.19 257 ALA B C 1
ATOM 4810 O O . ALA B 1 257 ? -14.359 -23.5 -22.656 1 87.19 257 ALA B O 1
ATOM 4811 N N . SER B 1 258 ? -12.656 -22.281 -22.031 1 85.88 258 SER B N 1
ATOM 4812 C CA . SER B 1 258 ? -11.711 -23.312 -22.453 1 85.88 258 SER B CA 1
ATOM 4813 C C . SER B 1 258 ? -11.844 -24.578 -21.609 1 85.88 258 SER B C 1
ATOM 4815 O O . SER B 1 258 ? -11.422 -25.656 -22.016 1 85.88 258 SER B O 1
ATOM 4817 N N . LEU B 1 259 ? -12.352 -24.391 -20.453 1 83.81 259 LEU B N 1
ATOM 4818 C CA . LEU B 1 259 ? -12.57 -25.531 -19.578 1 83.81 259 LEU B CA 1
ATOM 4819 C C . LEU B 1 259 ? -13.859 -26.266 -19.953 1 83.81 259 LEU B C 1
ATOM 4821 O O . LEU B 1 259 ? -14.023 -27.453 -19.656 1 83.81 259 LEU B O 1
ATOM 4825 N N . ASN B 1 260 ? -14.789 -25.562 -20.484 1 68 260 ASN B N 1
ATOM 4826 C CA . ASN B 1 260 ? -16.109 -26.109 -20.797 1 68 260 ASN B CA 1
ATOM 4827 C C . ASN B 1 260 ? -16.016 -27.125 -21.938 1 68 260 ASN B C 1
ATOM 4829 O O . ASN B 1 260 ? -16.766 -28.094 -21.953 1 68 260 ASN B O 1
ATOM 4833 N N . SER B 1 261 ? -15.203 -26.812 -22.859 1 60.56 261 SER B N 1
ATOM 4834 C CA . SER B 1 261 ? -15.188 -27.688 -24.031 1 60.56 261 SER B CA 1
ATOM 4835 C C . SER B 1 261 ? -14.758 -29.094 -23.672 1 60.56 261 SER B C 1
ATOM 4837 O O . SER B 1 261 ? -15.086 -30.062 -24.375 1 60.56 261 SER B O 1
ATOM 4839 N N . PHE B 1 262 ? -14.125 -29.297 -22.516 1 57.72 262 PHE B N 1
ATOM 4840 C CA . PHE B 1 262 ? -13.617 -30.625 -22.203 1 57.72 262 PHE B CA 1
ATOM 4841 C C . PHE B 1 262 ? -14.148 -31.109 -20.859 1 57.72 262 PHE B C 1
ATOM 4843 O O . PHE B 1 262 ? -13.516 -31.922 -20.188 1 57.72 262 PHE B O 1
ATOM 4850 N N . LEU B 1 263 ? -15.219 -30.438 -20.359 1 58.47 263 LEU B N 1
ATOM 4851 C CA . LEU B 1 263 ? -15.609 -30.828 -19.016 1 58.47 263 LEU B CA 1
ATOM 4852 C C . LEU B 1 263 ? -16.25 -32.219 -19.016 1 58.47 263 LEU B C 1
ATOM 4854 O O . LEU B 1 263 ? -17.328 -32.406 -19.609 1 58.47 263 LEU B O 1
ATOM 4858 N N . PRO B 1 264 ? -15.398 -33.281 -18.906 1 54.5 264 PRO B N 1
ATOM 4859 C CA . PRO B 1 264 ? -16.109 -34.531 -18.609 1 54.5 264 PRO B CA 1
ATOM 4860 C C . PRO B 1 264 ? -17.125 -34.375 -17.484 1 54.5 264 PRO B C 1
ATOM 4862 O O . PRO B 1 264 ? -17.094 -33.375 -16.734 1 54.5 264 PRO B O 1
ATOM 4865 N N . LYS B 1 265 ? -18.188 -35.344 -17.297 1 54.03 265 LYS B N 1
ATOM 4866 C CA . LYS B 1 265 ? -19.312 -35.375 -16.375 1 54.03 265 LYS B CA 1
ATOM 4867 C C . LYS B 1 265 ? -18.859 -35 -14.961 1 54.03 265 LYS B C 1
ATOM 4869 O O . LYS B 1 265 ? -19.625 -34.406 -14.195 1 54.03 265 LYS B O 1
ATOM 4874 N N . THR B 1 266 ? -17.688 -35.406 -14.445 1 53.75 266 THR B N 1
ATOM 4875 C CA . THR B 1 266 ? -17.266 -35.312 -13.055 1 53.75 266 THR B CA 1
ATOM 4876 C C . THR B 1 266 ? -16.656 -33.938 -12.773 1 53.75 266 THR B C 1
ATOM 4878 O O . THR B 1 266 ? -16.656 -33.469 -11.633 1 53.75 266 THR B O 1
ATOM 4881 N N . HIS B 1 267 ? -16.516 -33.031 -13.797 1 69.56 267 HIS B N 1
ATOM 4882 C CA . HIS B 1 267 ? -15.703 -31.828 -13.688 1 69.56 267 HIS B CA 1
ATOM 4883 C C . HIS B 1 267 ? -16.516 -30.641 -13.18 1 69.56 267 HIS B C 1
ATOM 4885 O O . HIS B 1 267 ? -16.078 -29.906 -12.297 1 69.56 267 HIS B O 1
ATOM 4891 N N . PRO B 1 268 ? -17.766 -30.906 -13.188 1 80.31 268 PRO B N 1
ATOM 4892 C CA . PRO B 1 268 ? -18.531 -29.734 -12.75 1 80.31 268 PRO B CA 1
ATOM 4893 C C . PRO B 1 268 ? -18.641 -29.641 -11.227 1 80.31 268 PRO B C 1
ATOM 4895 O O . PRO B 1 268 ? -18.578 -28.531 -10.672 1 80.31 268 PRO B O 1
ATOM 4898 N N . THR B 1 269 ? -18.703 -30.797 -10.562 1 86.75 269 THR B N 1
ATOM 4899 C CA . THR B 1 269 ? -18.812 -30.781 -9.109 1 86.75 269 THR B CA 1
ATOM 4900 C C . THR B 1 269 ? -17.531 -30.281 -8.461 1 86.75 269 THR B C 1
ATOM 4902 O O . THR B 1 269 ? -17.562 -29.547 -7.473 1 86.75 269 THR B O 1
ATOM 4905 N N . GLU B 1 270 ? -16.469 -30.766 -9.008 1 90.56 270 GLU B N 1
ATOM 4906 C CA . GLU B 1 270 ? -15.172 -30.344 -8.477 1 90.56 270 GLU B CA 1
ATOM 4907 C C . GLU B 1 270 ? -14.945 -28.859 -8.695 1 90.56 270 GLU B C 1
ATOM 4909 O O . GLU B 1 270 ? -14.406 -28.172 -7.824 1 90.56 270 GLU B O 1
ATOM 4914 N N . ILE B 1 271 ? -15.383 -28.453 -9.82 1 93.12 271 ILE B N 1
ATOM 4915 C CA . ILE B 1 271 ? -15.234 -27.031 -10.141 1 93.12 271 ILE B CA 1
ATOM 4916 C C . ILE B 1 271 ? -16.109 -26.203 -9.203 1 93.12 271 ILE B C 1
ATOM 4918 O O . ILE B 1 271 ? -15.648 -25.203 -8.656 1 93.12 271 ILE B O 1
ATOM 4922 N N . MET B 1 272 ? -17.297 -26.641 -9.031 1 92.75 272 MET B N 1
ATOM 4923 C CA . MET B 1 272 ? -18.203 -25.953 -8.117 1 92.75 272 MET B CA 1
ATOM 4924 C C . MET B 1 272 ? -17.625 -25.891 -6.711 1 92.75 272 MET B C 1
ATOM 4926 O O . MET B 1 272 ? -17.734 -24.875 -6.031 1 92.75 272 MET B O 1
ATOM 4930 N N . ARG B 1 273 ? -17.062 -26.969 -6.328 1 94.44 273 ARG B N 1
ATOM 4931 C CA . ARG B 1 273 ? -16.453 -27.047 -5.008 1 94.44 273 ARG B CA 1
ATOM 4932 C C . ARG B 1 273 ? -15.32 -26.031 -4.871 1 94.44 273 ARG B C 1
ATOM 4934 O O . ARG B 1 273 ? -15.211 -25.344 -3.852 1 94.44 273 ARG B O 1
ATOM 4941 N N . CYS B 1 274 ? -14.5 -25.906 -5.891 1 96.25 274 CYS B N 1
ATOM 4942 C CA . CYS B 1 274 ? -13.398 -24.953 -5.879 1 96.25 274 CYS B CA 1
ATOM 4943 C C . CYS B 1 274 ? -13.922 -23.516 -5.793 1 96.25 274 CYS B C 1
ATOM 4945 O O . CYS B 1 274 ? -13.344 -22.688 -5.09 1 96.25 274 CYS B O 1
ATOM 4947 N N . ILE B 1 275 ? -15.016 -23.266 -6.504 1 96.38 275 ILE B N 1
ATOM 4948 C CA . ILE B 1 275 ? -15.609 -21.938 -6.445 1 96.38 275 ILE B CA 1
ATOM 4949 C C . ILE B 1 275 ? -16.125 -21.672 -5.035 1 96.38 275 ILE B C 1
ATOM 4951 O O . ILE B 1 275 ? -15.922 -20.578 -4.496 1 96.38 275 ILE B O 1
ATOM 4955 N N . ASN B 1 276 ? -16.734 -22.656 -4.465 1 97 276 ASN B N 1
ATOM 4956 C CA . ASN B 1 276 ? -17.219 -22.531 -3.092 1 97 276 ASN B CA 1
ATOM 4957 C C . ASN B 1 276 ? -16.078 -22.234 -2.127 1 97 276 ASN B C 1
ATOM 4959 O O . ASN B 1 276 ? -16.172 -21.297 -1.321 1 97 276 ASN B O 1
ATOM 4963 N N . ILE B 1 277 ? -15.055 -22.984 -2.24 1 98.12 277 ILE B N 1
ATOM 4964 C CA . ILE B 1 277 ? -13.891 -22.797 -1.384 1 98.12 277 ILE B CA 1
ATOM 4965 C C . ILE B 1 277 ? -13.32 -21.406 -1.586 1 98.12 277 ILE B C 1
ATOM 4967 O O . ILE B 1 277 ? -12.977 -20.719 -0.617 1 98.12 277 ILE B O 1
ATOM 4971 N N . ALA B 1 278 ? -13.203 -20.953 -2.818 1 98.31 278 ALA B N 1
ATOM 4972 C CA . ALA B 1 278 ? -12.695 -19.609 -3.119 1 98.31 278 ALA B CA 1
ATOM 4973 C C . ALA B 1 278 ? -13.547 -18.531 -2.451 1 98.31 278 ALA B C 1
ATOM 4975 O O . ALA B 1 278 ? -13.016 -17.594 -1.855 1 98.31 278 ALA B O 1
ATOM 4976 N N . LEU B 1 279 ? -14.828 -18.703 -2.535 1 97.31 279 LEU B N 1
ATOM 4977 C CA . LEU B 1 279 ? -15.75 -17.734 -1.949 1 97.31 279 LEU B CA 1
ATOM 4978 C C . LEU B 1 279 ? -15.641 -17.734 -0.428 1 97.31 279 LEU B C 1
ATOM 4980 O O . LEU B 1 279 ? -15.797 -16.688 0.207 1 97.31 279 LEU B O 1
ATOM 4984 N N . LEU B 1 280 ? -15.367 -18.891 0.161 1 97.88 280 LEU B N 1
ATOM 4985 C CA . LEU B 1 280 ? -15.117 -18.953 1.598 1 97.88 280 LEU B CA 1
ATOM 4986 C C . LEU B 1 280 ? -13.836 -18.219 1.963 1 97.88 280 LEU B C 1
ATOM 4988 O O . LEU B 1 280 ? -13.758 -17.578 3.02 1 97.88 280 LEU B O 1
ATOM 4992 N N . CYS B 1 281 ? -12.867 -18.219 1.128 1 98.5 281 CYS B N 1
ATOM 4993 C CA . CYS B 1 281 ? -11.562 -17.625 1.385 1 98.5 281 CYS B CA 1
ATOM 4994 C C . CYS B 1 281 ? -11.617 -16.109 1.265 1 98.5 281 CYS B C 1
ATOM 4996 O O . CYS B 1 281 ? -10.805 -15.406 1.856 1 98.5 281 CYS B O 1
ATOM 4998 N N . VAL B 1 282 ? -12.594 -15.57 0.527 1 96.81 282 VAL B N 1
ATOM 4999 C CA . VAL B 1 282 ? -12.594 -14.141 0.249 1 96.81 282 VAL B CA 1
ATOM 5000 C C . VAL B 1 282 ? -13.664 -13.445 1.082 1 96.81 282 VAL B C 1
ATOM 5002 O O . VAL B 1 282 ? -14.18 -12.398 0.692 1 96.81 282 VAL B O 1
ATOM 5005 N N . GLN B 1 283 ? -14 -14.102 2.189 1 94.94 283 GLN B N 1
ATOM 5006 C CA . GLN B 1 283 ? -14.945 -13.469 3.111 1 94.94 283 GLN B CA 1
ATOM 5007 C C . GLN B 1 283 ? -14.414 -12.125 3.604 1 94.94 283 GLN B C 1
ATOM 5009 O O . GLN B 1 283 ? -13.203 -11.953 3.779 1 94.94 283 GLN B O 1
ATOM 5014 N N . GLU B 1 284 ? -15.266 -11.227 3.857 1 89.25 284 GLU B N 1
ATOM 5015 C CA . GLU B 1 284 ? -14.898 -9.867 4.242 1 89.25 284 GLU B CA 1
ATOM 5016 C C . GLU B 1 284 ? -14.125 -9.852 5.555 1 89.25 284 GLU B C 1
ATOM 5018 O O . GLU B 1 284 ? -13.07 -9.219 5.656 1 89.25 284 GLU B O 1
ATOM 5023 N N . ASN B 1 285 ? -14.688 -10.562 6.527 1 90.12 285 ASN B N 1
ATOM 5024 C CA . ASN B 1 285 ? -14.016 -10.625 7.824 1 90.12 285 ASN B CA 1
ATOM 5025 C C . ASN B 1 285 ? -12.992 -11.758 7.867 1 90.12 285 ASN B C 1
ATOM 5027 O O . ASN B 1 285 ? -13.297 -12.891 7.492 1 90.12 285 ASN B O 1
ATOM 5031 N N . ALA B 1 286 ? -11.875 -11.477 8.375 1 93.62 286 ALA B N 1
ATOM 5032 C CA . ALA B 1 286 ? -10.773 -12.438 8.43 1 93.62 286 ALA B CA 1
ATOM 5033 C C . ALA B 1 286 ? -11.18 -13.688 9.211 1 93.62 286 ALA B C 1
ATOM 5035 O O . ALA B 1 286 ? -10.82 -14.805 8.836 1 93.62 286 ALA B O 1
ATOM 5036 N N . VAL B 1 287 ? -11.969 -13.5 10.242 1 93 287 VAL B N 1
ATOM 5037 C CA . VAL B 1 287 ? -12.305 -14.594 11.148 1 93 287 VAL B CA 1
ATOM 5038 C C . VAL B 1 287 ? -13.219 -15.594 10.438 1 93 287 VAL B C 1
ATOM 5040 O O . VAL B 1 287 ? -13.297 -16.766 10.828 1 93 287 VAL B O 1
ATOM 5043 N N . ASP B 1 288 ? -13.891 -15.195 9.438 1 95.31 288 ASP B N 1
ATOM 5044 C CA . ASP B 1 288 ? -14.828 -16.047 8.711 1 95.31 288 ASP B CA 1
ATOM 5045 C C . ASP B 1 288 ? -14.102 -16.859 7.633 1 95.31 288 ASP B C 1
ATOM 5047 O O . ASP B 1 288 ? -14.695 -17.75 7.027 1 95.31 288 ASP B O 1
ATOM 5051 N N . ARG B 1 289 ? -12.883 -16.578 7.391 1 97.44 289 ARG B N 1
ATOM 5052 C CA . ARG B 1 289 ? -12.109 -17.312 6.391 1 97.44 289 ARG B CA 1
ATOM 5053 C C . ARG B 1 289 ? -11.484 -18.562 6.992 1 97.44 289 ARG B C 1
ATOM 5055 O O . ARG B 1 289 ? -11.062 -18.562 8.148 1 97.44 289 ARG B O 1
ATOM 5062 N N . PRO B 1 290 ? -11.453 -19.625 6.262 1 97.69 290 PRO B N 1
ATOM 5063 C CA . PRO B 1 290 ? -10.727 -20.812 6.742 1 97.69 290 PRO B CA 1
ATOM 5064 C C . PRO B 1 290 ? -9.219 -20.578 6.816 1 97.69 290 PRO B C 1
ATOM 5066 O O . PRO B 1 290 ? -8.711 -19.578 6.312 1 97.69 290 PRO B O 1
ATOM 5069 N N . ASN B 1 291 ? -8.508 -21.391 7.582 1 97.25 291 ASN B N 1
ATOM 5070 C CA . ASN B 1 291 ? -7.059 -21.438 7.461 1 97.25 291 ASN B CA 1
ATOM 5071 C C . ASN B 1 291 ? -6.613 -22.391 6.359 1 97.25 291 ASN B C 1
ATOM 5073 O O . ASN B 1 291 ? -7.434 -23.109 5.789 1 97.25 291 ASN B O 1
ATOM 5077 N N . MET B 1 292 ? -5.367 -22.359 6.031 1 98 292 MET B N 1
ATOM 5078 C CA . MET B 1 292 ? -4.922 -23.125 4.875 1 98 292 MET B CA 1
ATOM 5079 C C . MET B 1 292 ? -5.012 -24.625 5.152 1 98 292 MET B C 1
ATOM 5081 O O . MET B 1 292 ? -5.188 -25.422 4.227 1 98 292 MET B O 1
ATOM 5085 N N . LEU B 1 293 ? -4.945 -25.031 6.383 1 97.31 293 LEU B N 1
ATOM 5086 C CA . LEU B 1 293 ? -5.176 -26.422 6.711 1 97.31 293 LEU B CA 1
ATOM 5087 C C . LEU B 1 293 ? -6.586 -26.859 6.316 1 97.31 293 LEU B C 1
ATOM 5089 O O . LEU B 1 293 ? -6.773 -27.906 5.691 1 97.31 293 LEU B O 1
ATOM 5093 N N . ASP B 1 294 ? -7.551 -26.031 6.676 1 97.56 294 ASP B N 1
ATOM 5094 C CA . ASP B 1 294 ? -8.93 -26.281 6.285 1 97.56 294 ASP B CA 1
ATOM 5095 C C . ASP B 1 294 ? -9.07 -26.344 4.766 1 97.56 294 ASP B C 1
ATOM 5097 O O . ASP B 1 294 ? -9.734 -27.219 4.227 1 97.56 294 ASP B O 1
ATOM 5101 N N . VAL B 1 295 ? -8.469 -25.438 4.125 1 98.38 295 VAL B N 1
ATOM 5102 C CA . VAL B 1 295 ? -8.57 -25.312 2.674 1 98.38 295 VAL B CA 1
ATOM 5103 C C . VAL B 1 295 ? -8.031 -26.578 2.014 1 98.38 295 VAL B C 1
ATOM 5105 O O . VAL B 1 295 ? -8.672 -27.141 1.129 1 98.38 295 VAL B O 1
ATOM 5108 N N . THR B 1 296 ? -6.848 -27.047 2.439 1 97.88 296 THR B N 1
ATOM 5109 C CA . THR B 1 296 ? -6.246 -28.25 1.859 1 97.88 296 THR B CA 1
ATOM 5110 C C . THR B 1 296 ? -7.121 -29.469 2.121 1 97.88 296 THR B C 1
ATOM 5112 O O . THR B 1 296 ? -7.254 -30.344 1.26 1 97.88 296 THR B O 1
ATOM 5115 N N . THR B 1 297 ? -7.734 -29.484 3.268 1 97 297 THR B N 1
ATOM 5116 C CA . THR B 1 297 ? -8.648 -30.578 3.598 1 97 297 THR B CA 1
ATOM 5117 C C . THR B 1 297 ? -9.883 -30.531 2.701 1 97 297 THR B C 1
ATOM 5119 O O . THR B 1 297 ? -10.305 -31.562 2.172 1 97 297 THR B O 1
ATOM 5122 N N . MET B 1 298 ? -10.422 -29.391 2.49 1 96.75 298 MET B N 1
ATOM 5123 C CA . MET B 1 298 ? -11.602 -29.219 1.646 1 96.75 298 MET B CA 1
ATOM 5124 C C . MET B 1 298 ? -11.297 -29.609 0.203 1 96.75 298 MET B C 1
ATOM 5126 O O . MET B 1 298 ? -12.148 -30.188 -0.48 1 96.75 298 MET B O 1
ATOM 5130 N N . LEU B 1 299 ? -10.109 -29.312 -0.236 1 96.12 299 LEU B N 1
ATOM 5131 C CA . LEU B 1 299 ? -9.711 -29.609 -1.605 1 96.12 299 LEU B CA 1
ATOM 5132 C C . LEU B 1 299 ? -9.492 -31.109 -1.787 1 96.12 299 LEU B C 1
ATOM 5134 O O . LEU B 1 299 ? -9.812 -31.672 -2.842 1 96.12 299 LEU B O 1
ATOM 5138 N N . SER B 1 300 ? -9.039 -31.734 -0.72 1 93.44 300 SER B N 1
ATOM 5139 C CA . SER B 1 300 ? -8.688 -33.156 -0.811 1 93.44 300 SER B CA 1
ATOM 5140 C C . SER B 1 300 ? -9.898 -34.031 -0.561 1 93.44 300 SER B C 1
ATOM 5142 O O . SER B 1 300 ? -9.984 -35.125 -1.104 1 93.44 300 SER B O 1
ATOM 5144 N N . SER B 1 301 ? -10.734 -33.562 0.303 1 89.81 301 SER B N 1
ATOM 5145 C CA . SER B 1 301 ? -11.914 -34.344 0.644 1 89.81 301 SER B CA 1
ATOM 5146 C C . SER B 1 301 ? -13.094 -34 -0.258 1 89.81 301 SER B C 1
ATOM 5148 O O . SER B 1 301 ? -13.867 -33.094 0.048 1 89.81 301 SER B O 1
ATOM 5150 N N . LYS B 1 302 ? -13.453 -34.812 -1.115 1 84.19 302 LYS B N 1
ATOM 5151 C CA . LYS B 1 302 ? -14.477 -34.531 -2.111 1 84.19 302 LYS B CA 1
ATOM 5152 C C . LYS B 1 302 ? -15.875 -34.688 -1.519 1 84.19 302 LYS B C 1
ATOM 5154 O O . LYS B 1 302 ? -16.859 -34.156 -2.068 1 84.19 302 LYS B O 1
ATOM 5159 N N . THR B 1 303 ? -15.914 -35.312 -0.369 1 83.62 303 THR B N 1
ATOM 5160 C CA . THR B 1 303 ? -17.219 -35.625 0.199 1 83.62 303 THR B CA 1
ATOM 5161 C C . THR B 1 303 ? -17.531 -34.656 1.345 1 83.62 303 THR B C 1
ATOM 5163 O O . THR B 1 303 ? -18.656 -34.625 1.858 1 83.62 303 THR B O 1
ATOM 5166 N N . MET B 1 304 ? -16.547 -33.906 1.695 1 86.19 304 MET B N 1
ATOM 5167 C CA . MET B 1 304 ? -16.75 -32.969 2.805 1 86.19 304 MET B CA 1
ATOM 5168 C C . MET B 1 304 ? -17.812 -31.953 2.455 1 86.19 304 MET B C 1
ATOM 5170 O O . MET B 1 304 ? -17.828 -31.406 1.351 1 86.19 304 MET B O 1
ATOM 5174 N N . ILE B 1 305 ? -18.734 -31.797 3.336 1 86.56 305 ILE B N 1
ATOM 5175 C CA . ILE B 1 305 ? -19.75 -30.766 3.16 1 86.56 305 ILE B CA 1
ATOM 5176 C C . ILE B 1 305 ? -19.172 -29.406 3.52 1 86.56 305 ILE B C 1
ATOM 5178 O O . ILE B 1 305 ? -18.656 -29.219 4.625 1 86.56 305 ILE B O 1
ATOM 5182 N N . LEU B 1 306 ? -19.25 -28.484 2.596 1 92.19 306 LEU B N 1
ATOM 5183 C CA . LEU B 1 306 ? -18.688 -27.141 2.799 1 92.19 306 LEU B CA 1
ATOM 5184 C C . LEU B 1 306 ? -19.766 -26.172 3.299 1 92.19 306 LEU B C 1
ATOM 5186 O O . LEU B 1 306 ? -20.938 -26.297 2.934 1 92.19 306 LEU B O 1
ATOM 5190 N N . ARG B 1 307 ? -19.312 -25.25 4.094 1 90.62 307 ARG B N 1
ATOM 5191 C CA . ARG B 1 307 ? -20.203 -24.188 4.547 1 90.62 307 ARG B CA 1
ATOM 5192 C C . ARG B 1 307 ? -20.594 -23.266 3.385 1 90.62 307 ARG B C 1
ATOM 5194 O O . ARG B 1 307 ? -19.875 -23.172 2.393 1 90.62 307 ARG B O 1
ATOM 5201 N N . GLU B 1 308 ? -21.766 -22.672 3.523 1 91.31 308 GLU B N 1
ATOM 5202 C CA . GLU B 1 308 ? -22.188 -21.688 2.543 1 91.31 308 GLU B CA 1
ATOM 5203 C C . GLU B 1 308 ? -21.469 -20.359 2.742 1 91.31 308 GLU B C 1
ATOM 5205 O O . GLU B 1 308 ? -21.422 -19.828 3.857 1 91.31 308 GLU B O 1
ATOM 5210 N N . PRO B 1 309 ? -20.891 -19.875 1.685 1 91.94 309 PRO B N 1
ATOM 5211 C CA . PRO B 1 309 ? -20.203 -18.594 1.824 1 91.94 309 PRO B CA 1
ATOM 5212 C C . PRO B 1 309 ? -21.172 -17.422 2.004 1 91.94 309 PRO B C 1
ATOM 5214 O O . PRO B 1 309 ? -22.359 -17.547 1.679 1 91.94 309 PRO B O 1
ATOM 5217 N N . LYS B 1 310 ? -20.625 -16.344 2.598 1 88.56 310 LYS B N 1
ATOM 5218 C CA . LYS B 1 310 ? -21.328 -15.07 2.691 1 88.56 310 LYS B CA 1
ATOM 5219 C C . LYS B 1 310 ? -20.844 -14.094 1.63 1 88.56 310 LYS B C 1
ATOM 5221 O O . LYS B 1 310 ? -19.969 -14.422 0.823 1 88.56 310 LYS B O 1
ATOM 5226 N N . HIS B 1 311 ? -21.469 -12.961 1.623 1 83.25 311 HIS B N 1
ATOM 5227 C CA . HIS B 1 311 ? -21.125 -11.953 0.63 1 83.25 311 HIS B CA 1
ATOM 5228 C C . HIS B 1 311 ? -19.688 -11.484 0.817 1 83.25 311 HIS B C 1
ATOM 5230 O O . HIS B 1 311 ? -19.234 -11.25 1.945 1 83.25 311 HIS B O 1
ATOM 5236 N N . PRO B 1 312 ? -18.938 -11.445 -0.297 1 79.56 312 PRO B N 1
ATOM 5237 C CA . PRO B 1 312 ? -17.562 -10.953 -0.214 1 79.56 312 PRO B CA 1
ATOM 5238 C C . PRO B 1 312 ? -17.484 -9.438 -0.017 1 79.56 312 PRO B C 1
ATOM 5240 O O . PRO B 1 312 ? -18.516 -8.766 -0.013 1 79.56 312 PRO B O 1
ATOM 5243 N N . PRO B 1 313 ? -16.188 -8.977 0.297 1 70.56 313 PRO B N 1
ATOM 5244 C CA . PRO B 1 313 ? -16.047 -7.523 0.444 1 70.56 313 PRO B CA 1
ATOM 5245 C C . PRO B 1 313 ? -16.141 -6.781 -0.887 1 70.56 313 PRO B C 1
ATOM 5247 O O . PRO B 1 313 ? -16.062 -7.402 -1.951 1 70.56 313 PRO B O 1
ATOM 5250 N N . TYR B 1 314 ? -16.328 -5.445 -0.792 1 57.41 314 TYR B N 1
ATOM 5251 C CA . TYR B 1 314 ? -16.297 -4.527 -1.922 1 57.41 314 TYR B CA 1
ATOM 5252 C C . TYR B 1 314 ? -17.453 -4.793 -2.871 1 57.41 314 TYR B C 1
ATOM 5254 O O . TYR B 1 314 ? -17.359 -4.551 -4.074 1 57.41 314 TYR B O 1
ATOM 5262 N N . PHE B 1 315 ? -18.469 -5.66 -2.398 1 44.72 315 PHE B N 1
ATOM 5263 C CA . PHE B 1 315 ? -19.578 -6.082 -3.24 1 44.72 315 PHE B CA 1
ATOM 5264 C C . PHE B 1 315 ? -20.328 -4.875 -3.807 1 44.72 315 PHE B C 1
ATOM 5266 O O . PHE B 1 315 ? -20.812 -4.914 -4.938 1 44.72 315 PHE B O 1
ATOM 5273 N N . ASN B 1 316 ? -20.516 -3.887 -3.012 1 44.03 316 ASN B N 1
ATOM 5274 C CA . ASN B 1 316 ? -21.406 -2.811 -3.416 1 44.03 316 ASN B CA 1
ATOM 5275 C C . ASN B 1 316 ? -20.734 -1.848 -4.387 1 44.03 316 ASN B C 1
ATOM 5277 O O . ASN B 1 316 ? -21.297 -0.812 -4.738 1 44.03 316 ASN B O 1
ATOM 5281 N N . LEU B 1 317 ? -19.484 -2.123 -4.672 1 45.78 317 LEU B N 1
ATOM 5282 C CA . LEU B 1 317 ? -18.969 -1.086 -5.559 1 45.78 317 LEU B CA 1
ATOM 5283 C C . LEU B 1 317 ? -19.469 -1.291 -6.984 1 45.78 317 LEU B C 1
ATOM 5285 O O . LEU B 1 317 ? -19.016 -2.213 -7.672 1 45.78 317 LEU B O 1
ATOM 5289 N N . ARG B 1 318 ? -20.812 -1.189 -7.25 1 39.81 318 ARG B N 1
ATOM 5290 C CA . ARG B 1 318 ? -21.375 -1.223 -8.602 1 39.81 318 ARG B CA 1
ATOM 5291 C C . ARG B 1 318 ? -20.875 -0.041 -9.422 1 39.81 318 ARG B C 1
ATOM 5293 O O . ARG B 1 318 ? -20.625 1.041 -8.883 1 39.81 318 ARG B O 1
ATOM 5300 N N . VAL B 1 319 ? -20.438 -0.328 -10.617 1 42.72 319 VAL B N 1
ATOM 5301 C CA . VAL B 1 319 ? -20.266 0.8 -11.523 1 42.72 319 VAL B CA 1
ATOM 5302 C C . VAL B 1 319 ? -21.562 1.602 -11.617 1 42.72 319 VAL B C 1
ATOM 5304 O O . VAL B 1 319 ? -22.609 1.048 -11.922 1 42.72 319 VAL B O 1
ATOM 5307 N N . GLY B 1 320 ? -21.828 2.57 -10.875 1 33.72 320 GLY B N 1
ATOM 5308 C CA . GLY B 1 320 ? -23.016 3.381 -11.141 1 33.72 320 GLY B CA 1
ATOM 5309 C C . GLY B 1 320 ? -23.328 3.5 -12.617 1 33.72 320 GLY B C 1
ATOM 5310 O O . GLY B 1 320 ? -22.547 4.059 -13.391 1 33.72 320 GLY B O 1
ATOM 5311 N N . ASN B 1 321 ? -24.047 2.648 -13.281 1 30.81 321 ASN B N 1
ATOM 5312 C CA . ASN B 1 321 ? -24.719 2.977 -14.531 1 30.81 321 ASN B CA 1
ATOM 5313 C C . ASN B 1 321 ? -25.328 4.375 -14.492 1 30.81 321 ASN B C 1
ATOM 5315 O O . ASN B 1 321 ? -25.797 4.824 -13.445 1 30.81 321 ASN B O 1
ATOM 5319 N N . GLU B 1 322 ? -25.156 5.371 -15.516 1 30.38 322 GLU B N 1
ATOM 5320 C CA . GLU B 1 322 ? -26.031 6.484 -15.883 1 30.38 322 GLU B CA 1
ATOM 5321 C C . GLU B 1 322 ? -27.484 6.141 -15.633 1 30.38 322 GLU B C 1
ATOM 5323 O O . GLU B 1 322 ? -27.922 5.016 -15.883 1 30.38 322 GLU B O 1
ATOM 5328 N N . GLU B 1 323 ? -28.188 6.805 -14.875 1 28.58 323 GLU B N 1
ATOM 5329 C CA . GLU B 1 323 ? -29.641 6.906 -14.984 1 28.58 323 GLU B CA 1
ATOM 5330 C C . GLU B 1 323 ? -30.094 6.953 -16.453 1 28.58 323 GLU B C 1
ATOM 5332 O O . GLU B 1 323 ? -29.594 7.773 -17.219 1 28.58 323 GLU B O 1
ATOM 5337 N N . ASP B 1 324 ? -30.734 6.062 -17.031 1 24.92 324 ASP B N 1
ATOM 5338 C CA . ASP B 1 324 ? -31.719 6.125 -18.094 1 24.92 324 ASP B CA 1
ATOM 5339 C C . ASP B 1 324 ? -32.719 7.27 -17.875 1 24.92 324 ASP B C 1
ATOM 5341 O O . ASP B 1 324 ? -33.625 7.156 -17.031 1 24.92 324 ASP B O 1
ATOM 5345 N N . THR B 1 325 ? -32.406 8.695 -18.094 1 24.73 325 THR B N 1
ATOM 5346 C CA . THR B 1 325 ? -33.375 9.617 -18.688 1 24.73 325 THR B CA 1
ATOM 5347 C C . THR B 1 325 ? -34.094 8.961 -19.859 1 24.73 325 THR B C 1
ATOM 5349 O O . THR B 1 325 ? -33.469 8.562 -20.844 1 24.73 325 THR B O 1
ATOM 5352 N N . SER B 1 326 ? -35.156 8.359 -19.75 1 22.83 326 SER B N 1
ATOM 5353 C CA . SER B 1 326 ? -36.188 8.125 -20.781 1 22.83 326 SER B CA 1
ATOM 5354 C C . SER B 1 326 ? -36.25 9.281 -21.766 1 22.83 326 SER B C 1
ATOM 5356 O O . SER B 1 326 ? -35.75 10.375 -21.484 1 22.83 326 SER B O 1
ATOM 5358 N N . ALA B 1 327 ? -37.406 9.352 -22.688 1 21.95 327 ALA B N 1
ATOM 5359 C CA . ALA B 1 327 ? -38.062 10.031 -23.781 1 21.95 327 ALA B CA 1
ATOM 5360 C C . ALA B 1 327 ? -38.344 11.492 -23.453 1 21.95 327 ALA B C 1
ATOM 5362 O O . ALA B 1 327 ? -39.5 11.906 -23.344 1 21.95 327 ALA B O 1
ATOM 5363 N N . THR B 1 328 ? -37.844 12.375 -22.75 1 19.38 328 THR B N 1
ATOM 5364 C CA . THR B 1 328 ? -38.25 13.609 -23.406 1 19.38 328 THR B CA 1
ATOM 5365 C C . THR B 1 328 ? -37.594 13.734 -24.781 1 19.38 328 THR B C 1
ATOM 5367 O O . THR B 1 328 ? -36.438 13.305 -24.969 1 19.38 328 THR B O 1
ATOM 5370 N N . GLN B 1 329 ? -38.312 14.344 -25.875 1 19.05 329 GLN B N 1
ATOM 5371 C CA . GLN B 1 329 ? -38.375 14.758 -27.266 1 19.05 329 GLN B CA 1
ATOM 5372 C C . GLN B 1 329 ? -37.062 15.414 -27.703 1 19.05 329 GLN B C 1
ATOM 5374 O O . GLN B 1 329 ? -36.312 15.914 -26.875 1 19.05 329 GLN B O 1
ATOM 5379 N N . SER B 1 330 ? -36.875 15.5 -29.078 1 19.33 330 SER B N 1
ATOM 5380 C CA . SER B 1 330 ? -36 15.727 -30.25 1 19.33 330 SER B CA 1
ATOM 5381 C C . SER B 1 330 ? -35.344 17.109 -30.188 1 19.33 330 SER B C 1
ATOM 5383 O O . SER B 1 330 ? -34.688 17.516 -31.141 1 19.33 330 SER B O 1
ATOM 5385 N N . CYS B 1 331 ? -35.344 18 -29.125 1 19.11 331 CYS B N 1
ATOM 5386 C CA . CYS B 1 331 ? -35 19.219 -29.875 1 19.11 331 CYS B CA 1
ATOM 5387 C C . CYS B 1 331 ? -33.688 19.062 -30.625 1 19.11 331 CYS B C 1
ATOM 5389 O O . CYS B 1 331 ? -32.75 18.484 -30.109 1 19.11 331 CYS B O 1
ATOM 5391 N N . SER B 1 332 ? -33.656 19.219 -31.984 1 18.05 332 SER B N 1
ATOM 5392 C CA . SER B 1 332 ? -32.844 19.266 -33.188 1 18.05 332 SER B CA 1
ATOM 5393 C C . SER B 1 332 ? -31.594 20.125 -33 1 18.05 332 SER B C 1
ATOM 5395 O O . SER B 1 332 ? -30.984 20.547 -33.969 1 18.05 332 SER B O 1
ATOM 5397 N N . ILE B 1 333 ? -31.016 20.219 -31.703 1 19.3 333 ILE B N 1
ATOM 5398 C CA . ILE B 1 333 ? -30.047 21.281 -31.922 1 19.3 333 ILE B CA 1
ATOM 5399 C C . ILE B 1 333 ? -29.109 20.891 -33.062 1 19.3 333 ILE B C 1
ATOM 5401 O O . ILE B 1 333 ? -28.641 19.75 -33.125 1 19.3 333 ILE B O 1
ATOM 5405 N N . ASN B 1 334 ? -29.062 21.75 -34.125 1 18.38 334 ASN B N 1
ATOM 5406 C CA . ASN B 1 334 ? -28.375 22.031 -35.375 1 18.38 334 ASN B CA 1
ATOM 5407 C C . ASN B 1 334 ? -26.859 21.906 -35.219 1 18.38 334 ASN B C 1
ATOM 5409 O O . ASN B 1 334 ? -26.328 22 -34.125 1 18.38 334 ASN B O 1
ATOM 5413 N N . GLY B 1 335 ? -26.172 21.453 -36.281 1 18.06 335 GLY B N 1
ATOM 5414 C CA . GLY B 1 335 ? -24.969 20.969 -36.906 1 18.06 335 GLY B CA 1
ATOM 5415 C C . GLY B 1 335 ? -23.797 21.922 -36.812 1 18.06 335 GLY B C 1
ATOM 5416 O O . GLY B 1 335 ? -22.891 21.922 -37.625 1 18.06 335 GLY B O 1
ATOM 5417 N N . VAL B 1 336 ? -23.484 22.719 -35.625 1 18.59 336 VAL B N 1
ATOM 5418 C CA . VAL B 1 336 ? -22.484 23.688 -36.062 1 18.59 336 VAL B CA 1
ATOM 5419 C C . VAL B 1 336 ? -21.141 23.016 -36.25 1 18.59 336 VAL B C 1
ATOM 5421 O O . VAL B 1 336 ? -20.625 22.359 -35.312 1 18.59 336 VAL B O 1
ATOM 5424 N N . THR B 1 337 ? -20.797 22.578 -37.594 1 18.88 337 THR B N 1
ATOM 5425 C CA . THR B 1 337 ? -19.594 22.047 -38.219 1 18.88 337 THR B CA 1
ATOM 5426 C C . THR B 1 337 ? -18.406 22.984 -38.031 1 18.88 337 THR B C 1
ATOM 5428 O O . THR B 1 337 ? -18.391 24.094 -38.594 1 18.88 337 THR B O 1
ATOM 5431 N N . LEU B 1 338 ? -18.031 23.516 -36.875 1 18.05 338 LEU B N 1
ATOM 5432 C CA . LEU B 1 338 ? -16.969 24.5 -37 1 18.05 338 LEU B CA 1
ATOM 5433 C C . LEU B 1 338 ? -15.688 23.859 -37.5 1 18.05 338 LEU B C 1
ATOM 5435 O O . LEU B 1 338 ? -15.211 22.875 -36.938 1 18.05 338 LEU B O 1
ATOM 5439 N N . SER B 1 339 ? -15.398 24.062 -38.938 1 18.89 339 SER B N 1
ATOM 5440 C CA . SER B 1 339 ? -14.336 23.828 -39.906 1 18.89 339 SER B CA 1
ATOM 5441 C C . SER B 1 339 ? -13.039 24.516 -39.469 1 18.89 339 SER B C 1
ATOM 5443 O O . SER B 1 339 ? -12.961 25.734 -39.406 1 18.89 339 SER B O 1
ATOM 5445 N N . ILE B 1 340 ? -12.508 24.391 -38.25 1 19.78 340 ILE B N 1
ATOM 5446 C CA . ILE B 1 340 ? -11.312 25.219 -38.156 1 19.78 340 ILE B CA 1
ATOM 5447 C C . ILE B 1 340 ? -10.234 24.688 -39.094 1 19.78 340 ILE B C 1
ATOM 5449 O O . ILE B 1 340 ? -9.859 23.516 -39.031 1 19.78 340 ILE B O 1
ATOM 5453 N N . ALA B 1 341 ? -9.992 25.391 -40.281 1 19.58 341 ALA B N 1
ATOM 5454 C CA . ALA B 1 341 ? -9.07 25.406 -41.438 1 19.58 341 ALA B CA 1
ATOM 5455 C C . ALA B 1 341 ? -7.621 25.438 -40.969 1 19.58 341 ALA B C 1
ATOM 5457 O O . ALA B 1 341 ? -7.309 26.031 -39.906 1 19.58 341 ALA B O 1
ATOM 5458 N N . THR B 1 342 ? -6.93 24.375 -41.531 1 19.12 342 THR B N 1
ATOM 5459 C CA . THR B 1 342 ? -5.531 24 -41.719 1 19.12 342 THR B CA 1
ATOM 5460 C C . THR B 1 342 ? -4.711 25.172 -42.219 1 19.12 342 THR B C 1
ATOM 5462 O O . THR B 1 342 ? -4.953 25.688 -43.312 1 19.12 342 THR B O 1
ATOM 5465 N N . ALA B 1 343 ? -4.492 26.172 -41.25 1 20.39 343 ALA B N 1
ATOM 5466 C CA . ALA B 1 343 ? -3.557 27.109 -41.875 1 20.39 343 ALA B CA 1
ATOM 5467 C C . ALA B 1 343 ? -2.322 26.391 -42.406 1 20.39 343 ALA B C 1
ATOM 5469 O O . ALA B 1 343 ? -1.735 25.562 -41.719 1 20.39 343 ALA B O 1
ATOM 5470 N N . ARG B 1 344 ? -2.191 26.422 -43.75 1 19.83 344 ARG B N 1
ATOM 5471 C CA . ARG B 1 344 ? -0.99 26.344 -44.594 1 19.83 344 ARG B CA 1
ATOM 5472 C C . ARG B 1 344 ? 0.082 27.297 -44.062 1 19.83 344 ARG B C 1
ATOM 5474 O O . ARG B 1 344 ? -0.229 28.406 -43.625 1 19.83 344 ARG B O 1
#

pLDDT: mean 81.1, std 22.03, range [17.7, 98.81]

Solvent-accessible surface area (backbone atoms only — not comparable to full-atom values): 37618 Å² total; per-residue (Å²): 132,82,80,70,70,77,84,54,70,42,81,50,54,66,67,58,52,30,60,25,23,58,65,71,32,76,88,31,50,74,49,71,57,97,56,32,42,29,27,41,28,40,46,94,86,63,49,59,28,29,36,35,42,42,24,37,16,54,46,51,50,70,67,57,42,52,52,52,49,54,57,55,43,67,55,81,52,90,21,38,57,46,48,43,28,34,27,77,55,83,59,44,39,34,42,32,27,60,53,50,81,61,40,31,45,46,68,27,41,66,29,86,77,45,28,65,78,53,40,63,68,53,49,50,51,28,53,52,31,47,39,51,33,50,29,33,32,57,64,71,41,87,41,23,41,36,47,62,56,59,43,47,74,30,26,32,16,33,91,85,57,48,29,16,46,47,75,64,83,65,40,45,80,40,57,66,83,60,80,65,82,38,72,42,63,66,38,70,39,42,44,60,35,62,28,59,50,28,64,58,62,18,34,46,47,66,47,32,42,33,20,12,48,14,49,44,48,50,24,64,49,28,36,46,69,46,56,84,50,75,74,39,66,70,24,56,29,45,66,40,39,50,48,53,27,47,75,67,73,42,50,71,76,54,45,27,67,72,45,59,80,66,53,54,91,71,44,55,61,57,50,50,48,51,51,49,53,20,42,29,23,33,30,47,50,60,86,70,25,59,53,48,65,54,49,49,48,55,72,69,35,84,77,62,84,74,81,82,61,66,77,47,56,80,50,80,50,52,63,80,72,79,77,82,77,75,85,75,82,76,83,78,84,79,76,89,75,82,77,84,78,81,80,128,132,82,78,70,70,78,85,53,72,41,80,50,56,65,67,59,52,30,59,25,23,59,65,71,32,75,89,31,49,73,48,72,58,96,56,30,42,28,28,43,27,41,47,95,84,63,49,60,27,28,36,35,43,41,26,38,18,56,46,50,49,70,67,56,42,52,53,51,49,53,56,56,43,67,55,78,51,90,20,38,57,45,48,41,29,36,28,78,54,85,58,44,41,34,40,32,26,60,53,50,81,59,41,30,45,45,68,27,41,65,29,86,77,45,27,64,77,53,41,64,70,54,50,50,50,29,54,52,31,46,40,51,34,50,28,34,32,57,64,71,42,86,42,23,40,36,48,60,55,60,44,46,74,30,26,31,16,33,90,85,56,48,30,17,46,46,72,66,83,66,40,44,80,39,58,65,84,59,80,65,80,39,72,40,63,66,38,68,38,40,45,60,35,60,29,59,51,28,64,58,62,18,35,46,47,67,45,32,43,34,19,11,48,13,49,44,48,50,25,65,50,29,36,45,71,45,54,82,55,76,76,40,65,70,26,55,29,46,67,41,39,50,49,52,27,47,75,67,71,42,53,71,76,54,44,27,65,72,45,59,81,66,53,56,90,73,43,57,60,57,49,50,48,51,51,48,53,20,41,29,23,33,30,46,51,60,86,70,25,60,52,49,66,52,49,51,47,56,71,68,36,86,80,61,84,76,80,82,58,65,77,48,56,79,50,81,49,51,62,78,70,78,78,82,79,73,84,76,82,70,85,68,85,76,76,87,72,80,76,81,78,78,79,127

Foldseek 3Di:
DPLPPLPAADEDEPVQVCQFQVNVDPVQWQDADPQATWGWGAGPSGFIKIKGWGDLPLPADPVRVVVVLVVVQQDDDPQAWHWSYWYDDDSTTMTITHDADQAFQLVALQDPVRVLVCELVLLLQQLLSVLVSLCCCCAVDQKNKAQQEDDRNQWGAHPVGHTHGHDSSVMDIHGNPPQDWDFDPDADYDPQQAAQCCVPGRTDDSLRVLQSSLQRLLCSFQSDHQADDCPLPQFRGSLLSCVVCVVVVNNCVSGHVSHVVPQDPVSPLLSVLSSQLSLQSQANDSVSHDHSVVSSCSNVDSPDDDDGHDRGPPNPPTPPDPPPPDDPDDDDPDDPPPPPDDDD/DPLPPLPAADEDEPVQVCQFQVNVDPVQWQDADPQATKGWGAGPSGFIKIKGWGDLPLPAPPVRVVVVLVVVQQDDDPQAWHWSYWYDDDSTTMTITHDADQAFQLVALQDPVRVLVCELVLLLQQLLSVLVSLCCCCAVDQKNKAQQEDDRNQWGAHPVGHTHGHDSSVMDIHGNPPQDWDFDPDADYDPQQAAQCCVPGRTDDSLRVLQSSLQRLLCSFQSDHQADDCPLPQFRGSLLSCVVCVVVVNNVVSGHPSHVVPQDPVNPLLSVLSSQLSLQSQANDSVSHDHSVVSSCSNPDSPDDDDGHDRGPPNPPGPPDPPPPPDDDDPPPDDPPPPPDDDD

Nearest PDB structures (foldseek):
  5lpv-assembly1_A  TM=9.421E-01  e=3.249E-28  Arabidopsis thaliana
  5lpz-assembly1_A  TM=9.273E-01  e=2.220E-27  Arabidopsis thaliana
  5lpy-assembly1_A  TM=9.374E-01  e=1.608E-26  Arabidopsis thaliana
  6ruu-assembly1_A  TM=8.232E-01  e=1.256E-20  Homo sapiens
  6ruu-assembly1_B  TM=8.559E-01  e=7.205E-20  Homo sapiens

Radius of gyration: 28.12 Å; Cα contacts (8 Å, |Δi|>4): 1213; chains: 2; bounding box: 75×71×86 Å

Organism: Aegilops tauschii subsp. strangulata (NCBI:txid200361)

Secondary structure (DSSP, 8-state):
-------S-EEPPHHHHHHHTTTT-GGGEEEEETTEEEEEEE-TT--EEEEEEE-TB----HHHHHHHHHHHHT---TTBPPEEEEEEETTEEEEEEE--TT-BTHHHHT-TTGGGG--HHHHHHHHHHHHHHHHIIIIISSSEEE-S---GGGEEE-TT--EEE---TT-EEE-TT--PPEE-SEEEEETTTS-HHHHHH-EE-HHHHHHHHHHHHHHHHH---SSS-GGGTTBSSHHHHHHHHHHTT-GGGGS-HHHHTT--TTHHHHHHHHHHHHHHHT-SSGGGSPPHHHHHHHHH-TTPPPPPP-PPTTTT-B--------------------------/-------S-EEPPHHHHHHHTTTT-GGGEEEEETTEEEEEEE-TT--EEEEEEE-TB----HHHHHHHHHHHHT---TTBPPEEEEEEETTEEEEEEE--TT-BTHHHHT-TTGGGG--HHHHHHHHHHHHHHHHIIIIISSSEEE-S---GGGEEE-TT--EEE---TT-EEE-TT--PPEE-SEEEEETTTS-HHHHHH-EE-HHHHHHHHHHHHHHHHH---SSS-GGGTTBSSHHHHHHHHHHTT-GGGGS-HHHHTT--TTHHHHHHHHHHHHHHHT-SSGGGSPPHHHHHHHHH-TTPPPPPP-PPTTTT-B--------------------------